Protein AF-A0A226F283-F1 (afdb_monomer)

Solvent-accessible surface area (backbone atoms only — not comparable to full-atom values): 30686 Å² total; per-residue (Å²): 140,80,84,91,87,91,85,90,87,91,84,83,90,83,87,88,78,93,73,89,74,83,73,80,78,72,71,54,88,84,49,51,60,56,55,49,36,36,42,73,74,39,44,35,64,76,59,37,83,64,65,75,73,34,73,39,46,38,25,26,60,100,75,46,67,54,56,61,57,41,82,48,52,34,81,65,41,59,57,74,61,74,41,65,49,62,88,58,60,53,92,39,31,26,34,44,39,31,35,28,65,21,32,70,24,65,89,43,78,82,41,27,27,26,58,26,25,29,34,34,49,21,41,29,64,75,50,47,64,86,71,22,52,64,46,25,43,73,43,51,66,73,45,49,83,90,38,50,64,28,49,44,37,37,41,29,28,51,39,94,57,81,80,75,69,47,89,92,59,64,60,66,38,53,67,79,42,51,85,79,23,40,61,41,52,70,53,61,52,32,60,76,68,65,28,72,70,29,45,25,56,38,26,26,24,27,38,57,70,78,82,83,80,91,67,84,88,78,80,86,80,89,78,91,76,94,71,82,86,71,80,79,71,75,37,23,35,18,31,37,20,21,66,40,78,37,17,42,60,28,50,54,54,47,43,67,33,90,77,35,38,32,38,23,26,24,18,80,57,65,17,53,60,56,25,55,61,58,56,70,54,95,49,87,30,44,58,43,41,20,46,75,86,32,60,60,70,30,42,50,83,22,54,35,35,34,37,44,43,60,74,70,60,44,72,94,58,50,72,67,59,41,32,65,59,22,48,57,57,44,50,54,51,34,52,51,39,49,71,63,42,53,83,30,31,35,40,36,59,28,59,52,42,54,21,44,44,38,22,39,49,44,43,20,47,76,70,73,53,61,53,60,43,22,46,35,15,69,41,46,48,53,26,55,42,39,10,42,50,54,15,60,79,69,75,50,61,41,91,69,38,48,26,54,47,28,44,46,71,56,46,69,20,43,35,66,38,62,94,65,20,36,66,72,74,84,66,53,76,67,53,49,53,50,51,52,48,50,54,36,42,51,68,56,52,49,26,58,73,40,72,53,79,42,48,87,20,69,66,54,18,52,36,48,45,56,52,47,52,53,44,49,44,8,48,76,63,46,76,86,40,70,47,46,32,32,27,60,44,88,44,91,93,32,64,58,36,20,29,46,26,33,38,30,67,74,29,50,74,41,79,68,52,80,75,94,70,56,75,67,48,46,51,42,45,62,60,13,47,64,59,46,51,52,32,32,52,54,10,43,53,64,56,48,94,60,78,81,81,74,75,75,77,81,75,89,125

Radius of gyration: 32.68 Å; Cα contacts (8 Å, |Δi|>4): 1082; chains: 1; bounding box: 124×85×101 Å

Sequence (557 aa):
MTFCKPTIFQGTIRTLLFVAFLSLACPTNGEQWQEDALKKEGVIPEIIDSVKAYPLNITYGDGVEVKYGNLIKPTLAGSAPTKVNWDADPNKLYVLVMTDPDAPARGAKLLGEVNHWMIVNIPGSDLDLSKGDTLADYGPPGPPRGTGPHRYVFVVYEQQGKFVPSPKYSERLTVTALAKRIKFSVKEFAKEFNLGEPVAANFFLSEYTPPRNVFPRIIPASSAKNFSSTTNLSTKIAVLGACGGIGQPLSLLLKMNPRVHELAMYDIQYPQGVASDLSHVPSPCAVQGFGAGQIMEALKDAKIVVCAAGSPRKAGVTREEQFRINSKVVKELAKSCSIMNPHAIYCIVTNPINSTVPLFCEIFKRAGVLNEGKILGISNLGMMRASSYIAKEKGWKPSSVSCPVIGGHSGITIVPIISQCKPDPQLSPEQVKLVTHEIREAGAEIVAAKKGAGTVALSIAWSAHKFIDSLLRAVDGEKGIVETAYVKGSVAEVNYFSNPVELGPEGVVKNLGLPQLNDYEKSLLNDCIPALTQHIRAGEGAATDSRPNLVPNAMVL

Structure (mmCIF, N/CA/C/O backbone):
data_AF-A0A226F283-F1
#
_entry.id   AF-A0A226F283-F1
#
loop_
_atom_site.group_PDB
_atom_site.id
_atom_site.type_symbol
_atom_site.label_atom_id
_atom_site.label_alt_id
_atom_site.label_comp_id
_atom_site.label_asym_id
_atom_site.label_entity_id
_atom_site.label_seq_id
_atom_site.pdbx_PDB_ins_code
_atom_site.Cartn_x
_atom_site.Cartn_y
_atom_site.Cartn_z
_atom_site.occupancy
_atom_site.B_iso_or_equiv
_atom_site.auth_seq_id
_atom_site.auth_comp_id
_atom_site.auth_asym_id
_atom_site.auth_atom_id
_atom_site.pdbx_PDB_model_num
ATOM 1 N N . MET A 1 1 ? 98.349 -15.485 -64.080 1.00 35.53 1 MET A N 1
ATOM 2 C CA . MET A 1 1 ? 98.189 -14.020 -64.203 1.00 35.53 1 MET A CA 1
ATOM 3 C C . MET A 1 1 ? 96.802 -13.784 -64.798 1.00 35.53 1 MET A C 1
ATOM 5 O O . MET A 1 1 ? 96.587 -14.276 -65.889 1.00 35.53 1 MET A O 1
ATOM 9 N N . THR A 1 2 ? 95.782 -13.204 -64.163 1.00 36.69 2 THR A N 1
ATOM 10 C CA . THR A 1 2 ? 95.654 -12.531 -62.861 1.00 36.69 2 THR A CA 1
ATOM 11 C C . THR A 1 2 ? 94.147 -12.506 -62.494 1.00 36.69 2 THR A C 1
ATOM 13 O O . THR A 1 2 ? 93.337 -12.102 -63.314 1.00 36.69 2 THR A O 1
ATOM 16 N N . PHE A 1 3 ? 93.818 -13.048 -61.311 1.00 33.41 3 PHE A N 1
ATOM 17 C CA . PHE A 1 3 ? 92.752 -12.762 -60.313 1.00 33.41 3 PHE A CA 1
ATOM 18 C C . PHE A 1 3 ? 91.478 -11.943 -60.684 1.00 33.41 3 PHE A C 1
ATOM 20 O O . PHE A 1 3 ? 91.599 -10.825 -61.159 1.00 33.41 3 PHE A O 1
ATOM 27 N N . CYS A 1 4 ? 90.254 -12.499 -60.498 1.00 31.62 4 CYS A N 1
ATOM 28 C CA . CYS A 1 4 ? 89.302 -12.376 -59.338 1.00 31.62 4 CYS A CA 1
ATOM 29 C C . CYS A 1 4 ? 88.443 -11.081 -59.344 1.00 31.62 4 CYS A C 1
ATOM 31 O O . CYS A 1 4 ? 88.988 -10.030 -59.626 1.00 31.62 4 CYS A O 1
ATOM 33 N N . LYS A 1 5 ? 87.151 -10.984 -58.967 1.00 34.62 5 LYS A N 1
ATOM 34 C CA . LYS A 1 5 ? 86.059 -11.842 -58.419 1.00 34.62 5 LYS A CA 1
ATOM 35 C C . LYS A 1 5 ? 84.734 -10.975 -58.438 1.00 34.62 5 LYS A C 1
ATOM 37 O O . LYS A 1 5 ? 84.806 -9.875 -58.976 1.00 34.62 5 LYS A O 1
ATOM 42 N N . PRO A 1 6 ? 83.536 -11.389 -57.943 1.00 54.53 6 PRO A N 1
ATOM 43 C CA . PRO A 1 6 ? 82.275 -11.283 -58.710 1.00 54.53 6 PRO A CA 1
ATOM 44 C C . PRO A 1 6 ? 81.076 -10.565 -58.007 1.00 54.53 6 PRO A C 1
ATOM 46 O O . PRO A 1 6 ? 81.166 -10.170 -56.848 1.00 54.53 6 PRO A O 1
ATOM 49 N N . THR A 1 7 ? 79.901 -10.612 -58.670 1.00 36.28 7 THR A N 1
ATOM 50 C CA . THR A 1 7 ? 78.541 -11.001 -58.159 1.00 36.28 7 THR A CA 1
ATOM 51 C C . THR A 1 7 ? 77.392 -9.955 -58.041 1.00 36.28 7 THR A C 1
ATOM 53 O O . THR A 1 7 ? 77.356 -9.175 -57.102 1.00 36.28 7 THR A O 1
ATOM 56 N N . ILE A 1 8 ? 76.432 -10.046 -58.991 1.00 34.56 8 ILE A N 1
ATOM 57 C CA . ILE A 1 8 ? 74.937 -10.172 -58.934 1.00 34.56 8 ILE A CA 1
ATOM 58 C C . ILE A 1 8 ? 74.087 -9.270 -57.984 1.00 34.56 8 ILE A C 1
ATOM 60 O O . ILE A 1 8 ? 74.226 -9.380 -56.775 1.00 34.56 8 ILE A O 1
ATOM 64 N N . PHE A 1 9 ? 73.074 -8.537 -58.504 1.00 27.91 9 PHE A N 1
ATOM 65 C CA . PHE A 1 9 ? 71.624 -8.888 -58.411 1.00 27.91 9 PHE A CA 1
ATOM 66 C C . PHE A 1 9 ? 70.666 -7.939 -59.159 1.00 27.91 9 PHE A C 1
ATOM 68 O O . PHE A 1 9 ? 70.898 -6.746 -59.308 1.00 27.91 9 PHE A O 1
ATOM 75 N N . GLN A 1 10 ? 69.607 -8.568 -59.676 1.00 29.44 10 GLN A N 1
ATOM 76 C CA . GLN A 1 10 ? 68.593 -8.117 -60.630 1.00 29.44 10 GLN A CA 1
ATOM 77 C C . GLN A 1 10 ? 67.654 -7.025 -60.093 1.00 29.44 10 GLN A C 1
ATOM 79 O O . GLN A 1 10 ? 67.170 -7.110 -58.968 1.00 29.44 10 GLN A O 1
ATOM 84 N N . GLY A 1 11 ? 67.279 -6.088 -60.967 1.00 26.83 11 GLY A N 1
ATOM 85 C CA . GLY A 1 11 ? 66.106 -5.228 -60.820 1.00 26.83 11 GLY A CA 1
ATOM 86 C C . GLY A 1 11 ? 65.305 -5.248 -62.118 1.00 26.83 11 GLY A C 1
ATOM 87 O O . GLY A 1 11 ? 65.881 -5.084 -63.191 1.00 26.83 11 GLY A O 1
ATOM 88 N N . THR A 1 12 ? 63.989 -5.467 -62.037 1.00 32.28 12 THR A N 1
ATOM 89 C CA . THR A 1 12 ? 63.087 -5.238 -63.175 1.00 32.28 12 THR A CA 1
ATOM 90 C C . THR A 1 12 ? 61.916 -4.358 -62.754 1.00 32.28 12 THR A C 1
ATOM 92 O O . THR A 1 12 ? 61.183 -4.645 -61.812 1.00 32.28 12 THR A O 1
ATOM 95 N N . ILE A 1 13 ? 61.825 -3.268 -63.504 1.00 36.56 13 ILE A N 1
ATOM 96 C CA . ILE A 1 13 ? 60.859 -2.175 -63.597 1.00 36.56 13 ILE A CA 1
ATOM 97 C C . ILE A 1 13 ? 59.393 -2.645 -63.618 1.00 36.56 13 ILE A C 1
ATOM 99 O O . ILE A 1 13 ? 59.048 -3.585 -64.334 1.00 36.56 13 ILE A O 1
ATOM 103 N N . ARG A 1 14 ? 58.502 -1.904 -62.939 1.00 31.42 14 ARG A N 1
ATOM 104 C CA . ARG A 1 14 ? 57.066 -1.861 -63.266 1.00 31.42 14 ARG A CA 1
ATOM 105 C C . ARG A 1 14 ? 56.544 -0.423 -63.318 1.00 31.42 14 ARG A C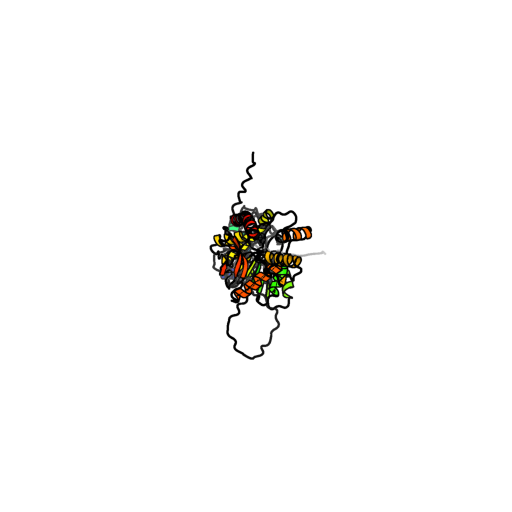 1
ATOM 107 O O . ARG A 1 14 ? 56.692 0.348 -62.377 1.00 31.42 14 ARG A O 1
ATOM 114 N N . THR A 1 15 ? 55.927 -0.118 -64.453 1.00 32.44 15 THR A N 1
ATOM 115 C CA . THR A 1 15 ? 55.227 1.109 -64.839 1.00 32.44 15 THR A CA 1
ATOM 116 C C . THR A 1 15 ? 53.948 1.312 -64.014 1.00 32.44 15 THR A C 1
ATOM 118 O O . THR A 1 15 ? 53.145 0.389 -63.894 1.00 32.44 15 THR A O 1
ATOM 121 N N . LEU A 1 16 ? 53.746 2.521 -63.476 1.00 32.81 16 LEU A N 1
ATOM 122 C CA . LEU A 1 16 ? 52.508 2.957 -62.817 1.00 32.81 16 LEU A CA 1
ATOM 123 C C . LEU A 1 16 ? 51.453 3.367 -63.859 1.00 32.81 16 LEU A C 1
ATOM 125 O O . LEU A 1 16 ? 51.674 4.290 -64.639 1.00 32.81 16 LEU A O 1
ATOM 129 N N . LEU A 1 17 ? 50.290 2.717 -63.817 1.00 31.53 17 LEU A N 1
ATOM 130 C CA . LEU A 1 17 ? 49.046 3.147 -64.457 1.00 31.53 17 LEU A CA 1
ATOM 131 C C . LEU A 1 17 ? 48.064 3.500 -63.332 1.00 31.53 17 LEU A C 1
ATOM 133 O O . LEU A 1 17 ? 47.658 2.633 -62.561 1.00 31.53 17 LEU A O 1
ATOM 137 N N . PHE A 1 18 ? 47.731 4.785 -63.214 1.00 31.39 18 PHE A N 1
ATOM 138 C CA . PHE A 1 18 ? 46.697 5.294 -62.314 1.00 31.39 18 PHE A CA 1
ATOM 139 C C . PHE A 1 18 ? 45.322 4.924 -62.889 1.00 31.39 18 PHE A C 1
ATOM 141 O O . PHE A 1 18 ? 44.886 5.505 -63.881 1.00 31.39 18 PHE A O 1
ATOM 148 N N . VAL A 1 19 ? 44.639 3.961 -62.269 1.00 32.06 19 VAL A N 1
ATOM 149 C CA . VAL A 1 19 ? 43.202 3.722 -62.462 1.00 32.06 19 VAL A CA 1
ATOM 150 C C . VAL A 1 19 ? 42.510 4.136 -61.172 1.00 32.06 19 VAL A C 1
ATOM 152 O O . VAL A 1 19 ? 42.717 3.528 -60.123 1.00 32.06 19 VAL A O 1
ATOM 155 N N . ALA A 1 20 ? 41.715 5.202 -61.248 1.00 33.81 20 ALA A N 1
ATOM 156 C CA . ALA A 1 20 ? 40.813 5.608 -60.185 1.00 33.81 20 ALA A CA 1
ATOM 157 C C . ALA A 1 20 ? 39.722 4.539 -60.028 1.00 33.81 20 ALA A C 1
ATOM 159 O O . ALA A 1 20 ? 38.792 4.463 -60.828 1.00 33.81 20 ALA A O 1
ATOM 160 N N . PHE A 1 21 ? 39.846 3.699 -59.002 1.00 29.91 21 PHE A N 1
ATOM 161 C CA . PHE A 1 21 ? 38.745 2.870 -58.533 1.00 29.91 21 PHE A CA 1
ATOM 162 C C . PHE A 1 21 ? 37.859 3.723 -57.620 1.00 29.91 21 PHE A C 1
ATOM 164 O O . PHE A 1 21 ? 38.185 3.944 -56.456 1.00 29.91 21 PHE A O 1
ATOM 171 N N . LEU A 1 22 ? 36.715 4.182 -58.140 1.00 34.31 22 LEU A N 1
ATOM 172 C CA . LEU A 1 22 ? 35.539 4.359 -57.292 1.00 34.31 22 LEU A CA 1
ATOM 173 C C . LEU A 1 22 ? 35.158 2.960 -56.792 1.00 34.31 22 LEU A C 1
ATOM 175 O O . LEU A 1 22 ? 34.534 2.179 -57.510 1.00 34.31 22 LEU A O 1
ATOM 179 N N . SER A 1 23 ? 35.579 2.617 -55.577 1.00 32.25 23 SER A N 1
ATOM 180 C CA . SER A 1 23 ? 35.087 1.432 -54.886 1.00 32.25 23 SER A CA 1
ATOM 181 C C . SER A 1 23 ? 33.660 1.702 -54.410 1.00 32.25 23 SER A C 1
ATOM 183 O O . SER A 1 23 ? 33.435 2.160 -53.291 1.00 32.25 23 SER A O 1
ATOM 185 N N . LEU A 1 24 ? 32.679 1.397 -55.259 1.00 40.28 24 LEU A N 1
ATOM 186 C CA . LEU A 1 24 ? 31.400 0.907 -54.754 1.00 40.28 24 LEU A CA 1
ATOM 187 C C . LEU A 1 24 ? 31.718 -0.432 -54.088 1.00 40.28 24 LEU A C 1
ATOM 189 O O . LEU A 1 24 ? 31.884 -1.446 -54.766 1.00 40.28 24 LEU A O 1
ATOM 193 N N . ALA A 1 25 ? 31.930 -0.398 -52.774 1.00 39.53 25 ALA A N 1
ATOM 194 C CA . ALA A 1 25 ? 32.105 -1.597 -51.978 1.00 39.53 25 ALA A CA 1
ATOM 195 C C . ALA A 1 25 ? 30.818 -2.421 -52.101 1.00 39.53 25 ALA A C 1
ATOM 197 O O . ALA A 1 25 ? 29.758 -2.025 -51.625 1.00 39.53 25 ALA A O 1
ATOM 198 N N . CYS A 1 26 ? 30.902 -3.538 -52.817 1.00 35.50 26 CYS A N 1
ATOM 199 C CA . CYS A 1 26 ? 29.884 -4.570 -52.763 1.00 35.50 26 CYS A CA 1
ATOM 200 C C . CYS A 1 26 ? 30.116 -5.320 -51.439 1.00 35.50 26 CYS A C 1
ATOM 202 O O . CYS A 1 26 ? 31.249 -5.774 -51.238 1.00 35.50 26 CYS A O 1
ATOM 204 N N . PRO A 1 27 ? 29.128 -5.414 -50.527 1.00 40.53 27 PRO A N 1
ATOM 205 C CA . PRO A 1 27 ? 29.316 -6.119 -49.267 1.00 40.53 27 PRO A CA 1
ATOM 206 C C . PRO A 1 27 ? 29.714 -7.563 -49.557 1.00 40.53 27 PRO A C 1
ATOM 208 O O . PRO A 1 27 ? 29.175 -8.207 -50.461 1.00 40.53 27 PRO A O 1
ATOM 211 N N . THR A 1 28 ? 30.679 -8.081 -48.807 1.00 44.97 28 THR A N 1
ATOM 212 C CA . THR A 1 28 ? 31.021 -9.502 -48.902 1.00 44.97 28 THR A CA 1
ATOM 213 C C . THR A 1 28 ? 29.801 -10.335 -48.476 1.00 44.97 28 THR A C 1
ATOM 215 O O . THR A 1 28 ? 29.006 -9.894 -47.646 1.00 44.97 28 THR A O 1
ATOM 218 N N . ASN A 1 29 ? 29.632 -11.557 -49.002 1.00 47.44 29 ASN A N 1
ATOM 219 C CA . ASN A 1 29 ? 28.484 -12.438 -48.692 1.00 47.44 29 ASN A CA 1
ATOM 220 C C . ASN A 1 29 ? 28.217 -12.652 -47.174 1.00 47.44 29 ASN A C 1
ATOM 222 O O . ASN A 1 29 ? 27.160 -13.160 -46.807 1.00 47.44 29 ASN A O 1
ATOM 226 N N . GLY A 1 30 ? 29.162 -12.296 -46.290 1.00 49.78 30 GLY A N 1
ATOM 227 C CA . GLY A 1 30 ? 29.032 -12.350 -44.831 1.00 49.78 30 GLY A CA 1
ATOM 228 C C . GLY A 1 30 ? 28.427 -11.108 -44.153 1.00 49.78 30 GLY A C 1
ATOM 229 O O . GLY A 1 30 ? 28.036 -11.222 -42.997 1.00 49.78 30 GLY A O 1
ATOM 230 N N . GLU A 1 31 ? 28.313 -9.963 -44.829 1.00 57.53 31 GLU A N 1
ATOM 231 C CA . GLU A 1 31 ? 27.741 -8.711 -44.279 1.00 57.53 31 GLU A CA 1
ATOM 232 C C . GLU A 1 31 ? 26.299 -8.484 -44.757 1.00 57.53 31 GLU A C 1
ATOM 234 O O . GLU A 1 31 ? 25.455 -7.969 -44.025 1.00 57.53 31 GLU A O 1
ATOM 239 N N . GLN A 1 32 ? 25.978 -8.962 -45.962 1.00 66.38 32 GLN A N 1
ATOM 240 C CA . GLN A 1 32 ? 24.681 -8.734 -46.599 1.00 66.38 32 GLN A CA 1
ATOM 241 C C . GLN A 1 32 ? 23.502 -9.321 -45.801 1.00 66.38 32 GLN A C 1
ATOM 243 O O . GLN A 1 32 ? 22.463 -8.680 -45.666 1.00 66.38 32 GLN A O 1
ATOM 248 N N . TRP A 1 33 ? 23.679 -10.488 -45.169 1.00 80.12 33 TRP A N 1
ATOM 249 C CA . TRP A 1 33 ? 22.611 -11.122 -44.384 1.00 80.12 33 TRP A CA 1
ATOM 250 C C . TRP A 1 33 ? 22.270 -10.369 -43.084 1.00 80.12 33 TRP A C 1
ATOM 252 O O . TRP A 1 33 ? 21.154 -10.500 -42.580 1.00 80.12 33 TRP A O 1
ATOM 262 N N . GLN A 1 34 ? 23.210 -9.593 -42.528 1.00 85.88 34 GLN A N 1
ATOM 263 C CA . GLN A 1 34 ? 22.992 -8.798 -41.313 1.00 85.88 34 GLN A CA 1
ATOM 264 C C . GLN A 1 34 ? 22.108 -7.592 -41.621 1.00 85.88 34 GLN A C 1
ATOM 266 O O . GLN A 1 34 ? 21.124 -7.336 -40.925 1.00 85.88 34 GLN A O 1
ATOM 271 N N . GLU A 1 35 ? 22.422 -6.890 -42.710 1.00 85.00 35 GLU A N 1
ATOM 272 C CA . GLU A 1 35 ? 21.595 -5.800 -43.218 1.00 85.00 35 GLU A CA 1
ATOM 273 C C . GLU A 1 35 ? 20.208 -6.311 -43.639 1.00 85.00 35 GLU A C 1
ATOM 275 O O . GLU A 1 35 ? 19.193 -5.697 -43.300 1.00 85.00 35 GLU A O 1
ATOM 280 N N . ASP A 1 36 ? 20.138 -7.475 -44.291 1.00 86.88 36 ASP A N 1
ATOM 281 C CA . ASP A 1 36 ? 18.870 -8.119 -44.641 1.00 86.88 36 ASP A CA 1
ATOM 282 C C . ASP A 1 36 ? 18.038 -8.467 -43.399 1.00 86.88 36 ASP A C 1
ATOM 284 O O . ASP A 1 36 ? 16.821 -8.285 -43.408 1.00 86.88 36 ASP A O 1
ATOM 288 N N . ALA A 1 37 ? 18.663 -8.913 -42.303 1.00 89.38 37 ALA A N 1
ATOM 289 C CA . ALA A 1 37 ? 17.970 -9.172 -41.041 1.00 89.38 37 ALA A CA 1
ATOM 290 C C . ALA A 1 37 ? 17.412 -7.883 -40.409 1.00 89.38 37 ALA A C 1
ATOM 292 O O . ALA A 1 37 ? 16.267 -7.869 -39.948 1.00 89.38 37 ALA A O 1
ATOM 293 N N . LEU A 1 38 ? 18.180 -6.788 -40.442 1.00 91.25 38 LEU A N 1
ATOM 294 C CA . LEU A 1 38 ? 17.736 -5.469 -39.975 1.00 91.25 38 LEU A CA 1
ATOM 295 C C . LEU A 1 38 ? 16.562 -4.933 -40.809 1.00 91.25 38 LEU A C 1
ATOM 297 O O . LEU A 1 38 ? 15.603 -4.403 -40.244 1.00 91.25 38 LEU A O 1
ATOM 301 N N . LYS A 1 39 ? 16.599 -5.106 -42.137 1.00 91.19 39 LYS A N 1
ATOM 302 C CA . LYS A 1 39 ? 15.494 -4.747 -43.044 1.00 91.19 39 LYS A CA 1
ATOM 303 C C . LYS A 1 39 ? 14.265 -5.623 -42.815 1.00 91.19 39 LYS A C 1
ATOM 305 O O . LYS A 1 39 ? 13.151 -5.115 -42.714 1.00 91.19 39 LYS A O 1
ATOM 310 N N . LYS A 1 40 ? 14.457 -6.939 -42.694 1.00 90.12 40 LYS A N 1
ATOM 311 C CA . LYS A 1 40 ? 13.377 -7.919 -42.516 1.00 90.12 40 LYS A CA 1
ATOM 312 C C . LYS A 1 40 ? 12.553 -7.649 -41.259 1.00 90.12 40 LYS A C 1
ATOM 314 O O . LYS A 1 40 ? 11.331 -7.745 -41.310 1.00 90.12 40 LYS A O 1
ATOM 319 N N . GLU A 1 41 ? 13.201 -7.306 -40.147 1.00 89.25 41 GLU A N 1
ATOM 320 C CA . GLU A 1 41 ? 12.508 -6.987 -38.892 1.00 89.25 41 GLU A CA 1
ATOM 321 C C . GLU A 1 41 ? 12.103 -5.512 -38.769 1.00 89.25 41 GLU A C 1
ATOM 323 O O . GLU A 1 41 ? 11.623 -5.094 -37.715 1.00 89.25 41 GLU A O 1
ATOM 328 N N . GLY A 1 42 ? 12.260 -4.721 -39.834 1.00 88.94 42 GLY A N 1
ATOM 329 C CA . GLY A 1 42 ? 11.846 -3.322 -39.890 1.00 88.94 42 GLY A CA 1
ATOM 330 C C . GLY A 1 42 ? 12.724 -2.369 -39.082 1.00 88.94 42 GLY A C 1
ATOM 331 O O . GLY A 1 42 ? 12.374 -1.204 -38.961 1.00 88.94 42 GLY A O 1
ATOM 332 N N . VAL A 1 43 ? 13.869 -2.809 -38.544 1.00 91.62 43 VAL A N 1
ATOM 333 C CA . VAL A 1 43 ? 14.838 -1.901 -37.897 1.00 91.62 43 VAL A CA 1
ATOM 334 C C . VAL A 1 43 ? 15.297 -0.837 -38.899 1.00 91.62 43 VAL A C 1
ATOM 336 O O . VAL A 1 43 ? 15.344 0.348 -38.569 1.00 91.62 43 VAL A O 1
ATOM 339 N N . ILE A 1 44 ? 15.526 -1.262 -40.144 1.00 91.94 44 ILE A N 1
ATOM 340 C CA . ILE A 1 44 ? 15.598 -0.394 -41.320 1.00 91.94 44 ILE A CA 1
ATOM 341 C C . ILE A 1 44 ? 14.257 -0.520 -42.073 1.00 91.94 44 ILE A C 1
ATOM 343 O O . ILE A 1 44 ? 13.899 -1.640 -42.439 1.00 91.94 44 ILE A O 1
ATOM 347 N N . PRO A 1 45 ? 13.498 0.562 -42.337 1.00 90.88 45 PRO A N 1
ATOM 348 C CA . PRO A 1 45 ? 13.818 1.962 -42.080 1.00 90.88 45 PRO A CA 1
ATOM 349 C C . PRO A 1 45 ? 13.195 2.526 -40.788 1.00 90.88 45 PRO A C 1
ATOM 351 O O . PRO A 1 45 ? 13.245 3.736 -40.596 1.00 90.88 45 PRO A O 1
ATOM 354 N N . GLU A 1 46 ? 12.519 1.746 -39.932 1.00 88.88 46 GLU A N 1
ATOM 355 C CA . GLU A 1 46 ? 11.706 2.336 -38.847 1.00 88.88 46 GLU A CA 1
ATOM 356 C C . GLU A 1 46 ? 12.560 3.066 -37.802 1.00 88.88 46 GLU A C 1
ATOM 358 O O . GLU A 1 46 ? 12.180 4.145 -37.347 1.00 88.88 46 GLU A O 1
ATOM 363 N N . ILE A 1 47 ? 13.720 2.503 -37.452 1.00 91.88 47 ILE A N 1
ATOM 364 C CA . ILE A 1 47 ? 14.576 2.964 -36.347 1.00 91.88 47 ILE A CA 1
ATOM 365 C C . ILE A 1 47 ? 15.793 3.712 -36.873 1.00 91.88 47 ILE A C 1
ATOM 367 O O . ILE A 1 47 ? 16.139 4.772 -36.366 1.00 91.88 47 ILE A O 1
ATOM 371 N N . ILE A 1 48 ? 16.396 3.208 -37.945 1.00 93.00 48 ILE A N 1
ATOM 372 C CA . ILE A 1 48 ? 17.531 3.821 -38.641 1.00 93.00 48 ILE A CA 1
ATOM 373 C C . ILE A 1 48 ? 17.294 3.760 -40.150 1.00 93.00 48 ILE A C 1
ATOM 375 O O . ILE A 1 48 ? 16.601 2.866 -40.625 1.00 93.00 48 ILE A O 1
ATOM 379 N N . ASP A 1 49 ? 17.831 4.717 -40.907 1.00 91.44 49 ASP A N 1
ATOM 380 C CA . ASP A 1 49 ? 17.612 4.786 -42.363 1.00 91.44 49 ASP A CA 1
ATOM 381 C C . ASP A 1 49 ? 18.598 3.911 -43.160 1.00 91.44 49 ASP A C 1
ATOM 383 O O . ASP A 1 49 ? 18.242 3.355 -44.197 1.00 91.44 49 ASP A O 1
ATOM 387 N N . SER A 1 50 ? 19.824 3.765 -42.656 1.00 89.38 50 SER A N 1
ATOM 388 C CA . SER A 1 50 ? 20.925 2.981 -43.231 1.00 89.38 50 SER A CA 1
ATOM 389 C C . SER A 1 50 ? 21.899 2.563 -42.120 1.00 89.38 50 SER A C 1
ATOM 391 O O . SER A 1 50 ? 21.781 3.034 -40.987 1.00 89.38 50 SER A O 1
ATOM 393 N N . VAL A 1 51 ? 22.853 1.676 -42.419 1.00 89.12 51 VAL A N 1
ATOM 394 C CA . VAL A 1 51 ? 23.989 1.347 -41.541 1.00 89.12 51 VAL A CA 1
ATOM 395 C C . VAL A 1 51 ? 25.230 1.077 -42.389 1.00 89.12 51 VAL A C 1
ATOM 397 O O . VAL A 1 51 ? 25.135 0.431 -43.428 1.00 89.12 51 VAL A O 1
ATOM 400 N N . LYS A 1 52 ? 26.398 1.561 -41.951 1.00 80.12 52 LYS A N 1
ATOM 401 C CA . LYS A 1 52 ? 27.660 1.478 -42.714 1.00 80.12 52 LYS A CA 1
ATOM 402 C C . LYS A 1 52 ? 28.336 0.095 -42.762 1.00 80.12 52 LYS A C 1
ATOM 404 O O . LYS A 1 52 ? 29.314 -0.036 -43.487 1.00 80.12 52 LYS A O 1
ATOM 409 N N . ALA A 1 53 ? 27.777 -0.911 -42.075 1.00 63.22 53 ALA A N 1
ATOM 410 C CA . ALA A 1 53 ? 28.091 -2.347 -42.198 1.00 63.22 53 ALA A CA 1
ATOM 411 C C . ALA A 1 53 ? 29.228 -2.961 -41.343 1.00 63.22 53 ALA A C 1
ATOM 413 O O . ALA A 1 53 ? 29.860 -3.914 -41.788 1.00 63.22 53 ALA A O 1
ATOM 414 N N . TYR A 1 54 ? 29.433 -2.541 -40.085 1.00 65.19 54 TYR A N 1
ATOM 415 C CA . TYR A 1 54 ? 30.261 -3.328 -39.149 1.00 65.19 54 TYR A CA 1
ATOM 416 C C . TYR A 1 54 ? 29.443 -4.260 -38.249 1.00 65.19 54 TYR A C 1
ATOM 418 O O . TYR A 1 54 ? 28.417 -3.835 -37.701 1.00 65.19 54 TYR A O 1
ATOM 426 N N . PRO A 1 55 ? 29.907 -5.507 -38.015 1.00 80.31 55 PRO A N 1
ATOM 427 C CA . PRO A 1 55 ? 29.256 -6.393 -37.071 1.00 80.31 55 PRO A CA 1
ATOM 428 C C . PRO A 1 55 ? 29.350 -5.812 -35.659 1.00 80.31 55 PRO A C 1
ATOM 430 O O . PRO A 1 55 ? 30.438 -5.668 -35.100 1.00 80.31 55 PRO A O 1
ATOM 433 N N . LEU A 1 56 ? 28.197 -5.506 -35.065 1.00 92.56 56 LEU A N 1
ATOM 434 C CA . LEU A 1 56 ? 28.123 -5.112 -33.663 1.00 92.56 56 LEU A CA 1
ATOM 435 C C . LEU A 1 56 ? 28.031 -6.369 -32.796 1.00 92.56 56 LEU A C 1
ATOM 437 O O . LEU A 1 56 ? 26.974 -6.996 -32.688 1.00 92.56 56 LEU A O 1
ATOM 441 N N . ASN A 1 57 ? 29.146 -6.739 -32.175 1.00 93.88 57 ASN A N 1
ATOM 442 C CA . ASN A 1 57 ? 29.244 -7.921 -31.329 1.00 93.88 57 ASN A CA 1
ATOM 443 C C . ASN A 1 57 ? 28.865 -7.563 -29.895 1.00 93.88 57 ASN A C 1
ATOM 445 O O . ASN A 1 57 ? 29.597 -6.847 -29.214 1.00 93.88 57 ASN A O 1
ATOM 449 N N . ILE A 1 58 ? 27.728 -8.082 -29.433 1.00 96.31 58 ILE A N 1
ATOM 450 C CA . ILE A 1 58 ? 27.235 -7.875 -28.071 1.00 96.31 58 ILE A CA 1
ATOM 451 C C . ILE A 1 58 ? 27.137 -9.231 -27.388 1.00 96.31 58 ILE A C 1
ATOM 453 O O . ILE A 1 58 ? 26.464 -10.142 -27.879 1.00 96.31 58 ILE A O 1
ATOM 457 N N . THR A 1 59 ? 27.785 -9.344 -26.234 1.00 95.44 59 THR A N 1
ATOM 458 C CA . THR A 1 59 ? 27.747 -10.540 -25.397 1.00 95.44 59 THR A CA 1
ATOM 459 C C . THR A 1 59 ? 27.309 -10.146 -23.995 1.00 95.44 59 THR A C 1
ATOM 461 O O . THR A 1 59 ? 27.928 -9.312 -23.331 1.00 95.44 59 THR A O 1
ATOM 464 N N . TYR A 1 60 ? 26.223 -10.750 -23.534 1.00 91.69 60 TYR A N 1
ATOM 465 C CA . TYR A 1 60 ? 25.775 -10.671 -22.149 1.00 91.69 60 TYR A CA 1
ATOM 466 C C . TYR A 1 60 ? 26.653 -11.552 -21.245 1.00 91.69 60 TYR A C 1
ATOM 468 O O . TYR A 1 60 ? 27.702 -12.040 -21.666 1.00 91.69 60 TYR A O 1
ATOM 476 N N . GLY A 1 61 ? 26.289 -11.718 -19.971 1.00 81.19 61 GLY A N 1
ATOM 477 C CA . GLY A 1 61 ? 26.914 -12.741 -19.121 1.00 81.19 61 GLY A CA 1
ATOM 478 C C . GLY A 1 61 ? 26.767 -14.144 -19.729 1.00 81.19 61 GLY A C 1
ATOM 479 O O . GLY A 1 61 ? 26.203 -14.302 -20.808 1.00 81.19 61 GLY A O 1
ATOM 480 N N . ASP A 1 62 ? 27.280 -15.179 -19.069 1.00 76.25 62 ASP A N 1
ATOM 481 C CA . ASP A 1 62 ? 27.134 -16.593 -19.474 1.00 76.25 62 ASP A CA 1
ATOM 482 C C . ASP A 1 62 ? 27.453 -16.928 -20.958 1.00 76.25 62 ASP A C 1
ATOM 484 O O . ASP A 1 62 ? 27.135 -18.018 -21.431 1.00 76.25 62 ASP A O 1
ATOM 488 N N . GLY A 1 63 ? 28.086 -16.017 -21.711 1.00 86.06 63 GLY A N 1
ATOM 489 C CA . GLY A 1 63 ? 28.369 -16.166 -23.143 1.00 86.06 63 GLY A CA 1
ATOM 490 C C . GLY A 1 63 ? 27.170 -15.960 -24.081 1.00 86.06 63 GLY A C 1
ATOM 491 O O . GLY A 1 63 ? 27.226 -16.398 -25.228 1.00 86.06 63 GLY A O 1
ATOM 492 N N . VAL A 1 64 ? 26.078 -15.328 -23.638 1.00 91.62 64 VAL A N 1
ATOM 493 C CA . VAL A 1 64 ? 24.884 -15.126 -24.481 1.00 91.62 64 VAL A CA 1
ATOM 494 C C . VAL A 1 64 ? 25.121 -14.012 -25.505 1.00 91.62 64 VAL A C 1
ATOM 496 O O . VAL A 1 64 ? 25.254 -12.845 -25.148 1.00 91.62 64 VAL A O 1
ATOM 499 N N . GLU A 1 65 ? 25.140 -14.365 -26.788 1.00 94.81 65 GLU A N 1
ATOM 500 C CA . GLU A 1 65 ? 25.407 -13.444 -27.902 1.00 94.81 65 GLU A CA 1
ATOM 501 C C . GLU A 1 65 ? 24.125 -12.901 -28.556 1.00 94.81 65 GLU A C 1
ATOM 503 O O . GLU A 1 65 ? 23.152 -13.635 -28.761 1.00 94.81 65 GLU A O 1
ATOM 508 N N . VAL A 1 66 ? 24.151 -11.628 -28.957 1.00 95.56 66 VAL A N 1
ATOM 509 C CA . VAL A 1 66 ? 23.118 -10.991 -29.792 1.00 95.56 66 VAL A CA 1
ATOM 510 C C . VAL A 1 66 ? 23.405 -11.275 -31.270 1.00 95.56 66 VAL A C 1
ATOM 512 O O . VAL A 1 66 ? 24.478 -10.955 -31.778 1.00 95.56 66 VAL A O 1
ATOM 515 N N . LYS A 1 67 ? 22.443 -11.880 -31.972 1.00 92.31 67 LYS A N 1
ATOM 516 C CA . LYS A 1 67 ? 22.563 -12.372 -33.355 1.00 92.31 67 LYS A CA 1
ATOM 517 C C . LYS A 1 67 ? 21.363 -11.945 -34.199 1.00 92.31 67 LYS A C 1
ATOM 519 O O . LYS A 1 67 ? 20.535 -12.788 -34.537 1.00 92.31 67 LYS A O 1
ATOM 524 N N . TYR A 1 68 ? 21.274 -10.655 -34.516 1.00 92.69 68 TYR A N 1
ATOM 525 C CA . TYR A 1 68 ? 20.388 -10.075 -35.535 1.00 92.69 68 TYR A CA 1
ATOM 526 C C . TYR A 1 68 ? 18.963 -10.661 -35.541 1.00 92.69 68 TYR A C 1
ATOM 528 O O . TYR A 1 68 ? 18.480 -11.155 -36.558 1.00 92.69 68 TYR A O 1
ATOM 536 N N . GLY A 1 69 ? 18.306 -10.632 -34.377 1.00 91.38 69 GLY A N 1
ATOM 537 C CA . GLY A 1 69 ? 16.924 -11.088 -34.194 1.00 91.38 69 GLY A CA 1
ATOM 538 C C . GLY A 1 69 ? 16.757 -12.424 -33.472 1.00 91.38 69 GLY A C 1
ATOM 539 O O . GLY A 1 69 ? 15.636 -12.922 -33.365 1.00 91.38 69 GLY A O 1
ATOM 540 N N . ASN A 1 70 ? 17.829 -13.011 -32.932 1.00 93.94 70 ASN A N 1
ATOM 541 C CA . ASN A 1 70 ? 17.697 -14.163 -32.042 1.00 93.94 70 ASN A CA 1
ATOM 542 C C . ASN A 1 70 ? 16.855 -13.831 -30.799 1.00 93.94 70 ASN A C 1
ATOM 544 O O . ASN A 1 70 ? 16.831 -12.700 -30.320 1.00 93.94 70 ASN A O 1
ATOM 548 N N . LEU A 1 71 ? 16.179 -14.844 -30.256 1.00 93.19 71 LEU A N 1
ATOM 549 C CA . LEU A 1 71 ? 15.396 -14.693 -29.036 1.00 93.19 71 LEU A CA 1
ATOM 550 C C . LEU A 1 71 ? 16.312 -14.791 -27.807 1.00 93.19 71 LEU A C 1
ATOM 552 O O . LEU A 1 71 ? 16.890 -15.847 -27.542 1.00 93.19 71 LEU A O 1
ATOM 556 N N . ILE A 1 72 ? 16.407 -13.715 -27.029 1.00 93.31 72 ILE A N 1
ATOM 557 C CA . ILE A 1 72 ? 17.105 -13.688 -25.740 1.00 93.31 72 ILE A CA 1
ATOM 558 C C . ILE A 1 72 ? 16.072 -13.461 -24.645 1.00 93.31 72 ILE A C 1
ATOM 560 O O . ILE A 1 72 ? 15.299 -12.504 -24.674 1.00 93.31 72 ILE A O 1
ATOM 564 N N . LYS A 1 73 ? 16.049 -14.356 -23.654 1.00 89.00 73 LYS A N 1
ATOM 565 C CA . LYS A 1 73 ? 15.109 -14.259 -22.532 1.00 89.00 73 LYS A CA 1
ATOM 566 C C . LYS A 1 73 ? 15.432 -13.035 -21.673 1.00 89.00 73 LYS A C 1
ATOM 568 O O . LYS A 1 73 ? 16.617 -12.810 -21.421 1.00 89.00 73 LYS A O 1
ATOM 573 N N . PRO A 1 74 ? 14.426 -12.338 -21.113 1.00 89.31 74 PRO A N 1
ATOM 574 C CA . PRO A 1 74 ? 14.654 -11.196 -20.226 1.00 89.31 74 PRO A CA 1
ATOM 575 C C . PRO A 1 74 ? 15.662 -11.482 -19.103 1.00 89.31 74 PRO A C 1
ATOM 577 O O . PRO A 1 74 ? 16.509 -10.654 -18.790 1.00 89.31 74 PRO A O 1
ATOM 580 N N . THR A 1 75 ? 15.648 -12.702 -18.553 1.00 83.19 75 THR A N 1
ATOM 581 C CA . THR A 1 75 ? 16.570 -13.129 -17.488 1.00 83.19 75 THR A CA 1
ATOM 582 C C . THR A 1 75 ? 18.038 -13.169 -17.910 1.00 83.19 75 THR A C 1
ATOM 584 O O . THR A 1 75 ? 18.906 -12.980 -17.069 1.00 83.19 75 THR A O 1
ATOM 587 N N . LEU A 1 76 ? 18.327 -13.431 -19.188 1.00 88.56 76 LEU A N 1
ATOM 588 C CA . LEU A 1 76 ? 19.695 -13.500 -19.718 1.00 88.56 76 LEU A CA 1
ATOM 589 C C . LEU A 1 76 ? 20.255 -12.110 -20.055 1.00 88.56 76 LEU A C 1
ATOM 591 O O . LEU A 1 76 ? 21.467 -11.935 -20.108 1.00 88.56 76 LEU A O 1
ATOM 595 N N . ALA A 1 77 ? 19.375 -11.122 -20.236 1.00 91.50 77 ALA A N 1
ATOM 596 C CA . ALA A 1 77 ? 19.712 -9.726 -20.509 1.00 91.50 77 ALA A CA 1
ATOM 597 C C . ALA A 1 77 ? 19.381 -8.795 -19.320 1.00 91.50 77 ALA A C 1
ATOM 599 O O . ALA A 1 77 ? 19.221 -7.584 -19.486 1.00 91.50 77 ALA A O 1
ATOM 600 N N . GLY A 1 78 ? 19.269 -9.349 -18.105 1.00 86.06 78 GLY A N 1
ATOM 601 C CA . GLY A 1 78 ? 18.877 -8.615 -16.893 1.00 86.06 78 GLY A CA 1
ATOM 602 C C . GLY A 1 78 ? 19.924 -7.618 -16.375 1.00 86.06 78 GLY A C 1
ATOM 603 O O . GLY A 1 78 ? 19.612 -6.764 -15.550 1.00 86.06 78 GLY A O 1
ATOM 604 N N . SER A 1 79 ? 21.162 -7.708 -16.853 1.00 90.88 79 SER A N 1
ATOM 605 C CA . SER A 1 79 ? 22.249 -6.753 -16.604 1.00 90.88 79 SER A CA 1
ATOM 606 C C . SER A 1 79 ? 22.834 -6.290 -17.932 1.00 90.88 79 SER A C 1
ATOM 608 O O . SER A 1 79 ? 22.631 -6.961 -18.943 1.00 90.88 79 SER A O 1
ATOM 610 N N . ALA A 1 80 ? 23.542 -5.157 -17.934 1.00 93.00 80 ALA A N 1
ATOM 611 C CA . ALA A 1 80 ? 24.183 -4.639 -19.140 1.00 93.00 80 ALA A CA 1
ATOM 612 C C . ALA A 1 80 ? 25.126 -5.690 -19.764 1.00 93.00 80 ALA A C 1
ATOM 614 O O . ALA A 1 80 ? 25.687 -6.510 -19.027 1.00 93.00 80 ALA A O 1
ATOM 615 N N . PRO A 1 81 ? 25.305 -5.691 -21.099 1.00 95.00 81 PRO A N 1
ATOM 616 C CA . PRO A 1 81 ? 26.235 -6.598 -21.756 1.00 95.00 81 PRO A CA 1
ATOM 617 C C . PRO A 1 81 ? 27.636 -6.529 -21.146 1.00 95.00 81 PRO A C 1
ATOM 619 O O . PRO A 1 81 ? 28.117 -5.455 -20.790 1.00 95.00 81 PRO A O 1
ATOM 622 N N . THR A 1 82 ? 28.305 -7.677 -21.053 1.00 91.81 82 THR A N 1
ATOM 623 C CA . THR A 1 82 ? 29.676 -7.750 -20.527 1.00 91.81 82 THR A CA 1
ATOM 624 C C . THR A 1 82 ? 30.713 -7.342 -21.570 1.00 91.81 82 THR A C 1
ATOM 626 O O . THR A 1 82 ? 31.814 -6.934 -21.206 1.00 91.81 82 THR A O 1
ATOM 629 N N . LYS A 1 83 ? 30.370 -7.448 -22.862 1.00 93.38 83 LYS A N 1
ATOM 630 C CA . LYS A 1 83 ? 31.200 -7.02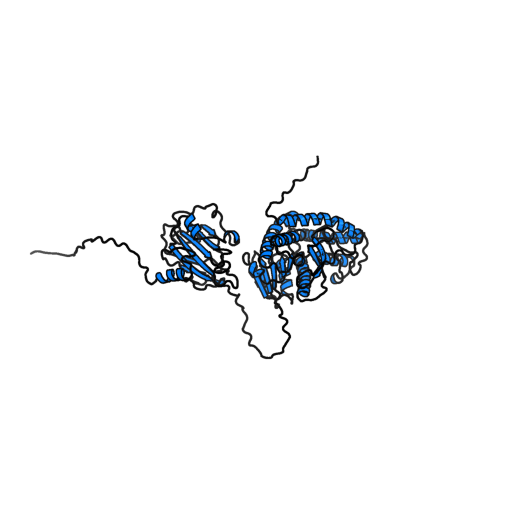8 -23.996 1.00 93.38 83 LYS A CA 1
ATOM 631 C C . LYS A 1 83 ? 30.327 -6.408 -25.086 1.00 93.38 83 LYS A C 1
ATOM 633 O O . LYS A 1 83 ? 29.304 -6.990 -25.449 1.00 93.38 83 LYS A O 1
ATOM 638 N N . VAL A 1 84 ? 30.751 -5.263 -25.618 1.00 96.19 84 VAL A N 1
ATOM 639 C CA . VAL A 1 84 ? 30.164 -4.612 -26.799 1.00 96.19 84 VAL A CA 1
ATOM 640 C C . VAL A 1 84 ? 31.313 -4.112 -27.663 1.00 96.19 84 VAL A C 1
ATOM 642 O O . VAL A 1 84 ? 32.032 -3.217 -27.242 1.00 96.19 84 VAL A O 1
ATOM 645 N N . ASN A 1 85 ? 31.485 -4.688 -28.851 1.00 93.31 85 ASN A N 1
ATOM 646 C CA . ASN A 1 85 ? 32.595 -4.362 -29.744 1.00 93.31 85 ASN A CA 1
ATOM 647 C C . ASN A 1 85 ? 32.097 -4.131 -31.174 1.00 93.31 85 ASN A C 1
ATOM 649 O O . ASN A 1 85 ? 31.221 -4.851 -31.655 1.00 93.31 85 ASN A O 1
ATOM 653 N N . TRP A 1 86 ? 32.703 -3.171 -31.860 1.00 93.62 86 TRP A N 1
ATOM 654 C CA . TRP A 1 86 ? 32.542 -2.902 -33.290 1.00 93.62 86 TRP A CA 1
ATOM 655 C C . TRP A 1 86 ? 33.898 -2.479 -33.866 1.00 93.62 86 TRP A C 1
ATOM 657 O O . TRP A 1 86 ? 34.858 -2.308 -33.114 1.00 93.62 86 TRP A O 1
ATOM 667 N N . ASP A 1 87 ? 33.994 -2.335 -35.185 1.00 90.25 87 ASP A N 1
ATOM 668 C CA . ASP A 1 87 ? 35.205 -1.802 -35.811 1.00 90.25 87 ASP A CA 1
ATOM 669 C C . ASP A 1 87 ? 35.254 -0.280 -35.610 1.00 90.25 87 ASP A C 1
ATOM 671 O O . ASP A 1 87 ? 34.417 0.457 -36.138 1.00 90.25 87 ASP A O 1
ATOM 675 N N . ALA A 1 88 ? 36.170 0.179 -34.759 1.00 92.25 88 ALA A N 1
ATOM 676 C CA . ALA A 1 88 ? 36.243 1.559 -34.300 1.00 92.25 88 ALA A CA 1
ATOM 677 C C . ALA A 1 88 ? 37.590 2.191 -34.657 1.00 92.25 88 ALA A C 1
ATOM 679 O O . ALA A 1 88 ? 38.645 1.586 -34.474 1.00 92.25 88 ALA A O 1
ATOM 680 N N . ASP A 1 89 ? 37.559 3.446 -35.10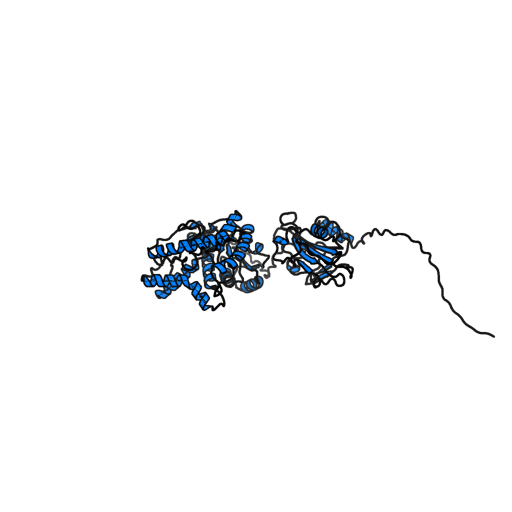4 1.00 93.00 89 ASP A N 1
ATOM 681 C CA . ASP A 1 89 ? 38.756 4.270 -35.226 1.00 93.00 89 ASP A CA 1
ATOM 682 C C . ASP A 1 89 ? 39.231 4.649 -33.812 1.00 93.00 89 ASP A C 1
ATOM 684 O O . ASP A 1 89 ? 38.483 5.294 -33.063 1.00 93.00 89 ASP A O 1
ATOM 688 N N . PRO A 1 90 ? 40.473 4.297 -33.429 1.00 94.94 90 PRO A N 1
ATOM 689 C CA . PRO A 1 90 ? 40.987 4.543 -32.088 1.00 94.94 90 PRO A CA 1
ATOM 690 C C . PRO A 1 90 ? 41.042 6.028 -31.700 1.00 94.94 90 PRO A C 1
ATOM 692 O O . PRO A 1 90 ? 41.124 6.341 -30.513 1.00 94.94 90 PRO A O 1
ATOM 695 N N . ASN A 1 91 ? 40.982 6.945 -32.670 1.00 96.00 91 ASN A N 1
ATOM 696 C CA . ASN A 1 91 ? 41.054 8.390 -32.448 1.00 96.00 91 ASN A CA 1
ATOM 697 C C . ASN A 1 91 ? 39.678 9.064 -32.355 1.00 96.00 91 ASN A C 1
ATOM 699 O O . ASN A 1 91 ? 39.598 10.292 -32.250 1.00 96.00 91 ASN A O 1
ATOM 703 N N . LYS A 1 92 ? 38.592 8.291 -32.431 1.00 96.19 92 LYS A N 1
ATOM 704 C CA . LYS A 1 92 ? 37.219 8.799 -32.441 1.00 96.19 92 LYS A CA 1
ATOM 705 C C . LYS A 1 92 ? 36.484 8.492 -31.142 1.00 96.19 92 LYS A C 1
ATOM 707 O O . LYS A 1 92 ? 36.892 7.653 -30.340 1.00 96.19 92 LYS A O 1
ATOM 712 N N . LEU A 1 93 ? 35.391 9.222 -30.936 1.00 97.62 93 LEU A N 1
ATOM 713 C CA . LEU A 1 93 ? 34.441 8.994 -29.852 1.00 97.62 93 LEU A CA 1
ATOM 714 C C . LEU A 1 93 ? 33.141 8.451 -30.429 1.00 97.62 93 LEU A C 1
ATOM 716 O O . LEU A 1 93 ? 32.776 8.795 -31.553 1.00 97.62 93 LEU A O 1
ATOM 720 N N . TYR A 1 94 ? 32.430 7.649 -29.648 1.00 97.75 94 TYR A N 1
ATOM 721 C CA . TYR A 1 94 ? 31.219 6.977 -30.098 1.00 97.75 94 TYR A CA 1
ATOM 722 C C . TYR A 1 94 ? 30.064 7.125 -29.112 1.00 97.75 94 TYR A C 1
ATOM 724 O O . TYR A 1 94 ? 30.257 7.237 -27.897 1.00 97.75 94 TYR A O 1
ATOM 732 N N . VAL A 1 95 ? 28.853 7.064 -29.665 1.00 97.94 95 VAL A N 1
ATOM 733 C CA . VAL A 1 95 ? 27.607 6.921 -28.914 1.00 97.94 95 VAL A CA 1
ATOM 734 C C . VAL A 1 95 ? 27.063 5.516 -29.110 1.00 97.94 95 VAL A C 1
ATOM 736 O O . VAL A 1 95 ? 26.917 5.079 -30.248 1.00 97.94 95 VAL A O 1
ATOM 739 N N . LEU A 1 96 ? 26.701 4.849 -28.017 1.00 98.19 96 LEU A N 1
ATOM 740 C CA . LEU A 1 96 ? 25.915 3.618 -28.019 1.00 98.19 96 LEU A CA 1
ATOM 741 C C . LEU A 1 96 ? 24.508 3.919 -27.502 1.00 98.19 96 LEU A C 1
ATOM 743 O O . LEU A 1 96 ? 24.357 4.483 -26.417 1.00 98.19 96 LEU A O 1
ATOM 747 N N . VAL A 1 97 ? 23.490 3.491 -28.247 1.00 98.19 97 VAL A N 1
ATOM 748 C CA . VAL A 1 97 ? 22.078 3.553 -27.847 1.00 98.19 97 VAL A CA 1
ATOM 749 C C . VAL A 1 97 ? 21.472 2.155 -27.907 1.00 98.19 97 VAL A C 1
ATOM 751 O O . VAL A 1 97 ? 21.627 1.470 -28.912 1.00 98.19 97 VAL A O 1
ATOM 754 N N . MET A 1 98 ? 20.757 1.745 -26.859 1.00 98.06 98 MET A N 1
ATOM 755 C CA . MET A 1 98 ? 19.856 0.590 -26.848 1.00 98.06 98 MET A CA 1
ATOM 756 C C . MET A 1 98 ? 18.419 1.088 -26.723 1.00 98.06 98 MET A C 1
ATOM 758 O O . MET A 1 98 ? 18.109 1.855 -25.806 1.00 98.06 98 MET A O 1
ATOM 762 N N . THR A 1 99 ? 17.539 0.635 -27.610 1.00 96.06 99 THR A N 1
ATOM 763 C CA . THR A 1 99 ? 16.182 1.168 -27.728 1.00 96.06 99 THR A CA 1
ATOM 764 C C . THR A 1 99 ? 15.136 0.087 -28.012 1.00 96.06 99 THR A C 1
ATOM 766 O O . THR A 1 99 ? 15.448 -0.917 -28.654 1.00 96.06 99 THR A O 1
ATOM 769 N N . ASP A 1 100 ? 13.909 0.279 -27.515 1.00 93.81 100 ASP A N 1
ATOM 770 C CA . ASP A 1 100 ? 12.748 -0.607 -27.730 1.00 93.81 100 ASP A CA 1
ATOM 771 C C . ASP A 1 100 ? 11.632 0.156 -28.467 1.00 93.81 100 ASP A C 1
ATOM 773 O O . ASP A 1 100 ? 10.961 0.992 -27.854 1.00 93.81 100 ASP A O 1
ATOM 777 N N . PRO A 1 101 ? 11.414 -0.091 -29.771 1.00 90.38 101 PRO A N 1
ATOM 778 C CA . PRO A 1 101 ? 10.355 0.555 -30.538 1.00 90.38 101 PRO A CA 1
ATOM 779 C C . PRO A 1 101 ? 8.978 -0.093 -30.388 1.00 90.38 101 PRO A C 1
ATOM 781 O O . PRO A 1 101 ? 7.995 0.443 -30.899 1.00 90.38 101 PRO A O 1
ATOM 784 N N . ASP A 1 102 ? 8.895 -1.241 -29.720 1.00 84.75 102 ASP A N 1
ATOM 785 C CA . ASP A 1 102 ? 7.698 -2.068 -29.660 1.00 84.75 102 ASP A CA 1
ATOM 786 C C . ASP A 1 102 ? 6.907 -1.850 -28.363 1.00 84.75 102 ASP A C 1
ATOM 788 O O . ASP A 1 102 ? 5.966 -2.583 -28.090 1.00 84.75 102 ASP A O 1
ATOM 792 N N . ALA A 1 103 ? 7.220 -0.830 -27.559 1.00 69.69 103 ALA A N 1
ATOM 793 C CA . ALA A 1 103 ? 6.446 -0.507 -26.363 1.00 69.69 103 ALA A CA 1
ATOM 794 C C . ALA A 1 103 ? 5.120 0.234 -26.691 1.00 69.69 103 ALA A C 1
ATOM 796 O O . ALA A 1 103 ? 5.123 1.244 -27.402 1.00 69.69 103 ALA A O 1
ATOM 797 N N . PRO A 1 104 ? 3.962 -0.164 -26.111 1.00 66.25 104 PRO A N 1
ATOM 798 C CA . PRO A 1 104 ? 3.760 -1.292 -25.198 1.00 66.25 104 PRO A CA 1
ATOM 799 C C . PRO A 1 104 ? 3.595 -2.645 -25.907 1.00 66.25 104 PRO A C 1
ATOM 801 O O . PRO A 1 104 ? 3.723 -3.665 -25.246 1.00 66.25 104 PRO A O 1
ATOM 804 N N . ALA A 1 105 ? 3.272 -2.656 -27.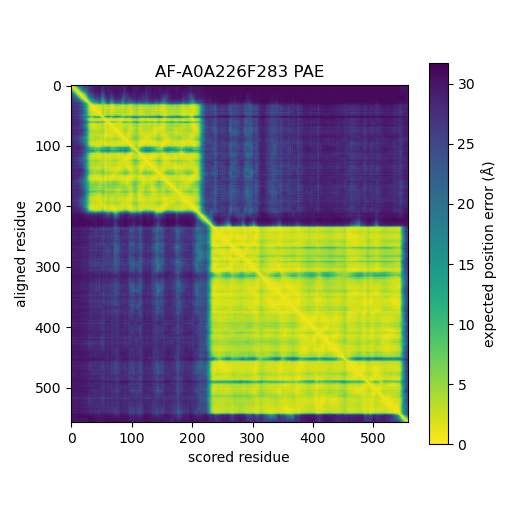201 1.00 68.44 105 ALA A N 1
ATOM 805 C CA . ALA A 1 105 ? 3.286 -3.840 -28.058 1.00 68.44 105 ALA A CA 1
ATOM 806 C C . ALA A 1 105 ? 3.654 -3.430 -29.493 1.00 68.44 105 ALA A C 1
ATOM 808 O O . ALA A 1 105 ? 3.370 -2.299 -29.906 1.00 68.44 105 ALA A O 1
ATOM 809 N N . ARG A 1 106 ? 4.231 -4.349 -30.277 1.00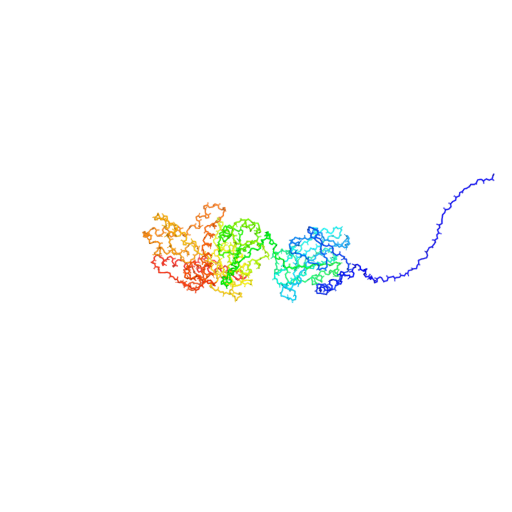 71.25 106 ARG A N 1
ATOM 810 C CA . ARG A 1 106 ? 4.612 -4.091 -31.677 1.00 71.25 106 ARG A CA 1
ATOM 811 C C . ARG A 1 106 ? 3.416 -3.541 -32.470 1.00 71.25 106 ARG A C 1
ATOM 813 O O . ARG A 1 106 ? 2.341 -4.135 -32.491 1.00 71.25 106 ARG A O 1
ATOM 820 N N . GLY A 1 107 ? 3.597 -2.379 -33.101 1.00 60.84 107 GLY A N 1
ATOM 821 C CA . GLY A 1 107 ? 2.557 -1.671 -33.864 1.00 60.84 107 GLY A CA 1
ATOM 822 C C . GLY A 1 107 ? 1.642 -0.742 -33.046 1.00 60.84 107 GLY A C 1
ATOM 823 O O . GLY A 1 107 ? 0.955 0.099 -33.629 1.00 60.84 107 GLY A O 1
ATOM 824 N N . ALA A 1 108 ? 1.662 -0.810 -31.711 1.00 60.12 108 ALA A N 1
ATOM 825 C CA . ALA A 1 108 ? 0.931 0.111 -30.846 1.00 60.12 108 ALA A CA 1
ATOM 826 C C . ALA A 1 108 ? 1.777 1.369 -30.573 1.00 60.12 108 ALA A C 1
ATOM 828 O O . ALA A 1 108 ? 2.616 1.387 -29.681 1.00 60.12 108 ALA A O 1
ATOM 829 N N . LYS A 1 109 ? 1.535 2.468 -31.300 1.00 57.66 109 LYS A N 1
ATOM 830 C CA . LYS A 1 109 ? 2.305 3.733 -31.178 1.00 57.66 109 LYS A CA 1
ATOM 831 C C . LYS A 1 109 ? 2.058 4.530 -29.877 1.00 57.66 109 LYS A C 1
ATOM 833 O O . LYS A 1 109 ? 2.235 5.746 -29.856 1.00 57.66 109 LYS A O 1
ATOM 838 N N . LEU A 1 110 ? 1.596 3.889 -28.801 1.00 58.41 110 LEU A N 1
ATOM 839 C CA . LEU A 1 110 ? 1.113 4.576 -27.598 1.00 58.41 110 LEU A CA 1
ATOM 840 C C . LEU A 1 110 ? 2.255 5.120 -26.718 1.00 58.41 110 LEU A C 1
ATOM 842 O O . LEU A 1 110 ? 2.172 6.252 -26.239 1.00 58.41 110 LEU A O 1
ATOM 846 N N . LEU A 1 111 ? 3.315 4.326 -26.513 1.00 59.50 111 LEU A N 1
ATOM 847 C CA . LEU A 1 111 ? 4.495 4.722 -25.727 1.00 59.50 111 LEU A CA 1
ATOM 848 C C . LEU A 1 111 ? 5.663 5.167 -26.616 1.00 59.50 111 LEU A C 1
ATOM 850 O O . LEU A 1 111 ? 6.472 5.981 -26.176 1.00 59.50 111 LEU A O 1
ATOM 854 N N . GLY A 1 112 ? 5.691 4.720 -27.875 1.00 75.62 112 GLY A N 1
ATOM 855 C CA . GLY A 1 112 ? 6.765 5.036 -28.813 1.00 75.62 112 GLY A CA 1
ATOM 856 C C . GLY A 1 112 ? 8.076 4.357 -28.424 1.00 75.62 112 GLY A C 1
ATOM 857 O O . GLY A 1 112 ? 8.106 3.505 -27.541 1.00 75.62 112 GLY A O 1
ATOM 858 N N . GLU A 1 113 ? 9.159 4.751 -29.084 1.00 88.50 113 GLU A N 1
ATOM 859 C CA . GLU A 1 113 ? 10.483 4.195 -28.826 1.00 88.50 113 GLU A CA 1
ATOM 860 C C . GLU A 1 113 ? 10.955 4.534 -27.394 1.00 88.50 113 GLU A C 1
ATOM 862 O O . GLU A 1 113 ? 10.826 5.671 -26.926 1.00 88.50 113 GLU A O 1
ATOM 867 N N . VAL A 1 114 ? 11.455 3.528 -26.672 1.00 90.50 114 VAL A N 1
ATOM 868 C CA . VAL A 1 114 ? 11.911 3.641 -25.281 1.00 90.50 114 VAL A CA 1
ATOM 869 C C . VAL A 1 114 ? 13.431 3.583 -25.222 1.00 90.50 114 VAL A C 1
ATOM 871 O O . VAL A 1 114 ? 14.033 2.587 -25.611 1.00 90.50 114 VAL A O 1
ATOM 874 N N . ASN A 1 115 ? 14.056 4.617 -24.657 1.00 94.94 115 ASN A N 1
ATOM 875 C CA . ASN A 1 115 ? 15.497 4.650 -24.412 1.00 94.94 115 ASN A CA 1
ATOM 876 C C . ASN A 1 115 ? 15.878 3.714 -23.249 1.00 94.94 115 ASN A C 1
ATOM 878 O O . ASN A 1 115 ? 15.711 4.056 -22.068 1.00 94.94 115 ASN A O 1
ATOM 882 N N . HIS A 1 116 ? 16.395 2.533 -23.588 1.00 95.38 116 HIS A N 1
ATOM 883 C CA . HIS A 1 116 ? 16.828 1.515 -22.634 1.00 95.38 116 HIS A CA 1
ATOM 884 C C . HIS A 1 116 ? 18.238 1.778 -22.110 1.00 95.38 116 HIS A C 1
ATOM 886 O O . HIS A 1 116 ? 18.466 1.600 -20.919 1.00 95.38 116 HIS A O 1
ATOM 892 N N . TRP A 1 117 ? 19.175 2.237 -22.934 1.00 98.06 117 TRP A N 1
ATOM 893 C CA . TRP A 1 117 ? 20.546 2.514 -22.499 1.00 98.06 117 TRP A CA 1
ATOM 894 C C . TRP A 1 117 ? 21.202 3.516 -23.440 1.00 98.06 117 TRP A C 1
ATOM 896 O O . TRP A 1 117 ? 21.038 3.411 -24.651 1.00 98.06 117 TRP A O 1
ATOM 906 N N . MET A 1 118 ? 21.956 4.473 -22.904 1.00 98.19 118 MET A N 1
ATOM 907 C CA . MET A 1 118 ? 22.665 5.448 -23.726 1.00 98.19 118 MET A CA 1
ATOM 908 C C . MET A 1 118 ? 23.973 5.864 -23.068 1.00 98.19 118 MET A C 1
ATOM 910 O O . MET A 1 118 ? 23.970 6.379 -21.945 1.00 98.19 118 MET A O 1
ATOM 914 N N . ILE A 1 119 ? 25.075 5.684 -23.790 1.00 98.19 119 ILE A N 1
ATOM 915 C CA . ILE A 1 119 ? 26.415 6.111 -23.385 1.00 98.19 119 ILE A CA 1
ATOM 916 C C . ILE A 1 119 ? 27.017 6.922 -24.525 1.00 98.19 119 ILE A C 1
ATOM 918 O O . ILE A 1 119 ? 27.016 6.475 -25.669 1.00 98.19 119 ILE A O 1
ATOM 922 N N . VAL A 1 120 ? 27.525 8.108 -24.207 1.00 97.88 120 VAL A N 1
ATOM 923 C CA . VAL A 1 120 ? 28.261 8.977 -25.131 1.00 97.88 120 VAL A CA 1
ATOM 924 C C . VAL A 1 120 ? 29.735 9.020 -24.739 1.00 97.88 120 VAL A C 1
ATOM 926 O O . VAL A 1 120 ? 30.113 8.578 -23.658 1.00 97.88 120 VAL A O 1
ATOM 929 N N . ASN A 1 121 ? 30.576 9.593 -25.591 1.00 97.62 121 ASN A N 1
ATOM 930 C CA . ASN A 1 121 ? 32.009 9.772 -25.365 1.00 97.62 121 ASN A CA 1
ATOM 931 C C . ASN A 1 121 ? 32.769 8.456 -25.147 1.00 97.62 121 ASN A C 1
ATOM 933 O O . ASN A 1 121 ? 33.769 8.447 -24.433 1.00 97.62 121 ASN A O 1
ATOM 937 N N . ILE A 1 122 ? 32.324 7.355 -25.760 1.00 97.88 122 ILE A N 1
ATOM 938 C CA . ILE A 1 122 ? 33.031 6.071 -25.680 1.00 97.88 122 ILE A CA 1
ATOM 939 C C . ILE A 1 122 ? 34.317 6.176 -26.515 1.00 97.88 122 ILE A C 1
ATOM 941 O O . ILE A 1 122 ? 34.212 6.445 -27.716 1.00 97.88 122 ILE A O 1
ATOM 945 N N . PRO A 1 123 ? 35.518 5.981 -25.938 1.00 97.25 123 PRO A N 1
ATOM 946 C CA . PRO A 1 123 ? 36.766 6.026 -26.694 1.00 97.25 123 PRO A CA 1
ATOM 947 C C . PRO A 1 123 ? 36.882 4.855 -27.672 1.00 97.25 123 PRO A C 1
ATOM 949 O O . PRO A 1 123 ? 36.791 3.694 -27.275 1.00 97.25 123 PRO A O 1
ATOM 952 N N . GLY A 1 124 ? 37.156 5.147 -28.944 1.00 95.38 124 GLY A N 1
ATOM 953 C CA . GLY A 1 124 ? 37.411 4.122 -29.958 1.00 95.38 124 GLY A CA 1
ATOM 954 C C . GLY A 1 124 ? 38.659 3.278 -29.693 1.00 95.38 124 GLY A C 1
ATOM 955 O O . GLY A 1 124 ? 38.777 2.180 -30.223 1.00 95.38 124 GLY A O 1
ATOM 956 N N . SER A 1 125 ? 39.600 3.770 -28.878 1.00 94.38 125 SER A N 1
ATOM 957 C CA . SER A 1 125 ? 40.899 3.122 -28.661 1.00 94.38 125 SER A CA 1
ATOM 958 C C . SER A 1 125 ? 40.821 1.781 -27.935 1.00 94.38 125 SER A C 1
ATOM 960 O O . SER A 1 125 ? 41.692 0.936 -28.124 1.00 94.38 125 SER A O 1
ATOM 962 N N . ASP A 1 126 ? 39.824 1.604 -27.069 1.00 90.81 126 ASP A N 1
ATOM 963 C CA . ASP A 1 126 ? 39.650 0.387 -26.270 1.00 90.81 126 ASP A CA 1
ATOM 964 C C . ASP A 1 126 ? 38.194 -0.070 -26.125 1.00 90.81 126 ASP A C 1
ATOM 966 O O . ASP A 1 126 ? 37.966 -1.161 -25.603 1.00 90.81 126 ASP A O 1
ATOM 970 N N . LEU A 1 127 ? 37.224 0.730 -26.592 1.00 92.56 127 LEU A N 1
ATOM 971 C CA . LEU A 1 127 ? 35.790 0.457 -26.475 1.00 92.56 127 LEU A CA 1
ATOM 972 C C . LEU A 1 127 ? 35.336 0.177 -25.036 1.00 92.56 127 LEU A C 1
ATOM 974 O O . LEU A 1 127 ? 34.328 -0.491 -24.797 1.00 92.56 127 LEU A O 1
ATOM 978 N N . ASP A 1 128 ? 36.056 0.727 -24.056 1.00 92.19 128 ASP A N 1
ATOM 979 C CA . ASP A 1 128 ? 35.677 0.621 -22.658 1.00 92.19 128 ASP A CA 1
ATOM 980 C C . ASP A 1 128 ? 34.510 1.572 -22.362 1.00 92.19 128 ASP A C 1
ATOM 982 O O . ASP A 1 128 ? 34.674 2.770 -22.120 1.00 92.19 128 ASP A O 1
ATOM 986 N N . LEU A 1 129 ? 33.301 1.009 -22.353 1.00 94.56 129 LEU A N 1
ATOM 987 C CA . LEU A 1 129 ? 32.050 1.712 -22.060 1.00 94.56 129 LEU A CA 1
ATOM 988 C C . LEU A 1 129 ? 32.070 2.442 -20.710 1.00 94.56 129 LEU A C 1
ATOM 990 O O . LEU A 1 129 ? 31.338 3.417 -20.545 1.00 94.56 129 LEU A O 1
ATOM 994 N N . SER A 1 130 ? 32.886 1.995 -19.745 1.00 92.00 130 SER A N 1
ATOM 995 C CA . SER A 1 130 ? 32.990 2.635 -18.427 1.00 92.00 130 SER A CA 1
ATOM 996 C C . SER A 1 130 ? 33.705 3.990 -18.468 1.00 92.00 130 SER A C 1
ATOM 998 O O . SER A 1 130 ? 33.540 4.793 -17.549 1.00 92.00 130 SER A O 1
ATOM 1000 N N . LYS A 1 131 ? 34.460 4.264 -19.541 1.00 95.06 131 LYS A N 1
ATOM 1001 C CA . LYS A 1 131 ? 35.123 5.552 -19.796 1.00 95.06 131 LYS A CA 1
ATOM 1002 C C . LYS A 1 131 ? 34.224 6.558 -20.515 1.00 95.06 131 LYS A C 1
ATOM 1004 O O . LYS A 1 131 ? 34.608 7.719 -20.639 1.00 95.06 131 LYS A O 1
ATOM 1009 N N . GLY A 1 132 ? 33.056 6.122 -20.988 1.00 96.06 132 GLY A N 1
ATOM 1010 C CA . GLY A 1 132 ? 32.035 6.990 -21.561 1.00 96.06 132 GLY A CA 1
ATOM 1011 C C . GLY A 1 132 ? 31.136 7.633 -20.501 1.00 96.06 132 GLY A C 1
ATOM 1012 O O . GLY A 1 132 ? 31.039 7.186 -19.358 1.00 96.06 132 GLY A O 1
ATOM 1013 N N . ASP A 1 133 ? 30.412 8.668 -20.909 1.00 96.44 133 ASP A N 1
ATOM 1014 C CA . ASP A 1 133 ? 29.419 9.348 -20.086 1.00 96.44 133 ASP A CA 1
ATOM 1015 C C . ASP A 1 133 ? 28.040 8.708 -20.305 1.00 96.44 133 ASP A C 1
ATOM 1017 O O . ASP A 1 133 ? 27.467 8.746 -21.395 1.00 96.44 133 ASP A O 1
ATOM 1021 N N . THR A 1 134 ? 27.472 8.103 -19.262 1.00 97.06 134 THR A N 1
ATOM 1022 C CA . THR A 1 134 ? 26.131 7.501 -19.343 1.00 97.06 134 THR A CA 1
ATOM 1023 C C . THR A 1 134 ? 25.051 8.583 -19.279 1.00 97.06 134 THR A C 1
ATOM 1025 O O . THR A 1 134 ? 24.894 9.235 -18.246 1.00 97.06 134 THR A O 1
ATOM 1028 N N . LEU A 1 135 ? 24.265 8.731 -20.350 1.00 96.00 135 LEU A N 1
ATOM 1029 C CA . LEU A 1 135 ? 23.097 9.622 -20.401 1.00 96.00 135 LEU A CA 1
ATOM 1030 C C . LEU A 1 135 ? 21.795 8.913 -20.030 1.00 96.00 135 LEU A C 1
ATOM 1032 O O . LEU A 1 135 ? 20.869 9.553 -19.540 1.00 96.00 135 LEU A O 1
ATOM 1036 N N . ALA A 1 136 ? 21.715 7.597 -20.216 1.00 96.12 136 ALA A N 1
ATOM 1037 C CA . ALA A 1 136 ? 20.610 6.790 -19.719 1.00 96.12 136 ALA A CA 1
ATOM 1038 C C . ALA A 1 136 ? 21.150 5.468 -19.183 1.00 96.12 136 ALA A C 1
ATOM 1040 O O . ALA A 1 136 ? 21.785 4.731 -19.927 1.00 96.12 136 ALA A O 1
ATOM 1041 N N . ASP A 1 137 ? 20.892 5.165 -17.908 1.00 95.50 137 ASP A N 1
ATOM 1042 C CA . ASP A 1 137 ? 21.260 3.888 -17.280 1.00 95.50 137 ASP A CA 1
ATOM 1043 C C . ASP A 1 137 ? 20.643 2.698 -18.017 1.00 95.50 137 ASP A C 1
ATOM 1045 O O . ASP A 1 137 ? 19.547 2.829 -18.562 1.00 95.50 137 ASP A O 1
ATOM 1049 N N . TYR A 1 138 ? 21.309 1.542 -17.977 1.00 96.38 138 TYR A N 1
ATOM 1050 C CA . TYR A 1 138 ? 20.815 0.314 -18.595 1.00 96.38 138 TYR A CA 1
ATOM 1051 C C . TYR A 1 138 ? 19.494 -0.137 -17.955 1.00 96.38 138 TYR A C 1
ATOM 1053 O O . TYR A 1 138 ? 19.453 -0.552 -16.796 1.00 96.38 138 TYR A O 1
ATOM 1061 N N . GLY A 1 139 ? 18.412 -0.058 -18.723 1.00 93.06 139 GLY A N 1
ATOM 1062 C CA . GLY A 1 139 ? 17.119 -0.650 -18.424 1.00 93.06 139 GLY A CA 1
ATOM 1063 C C . GLY A 1 139 ? 17.041 -2.044 -19.048 1.00 93.06 139 GLY A C 1
ATOM 1064 O O . GLY A 1 139 ? 17.108 -2.144 -20.273 1.00 93.06 139 GLY A O 1
ATOM 1065 N N . PRO A 1 140 ? 16.895 -3.124 -18.264 1.00 92.25 140 PRO A N 1
ATOM 1066 C CA . PRO A 1 140 ? 16.820 -4.473 -18.817 1.00 92.25 140 PRO A CA 1
ATOM 1067 C C . PRO A 1 140 ? 15.550 -4.679 -19.663 1.00 92.25 140 PRO A C 1
ATOM 1069 O O . PRO A 1 140 ? 14.540 -4.010 -19.418 1.00 92.25 140 PRO A O 1
ATOM 1072 N N . PRO A 1 141 ? 15.563 -5.621 -20.627 1.00 90.75 141 PRO A N 1
ATOM 1073 C CA . PRO A 1 141 ? 14.364 -6.054 -21.332 1.00 90.75 141 PRO A CA 1
ATOM 1074 C C . PRO A 1 141 ? 13.257 -6.488 -20.375 1.00 90.75 141 PRO A C 1
ATOM 1076 O O . PRO A 1 141 ? 13.491 -7.259 -19.442 1.00 90.75 141 PRO A O 1
ATOM 1079 N N . GLY A 1 142 ? 12.040 -6.023 -20.636 1.00 87.31 142 GLY A N 1
ATOM 1080 C CA . GLY A 1 142 ? 10.859 -6.316 -19.825 1.00 87.31 142 GLY A CA 1
ATOM 1081 C C . GLY A 1 142 ? 9.563 -6.276 -20.635 1.00 87.31 142 GLY A C 1
ATOM 1082 O O . GLY A 1 142 ? 8.642 -5.569 -20.233 1.00 87.31 142 GLY A O 1
ATOM 1083 N N . PRO A 1 143 ? 9.478 -6.983 -21.779 1.00 85.25 143 PRO A N 1
ATOM 1084 C CA . PRO A 1 143 ? 8.266 -7.009 -22.594 1.00 85.25 143 PRO A CA 1
ATOM 1085 C C . PRO A 1 143 ? 7.081 -7.549 -21.767 1.00 85.25 143 PRO A C 1
ATOM 1087 O O . PRO A 1 143 ? 7.205 -8.614 -21.142 1.00 85.25 143 PRO A O 1
ATOM 1090 N N . PRO A 1 144 ? 5.927 -6.856 -21.730 1.00 77.50 144 PRO A N 1
ATOM 1091 C CA . PRO A 1 144 ? 4.783 -7.315 -20.949 1.00 77.50 144 PRO A CA 1
ATOM 1092 C C . PRO A 1 144 ? 4.201 -8.646 -21.461 1.00 77.50 144 PRO A C 1
ATOM 1094 O O . PRO A 1 144 ? 4.275 -9.005 -22.636 1.00 77.50 144 PRO A O 1
ATOM 1097 N N . ARG A 1 145 ? 3.555 -9.421 -20.580 1.00 81.50 145 ARG A N 1
ATOM 1098 C CA . ARG A 1 145 ? 2.905 -10.679 -20.994 1.00 81.50 145 ARG A CA 1
ATOM 1099 C C . ARG A 1 145 ? 1.805 -10.410 -22.023 1.00 81.50 145 ARG A C 1
ATOM 1101 O O . ARG A 1 145 ? 0.822 -9.747 -21.700 1.00 81.50 145 ARG A O 1
ATOM 1108 N N . GLY A 1 146 ? 1.916 -11.050 -23.186 1.00 73.25 146 GLY A N 1
ATOM 1109 C CA . GLY A 1 146 ? 0.907 -11.004 -24.248 1.00 73.25 146 GLY A CA 1
ATOM 1110 C C . GLY A 1 146 ? 1.131 -9.914 -25.297 1.00 73.25 146 GLY A C 1
ATOM 1111 O O . GLY A 1 146 ? 0.298 -9.783 -26.185 1.00 73.25 146 GLY A O 1
ATOM 1112 N N . THR A 1 147 ? 2.238 -9.166 -25.229 1.00 78.94 147 THR A N 1
ATOM 1113 C CA . THR A 1 147 ? 2.588 -8.130 -26.222 1.00 78.94 147 THR A CA 1
ATOM 1114 C C . THR A 1 147 ? 3.425 -8.672 -27.384 1.00 78.94 147 THR A C 1
ATOM 1116 O O . THR A 1 147 ? 3.668 -7.963 -28.358 1.00 78.94 147 THR A O 1
ATOM 1119 N N . GLY A 1 148 ? 3.807 -9.952 -27.306 1.00 83.88 148 GLY A N 1
ATOM 1120 C CA . GLY A 1 148 ? 4.695 -10.607 -28.261 1.00 83.88 148 GLY A CA 1
ATOM 1121 C C . GLY A 1 148 ? 6.171 -10.274 -28.010 1.00 83.88 148 GLY A C 1
ATOM 1122 O O . GLY A 1 148 ? 6.513 -9.693 -26.978 1.00 83.88 148 GLY A O 1
ATOM 1123 N N . PRO A 1 149 ? 7.064 -10.682 -28.922 1.00 88.81 149 PRO A N 1
ATOM 1124 C CA . PRO A 1 149 ? 8.468 -10.310 -28.858 1.00 88.81 149 PRO A CA 1
ATOM 1125 C C . PRO A 1 149 ? 8.661 -8.821 -29.179 1.00 88.81 149 PRO A C 1
ATOM 1127 O O . PRO A 1 149 ? 8.170 -8.331 -30.195 1.00 88.81 149 PRO A O 1
ATOM 1130 N N . HIS A 1 150 ? 9.410 -8.126 -28.327 1.00 92.88 150 HIS A N 1
ATOM 1131 C CA . HIS A 1 150 ? 9.892 -6.763 -28.544 1.00 92.88 150 HIS A CA 1
ATOM 1132 C C . HIS A 1 150 ? 11.308 -6.794 -29.122 1.00 92.88 150 HIS A C 1
ATOM 1134 O O . HIS A 1 150 ? 12.124 -7.641 -28.737 1.00 92.88 150 HIS A O 1
ATOM 1140 N N . ARG A 1 151 ? 11.611 -5.858 -30.023 1.00 95.50 151 ARG A N 1
ATOM 1141 C CA . ARG A 1 151 ? 12.948 -5.631 -30.578 1.00 95.50 151 ARG A CA 1
ATOM 1142 C C . ARG A 1 151 ? 13.762 -4.766 -29.622 1.00 95.50 151 ARG A C 1
ATOM 1144 O O . ARG A 1 151 ? 13.404 -3.631 -29.354 1.00 95.50 151 ARG A O 1
ATOM 1151 N N . TYR A 1 152 ? 14.902 -5.268 -29.169 1.00 96.38 152 TYR A N 1
ATOM 1152 C CA . TYR A 1 152 ? 15.890 -4.470 -28.445 1.00 96.38 152 TYR A CA 1
ATOM 1153 C C . TYR A 1 152 ? 17.044 -4.155 -29.384 1.00 96.38 152 TYR A C 1
ATOM 1155 O O . TYR A 1 152 ? 17.883 -5.016 -29.656 1.00 96.38 152 TYR A O 1
ATOM 1163 N N . VAL A 1 153 ? 17.036 -2.938 -29.925 1.00 97.12 153 VAL A N 1
ATOM 1164 C CA . VAL A 1 153 ? 17.935 -2.500 -30.995 1.00 97.12 153 VAL A CA 1
ATOM 1165 C C . VAL A 1 153 ? 19.097 -1.717 -30.406 1.00 97.12 153 VAL A C 1
ATOM 1167 O O . VAL A 1 153 ? 18.888 -0.733 -29.701 1.00 97.12 153 VAL A O 1
ATOM 1170 N N . PHE A 1 154 ? 20.316 -2.135 -30.724 1.00 97.94 154 PHE A N 1
ATOM 1171 C CA . PHE A 1 154 ? 21.542 -1.408 -30.429 1.00 97.94 154 PHE A CA 1
ATOM 1172 C C . PHE A 1 154 ? 22.010 -0.679 -31.676 1.00 97.94 154 PHE A C 1
ATOM 1174 O O . PHE A 1 154 ? 22.081 -1.274 -32.752 1.00 97.94 154 PHE A O 1
ATOM 1181 N N . VAL A 1 155 ? 22.362 0.589 -31.514 1.00 97.38 155 VAL A N 1
ATOM 1182 C CA . VAL A 1 155 ? 22.864 1.445 -32.585 1.00 97.38 155 VAL A CA 1
ATOM 1183 C C . VAL A 1 155 ? 24.092 2.191 -32.084 1.00 97.38 155 VAL A C 1
ATOM 1185 O O . VAL A 1 155 ? 24.080 2.748 -30.984 1.00 97.38 155 VAL A O 1
ATOM 1188 N N . VAL A 1 156 ? 25.145 2.200 -32.896 1.00 97.56 156 VAL A N 1
ATOM 1189 C CA . VAL A 1 156 ? 26.390 2.919 -32.628 1.00 97.56 156 VAL A CA 1
ATOM 1190 C C . VAL A 1 156 ? 26.570 4.032 -33.649 1.00 97.56 156 VAL A C 1
ATOM 1192 O O . VAL A 1 156 ? 26.460 3.796 -34.853 1.00 97.56 156 VAL A O 1
ATOM 1195 N N . TYR A 1 157 ? 26.909 5.226 -33.174 1.00 97.00 157 TYR A N 1
ATOM 1196 C CA . TYR A 1 157 ? 27.262 6.369 -34.011 1.00 97.00 157 TYR A CA 1
ATOM 1197 C C . TYR A 1 157 ? 28.664 6.880 -33.697 1.00 97.00 157 TYR A C 1
ATOM 1199 O O . TYR A 1 157 ? 29.076 6.891 -32.537 1.00 97.00 157 TYR A O 1
ATOM 1207 N N . GLU A 1 158 ? 29.369 7.361 -34.719 1.00 95.56 158 GLU A N 1
ATOM 1208 C CA . GLU A 1 158 ? 30.600 8.133 -34.544 1.00 95.56 158 GLU A CA 1
ATOM 1209 C C . GLU A 1 158 ? 30.263 9.583 -34.163 1.00 95.56 158 GLU A C 1
ATOM 1211 O O . GLU A 1 158 ? 29.377 10.212 -34.742 1.00 95.56 158 GLU A O 1
ATOM 1216 N N . GLN A 1 159 ? 30.984 10.138 -33.193 1.00 95.50 159 GLN A N 1
ATOM 1217 C CA . GLN A 1 159 ? 30.879 11.541 -32.815 1.00 95.50 159 GLN A CA 1
ATOM 1218 C C . GLN A 1 159 ? 31.900 12.398 -33.561 1.00 95.50 159 GLN A C 1
ATOM 1220 O O . GLN A 1 159 ? 33.076 12.054 -33.671 1.00 95.50 159 GLN A O 1
ATOM 1225 N N . GLN A 1 160 ? 31.480 13.602 -33.951 1.00 91.56 160 GLN A N 1
ATOM 1226 C CA . GLN A 1 160 ? 32.374 14.618 -34.522 1.00 91.56 160 GLN A CA 1
ATOM 1227 C C . GLN A 1 160 ? 33.338 15.227 -33.484 1.00 91.56 160 GLN A C 1
ATOM 1229 O O . GLN A 1 160 ? 34.325 15.867 -33.837 1.00 91.56 160 GLN A O 1
ATOM 1234 N N . GLY A 1 161 ? 33.055 15.037 -32.196 1.00 91.81 161 GLY A N 1
ATOM 1235 C CA . GLY A 1 161 ? 33.842 15.538 -31.076 1.00 91.81 161 GLY A CA 1
ATOM 1236 C C . GLY A 1 161 ? 33.208 15.152 -29.743 1.00 91.81 161 GLY A C 1
ATOM 1237 O O . GLY A 1 161 ? 32.245 14.383 -29.697 1.00 91.81 161 GLY A O 1
ATOM 1238 N N . LYS A 1 162 ? 33.735 15.689 -28.638 1.00 93.38 162 LYS A N 1
ATOM 1239 C CA . LYS A 1 162 ? 33.174 15.429 -27.307 1.00 93.38 162 LYS A CA 1
ATOM 1240 C C . LYS A 1 162 ? 31.725 15.922 -27.232 1.00 93.38 162 LYS A C 1
ATOM 1242 O O . LYS A 1 162 ? 31.414 17.017 -27.693 1.00 93.38 162 LYS A O 1
ATOM 1247 N N . PHE A 1 163 ? 30.855 15.109 -26.647 1.00 93.81 163 PHE A N 1
ATOM 1248 C CA . PHE A 1 163 ? 29.436 15.396 -26.492 1.00 93.81 163 PHE A CA 1
ATOM 1249 C C . PHE A 1 163 ? 29.230 16.671 -25.670 1.00 93.81 163 PHE A C 1
ATOM 1251 O O . PHE A 1 163 ? 29.794 16.817 -24.583 1.00 93.81 163 PHE A O 1
ATOM 1258 N N . VAL A 1 164 ? 28.397 17.572 -26.188 1.00 92.50 164 VAL A N 1
ATOM 1259 C CA . VAL A 1 164 ? 27.989 18.809 -25.518 1.00 92.50 164 VAL A CA 1
ATOM 1260 C C . VAL A 1 164 ? 26.494 18.699 -25.214 1.00 92.50 164 VAL A C 1
ATOM 1262 O O . VAL A 1 164 ? 25.707 18.656 -26.156 1.00 92.50 164 VAL A O 1
ATOM 1265 N N . PRO A 1 165 ? 26.076 18.637 -23.938 1.00 90.00 165 PRO A N 1
ATOM 1266 C CA . PRO A 1 165 ? 24.674 18.421 -23.596 1.00 90.00 165 PRO A CA 1
ATOM 1267 C C . PRO A 1 165 ? 23.749 19.544 -24.081 1.00 90.00 165 PRO A C 1
ATOM 1269 O O . PRO A 1 165 ? 24.026 20.725 -23.871 1.00 90.00 165 PRO A O 1
ATOM 1272 N N . SER A 1 166 ? 22.605 19.172 -24.661 1.00 90.06 166 SER A N 1
ATOM 1273 C CA . SER A 1 166 ? 21.480 20.087 -24.894 1.00 90.06 166 SER A CA 1
ATOM 1274 C C . SER A 1 166 ? 20.542 20.107 -23.676 1.00 90.06 166 SER A C 1
ATOM 1276 O O . SER A 1 166 ? 20.612 19.201 -22.843 1.00 90.06 166 SER A O 1
ATOM 1278 N N . PRO A 1 167 ? 19.617 21.080 -23.540 1.00 88.94 167 PRO A N 1
ATOM 1279 C CA . PRO A 1 167 ? 18.660 21.096 -22.431 1.00 88.94 167 PRO A CA 1
ATOM 1280 C C . PRO A 1 167 ? 17.886 19.780 -22.273 1.00 88.94 167 PRO A C 1
ATOM 1282 O O . PRO A 1 167 ? 17.655 19.340 -21.147 1.00 88.94 167 PRO A O 1
ATOM 1285 N N . LYS A 1 168 ? 17.549 19.121 -23.391 1.00 86.62 168 LYS A N 1
ATOM 1286 C CA . LYS A 1 168 ? 16.831 17.840 -23.416 1.00 86.62 168 LYS A CA 1
ATOM 1287 C C . LYS A 1 168 ? 17.675 16.667 -22.899 1.00 86.62 168 LYS A C 1
ATOM 1289 O O . LYS A 1 168 ? 17.118 15.765 -22.282 1.00 86.62 168 LYS A O 1
ATOM 1294 N N . TYR A 1 169 ? 18.992 16.696 -23.109 1.00 90.62 169 TYR A N 1
ATOM 1295 C CA . TYR A 1 169 ? 19.927 15.620 -22.742 1.00 90.62 169 TYR A CA 1
ATOM 1296 C C . TYR A 1 169 ? 20.987 16.080 -21.729 1.00 90.62 169 TYR A C 1
ATOM 1298 O O . TYR A 1 169 ? 22.124 15.616 -21.741 1.00 90.62 169 TYR A O 1
ATOM 1306 N N . SER A 1 170 ? 20.608 17.020 -20.859 1.00 87.00 170 SER A N 1
ATOM 1307 C CA . SER A 1 170 ? 21.471 17.610 -19.826 1.00 87.00 170 SER A CA 1
ATOM 1308 C C . SER A 1 170 ? 21.529 16.793 -18.532 1.00 87.00 170 SER A C 1
ATOM 1310 O O . SER A 1 170 ? 22.454 16.953 -17.739 1.00 87.00 170 SER A O 1
ATOM 1312 N N . GLU A 1 171 ? 20.557 15.907 -18.320 1.00 90.00 171 GLU A N 1
ATOM 1313 C CA . GLU A 1 171 ? 20.410 15.086 -17.119 1.00 90.00 171 GLU A CA 1
ATOM 1314 C C . GLU A 1 171 ? 20.575 13.605 -17.468 1.00 90.00 171 GLU A C 1
ATOM 1316 O O . GLU A 1 171 ? 19.984 13.114 -18.432 1.00 90.00 171 GLU A O 1
ATOM 1321 N N . ARG A 1 172 ? 21.326 12.872 -16.639 1.00 93.81 172 ARG A N 1
ATOM 1322 C CA . ARG A 1 172 ? 21.406 11.411 -16.719 1.00 93.81 172 ARG A CA 1
ATOM 1323 C C . ARG A 1 172 ? 20.081 10.785 -16.286 1.00 93.81 172 ARG A C 1
ATOM 1325 O O . ARG A 1 172 ? 19.637 10.965 -15.154 1.00 93.81 172 ARG A O 1
ATOM 1332 N N . LEU A 1 173 ? 19.473 9.999 -17.166 1.00 91.19 173 LEU A N 1
ATOM 1333 C CA . LEU A 1 173 ? 18.227 9.291 -16.900 1.00 91.19 173 LEU A CA 1
ATOM 1334 C C . LEU A 1 173 ? 18.498 8.018 -16.098 1.00 91.19 173 LEU A C 1
ATOM 1336 O O . LEU A 1 173 ? 19.148 7.092 -16.583 1.00 91.19 173 LEU A O 1
ATOM 1340 N N . THR A 1 174 ? 17.923 7.914 -14.903 1.00 88.75 174 THR A N 1
ATOM 1341 C CA . THR A 1 174 ? 17.922 6.662 -14.132 1.00 88.75 174 THR A CA 1
ATOM 1342 C C . THR A 1 174 ? 16.916 5.663 -14.702 1.00 88.75 174 THR A C 1
ATOM 1344 O O . THR A 1 174 ? 16.005 6.039 -15.446 1.00 88.75 174 THR A O 1
ATOM 1347 N N . VAL A 1 175 ? 17.044 4.379 -14.353 1.00 75.44 175 VAL A N 1
ATOM 1348 C CA . VAL A 1 175 ? 16.099 3.325 -14.789 1.00 75.44 175 VAL A CA 1
ATOM 1349 C C . VAL A 1 175 ? 14.653 3.635 -14.356 1.00 75.44 175 VAL A C 1
ATOM 1351 O O . VAL A 1 175 ? 13.704 3.293 -15.052 1.00 75.44 175 VAL A O 1
ATOM 1354 N N . THR A 1 176 ? 14.471 4.356 -13.245 1.00 72.62 176 THR A N 1
ATOM 1355 C CA . THR A 1 176 ? 13.157 4.762 -12.715 1.00 72.62 176 THR A CA 1
ATOM 1356 C C . THR A 1 176 ? 12.520 5.947 -13.451 1.00 72.62 176 THR A C 1
ATOM 1358 O O . THR A 1 176 ? 11.331 6.206 -13.278 1.00 72.62 176 THR A O 1
ATOM 1361 N N . ALA A 1 177 ? 13.263 6.660 -14.304 1.00 82.94 177 ALA A N 1
ATOM 1362 C CA . ALA A 1 177 ? 12.787 7.839 -15.031 1.00 82.94 177 ALA A CA 1
ATOM 1363 C C . ALA A 1 177 ? 11.982 7.486 -16.303 1.00 82.94 177 ALA A C 1
ATOM 1365 O O . ALA A 1 177 ? 12.179 8.096 -17.355 1.00 82.94 177 ALA A O 1
ATOM 1366 N N . LEU A 1 178 ? 11.061 6.514 -16.224 1.00 78.50 178 LEU A N 1
ATOM 1367 C CA . LEU A 1 178 ? 10.350 5.949 -17.383 1.00 78.50 178 LEU A CA 1
ATOM 1368 C C . LEU A 1 178 ? 9.660 7.017 -18.250 1.00 78.50 178 LEU A C 1
ATOM 1370 O O . LEU A 1 178 ? 9.779 6.990 -19.470 1.00 78.50 178 LEU A O 1
ATOM 1374 N N . ALA A 1 179 ? 9.013 8.012 -17.634 1.00 81.69 179 ALA A N 1
ATOM 1375 C CA . ALA A 1 179 ? 8.326 9.089 -18.356 1.00 81.69 179 ALA A CA 1
ATOM 1376 C C . ALA A 1 179 ? 9.256 9.936 -19.248 1.00 81.69 179 ALA A C 1
ATOM 1378 O O . ALA A 1 179 ? 8.791 10.511 -20.227 1.00 81.69 179 ALA A O 1
ATOM 1379 N N . LYS A 1 180 ? 10.555 10.007 -18.919 1.00 85.44 180 LYS A N 1
ATOM 1380 C CA . LYS A 1 180 ? 11.578 10.699 -19.721 1.00 85.44 180 LYS A CA 1
ATOM 1381 C C . LYS A 1 180 ? 12.237 9.783 -20.765 1.00 85.44 180 LYS A C 1
ATOM 1383 O O . LYS A 1 180 ? 12.963 10.279 -21.619 1.00 85.44 180 LYS A O 1
ATOM 1388 N N . ARG A 1 181 ? 12.023 8.464 -20.679 1.00 90.38 181 ARG A N 1
ATOM 1389 C CA . ARG A 1 181 ? 12.616 7.449 -21.569 1.00 90.38 181 ARG A CA 1
ATOM 1390 C C . ARG A 1 181 ? 11.693 7.034 -22.711 1.00 90.38 181 ARG A C 1
ATOM 1392 O O . ARG A 1 181 ? 12.198 6.620 -23.745 1.00 90.38 181 ARG A O 1
ATOM 1399 N N . ILE A 1 182 ? 10.376 7.126 -22.521 1.00 89.75 182 ILE A N 1
ATOM 1400 C CA . ILE A 1 182 ? 9.364 6.856 -23.556 1.00 89.75 182 ILE A CA 1
ATOM 1401 C C . ILE A 1 182 ? 9.283 8.000 -24.577 1.00 89.75 182 ILE A C 1
ATOM 1403 O O . ILE A 1 182 ? 9.666 9.131 -24.275 1.00 89.75 182 ILE A O 1
ATOM 1407 N N . LYS A 1 183 ? 8.731 7.730 -25.767 1.00 87.50 183 LYS A N 1
ATOM 1408 C CA . LYS A 1 183 ? 8.674 8.675 -26.902 1.00 87.50 183 LYS A CA 1
ATOM 1409 C C . LYS A 1 183 ? 10.046 9.248 -27.279 1.00 87.50 183 LYS A C 1
ATOM 1411 O O . LYS A 1 183 ? 10.144 10.368 -27.787 1.00 87.50 183 LYS A O 1
ATOM 1416 N N . PHE A 1 184 ? 11.101 8.491 -27.003 1.00 93.31 184 PHE A N 1
ATOM 1417 C CA . PHE A 1 184 ? 12.429 8.759 -27.520 1.00 93.31 184 PHE A CA 1
ATOM 1418 C C . PHE A 1 184 ? 12.437 8.539 -29.043 1.00 93.31 184 PHE A C 1
ATOM 1420 O O . PHE A 1 184 ? 11.502 7.972 -29.600 1.00 93.31 184 PHE A O 1
ATOM 1427 N N . SER A 1 185 ? 13.448 9.060 -29.733 1.00 94.25 185 SER A N 1
ATOM 1428 C CA . SER A 1 185 ? 13.695 8.734 -31.134 1.00 94.25 185 SER A CA 1
ATOM 1429 C C . SER A 1 185 ? 15.189 8.788 -31.396 1.00 94.25 185 SER A C 1
ATOM 1431 O O . SER A 1 185 ? 15.789 9.865 -31.301 1.00 94.25 185 SER A O 1
ATOM 1433 N N . VAL A 1 186 ? 15.787 7.646 -31.743 1.00 95.12 186 VAL A N 1
ATOM 1434 C CA . VAL A 1 186 ? 17.218 7.590 -32.064 1.00 95.12 186 VAL A CA 1
ATOM 1435 C C . VAL A 1 186 ? 17.559 8.447 -33.288 1.00 95.12 186 VAL A C 1
ATOM 1437 O O . VAL A 1 186 ? 18.603 9.096 -33.298 1.00 95.12 186 VAL A O 1
ATOM 1440 N N . LYS A 1 187 ? 16.650 8.555 -34.269 1.00 94.44 187 LYS A N 1
ATOM 1441 C CA . LYS A 1 187 ? 16.826 9.416 -35.453 1.00 94.44 187 LYS A CA 1
ATOM 1442 C C . LYS A 1 187 ? 16.888 10.893 -35.096 1.00 94.44 187 LYS A C 1
ATOM 1444 O O . LYS A 1 187 ? 17.802 11.591 -35.527 1.00 94.44 187 LYS A O 1
ATOM 1449 N N . GLU A 1 188 ? 15.935 11.370 -34.296 1.00 94.38 188 GLU A N 1
ATOM 1450 C CA . GLU A 1 188 ? 15.919 12.774 -33.873 1.00 94.38 188 GLU A CA 1
ATOM 1451 C C . GLU A 1 188 ? 17.135 13.098 -33.002 1.00 94.38 188 GLU A C 1
ATOM 1453 O O . GLU A 1 188 ? 17.728 14.163 -33.152 1.00 94.38 188 GLU A O 1
ATOM 1458 N N . PHE A 1 189 ? 17.564 12.162 -32.148 1.00 95.88 189 PHE A N 1
ATOM 1459 C CA . PHE A 1 189 ? 18.806 12.300 -31.389 1.00 95.88 189 PHE A CA 1
ATOM 1460 C C . PHE A 1 189 ? 20.035 12.394 -32.310 1.00 95.88 189 PHE A C 1
ATOM 1462 O O . PHE A 1 189 ? 20.824 13.329 -32.185 1.00 95.88 189 PHE A O 1
ATOM 1469 N N . ALA A 1 190 ? 20.185 11.482 -33.274 1.00 95.69 190 ALA A N 1
ATOM 1470 C CA . ALA A 1 190 ? 21.305 11.496 -34.215 1.00 95.69 190 ALA A CA 1
ATOM 1471 C C . ALA A 1 190 ? 21.349 12.779 -35.059 1.00 95.69 190 ALA A C 1
ATOM 1473 O O . ALA A 1 190 ? 22.428 13.323 -35.307 1.00 95.69 190 ALA A O 1
ATOM 1474 N N . LYS A 1 191 ? 20.180 13.294 -35.451 1.00 94.88 191 LYS A N 1
ATOM 1475 C CA . LYS A 1 191 ? 20.040 14.557 -36.179 1.00 94.88 191 LYS A CA 1
ATOM 1476 C C . LYS A 1 191 ? 20.399 15.769 -35.318 1.00 94.88 191 LYS A C 1
ATOM 1478 O O . LYS A 1 191 ? 21.115 16.641 -35.796 1.00 94.88 191 LYS A O 1
ATOM 1483 N N . GLU A 1 192 ? 19.943 15.823 -34.063 1.00 94.69 192 GLU A N 1
ATOM 1484 C CA . GLU A 1 192 ? 20.237 16.927 -33.131 1.00 94.69 192 GLU A CA 1
ATOM 1485 C C . GLU A 1 192 ? 21.745 17.093 -32.890 1.00 94.69 192 GLU A C 1
ATOM 1487 O O . GLU A 1 192 ? 22.238 18.218 -32.820 1.00 94.69 192 GLU A O 1
ATOM 1492 N N . PHE A 1 193 ? 22.488 15.984 -32.827 1.00 95.31 193 PHE A N 1
ATOM 1493 C CA . PHE A 1 193 ? 23.931 15.982 -32.558 1.00 95.31 193 PHE A CA 1
ATOM 1494 C C . PHE A 1 193 ? 24.815 15.786 -33.800 1.00 95.31 193 PHE A C 1
ATOM 1496 O O . PHE A 1 193 ? 26.021 15.593 -33.656 1.00 95.31 193 PHE A O 1
ATOM 1503 N N . ASN A 1 194 ? 24.251 15.865 -35.013 1.00 94.25 194 ASN A N 1
ATOM 1504 C CA . ASN A 1 194 ? 24.974 15.700 -36.284 1.00 94.25 194 ASN A CA 1
ATOM 1505 C C . ASN A 1 194 ? 25.841 14.424 -36.341 1.00 94.25 194 ASN A C 1
ATOM 1507 O O . ASN A 1 194 ? 26.989 14.450 -36.789 1.00 94.25 194 ASN A O 1
ATOM 1511 N N . LEU A 1 195 ? 25.288 13.301 -35.877 1.00 93.88 195 LEU A N 1
ATOM 1512 C CA . LEU A 1 195 ? 26.001 12.023 -35.780 1.00 93.88 195 LEU A CA 1
ATOM 1513 C C . LEU A 1 195 ? 26.145 11.291 -37.126 1.00 93.88 195 LEU A C 1
ATOM 1515 O O . LEU A 1 195 ? 26.941 10.364 -37.241 1.00 93.88 195 LEU A O 1
ATOM 1519 N N . GLY A 1 196 ? 25.407 11.715 -38.156 1.00 91.94 196 GLY A N 1
ATOM 1520 C CA . GLY A 1 196 ? 25.437 11.088 -39.477 1.00 91.94 196 GLY A CA 1
ATOM 1521 C C . GLY A 1 196 ? 24.822 9.686 -39.482 1.00 91.94 196 GLY A C 1
ATOM 1522 O O . GLY A 1 196 ? 23.858 9.415 -38.767 1.00 91.94 196 GLY A O 1
ATOM 1523 N N . GLU A 1 197 ? 25.356 8.808 -40.328 1.00 92.50 197 GLU A N 1
ATOM 1524 C CA . GLU A 1 197 ? 24.904 7.417 -40.432 1.00 92.50 197 GLU A CA 1
ATOM 1525 C C . GLU A 1 197 ? 25.479 6.547 -39.302 1.00 92.50 197 GLU A C 1
ATOM 1527 O O . GLU A 1 197 ? 26.645 6.724 -38.933 1.00 92.50 197 GLU A O 1
ATOM 1532 N N . PRO A 1 198 ? 24.710 5.578 -38.767 1.00 95.31 198 PRO A N 1
ATOM 1533 C CA . PRO A 1 198 ? 25.224 4.673 -37.751 1.00 95.31 198 PRO A CA 1
ATOM 1534 C C . PRO A 1 198 ? 26.304 3.755 -38.335 1.00 95.31 198 PRO A C 1
ATOM 1536 O O . PRO A 1 198 ? 26.182 3.228 -39.446 1.00 95.31 198 PRO A O 1
ATOM 1539 N N . VAL A 1 199 ? 27.365 3.541 -37.558 1.00 94.25 199 VAL A N 1
ATOM 1540 C CA . VAL A 1 199 ? 28.519 2.722 -37.958 1.00 94.25 199 VAL A CA 1
ATOM 1541 C C . VAL A 1 199 ? 28.272 1.232 -37.732 1.00 94.25 199 VAL A C 1
ATOM 1543 O O . VAL A 1 199 ? 28.789 0.403 -38.476 1.00 94.25 199 VAL A O 1
ATOM 1546 N N . ALA A 1 200 ? 27.447 0.883 -36.742 1.00 94.31 200 ALA A N 1
ATOM 1547 C CA . ALA A 1 200 ? 27.115 -0.498 -36.420 1.00 94.31 200 ALA A CA 1
ATOM 1548 C C . ALA A 1 200 ? 25.721 -0.586 -35.781 1.00 94.31 200 ALA A C 1
ATOM 1550 O O . ALA A 1 200 ? 25.306 0.315 -35.046 1.00 94.31 200 ALA A O 1
ATOM 1551 N N . ALA A 1 201 ? 24.999 -1.676 -36.042 1.00 95.12 201 ALA A N 1
ATOM 1552 C CA . ALA A 1 201 ? 23.709 -1.953 -35.420 1.00 95.12 201 ALA A CA 1
ATOM 1553 C C . ALA A 1 201 ? 23.484 -3.462 -35.289 1.00 95.12 201 ALA A C 1
ATOM 1555 O O . ALA A 1 201 ? 23.917 -4.232 -36.139 1.00 95.12 201 ALA A O 1
ATOM 1556 N N . ASN A 1 202 ? 22.801 -3.887 -34.230 1.00 95.56 202 ASN A N 1
ATOM 1557 C CA . ASN A 1 202 ? 22.394 -5.277 -34.012 1.00 95.56 202 ASN A CA 1
ATOM 1558 C C . ASN A 1 202 ? 21.186 -5.283 -33.067 1.00 95.56 202 ASN A C 1
ATOM 1560 O O . ASN A 1 202 ? 20.916 -4.296 -32.386 1.00 95.56 202 ASN A O 1
ATOM 1564 N N . PHE A 1 203 ? 20.420 -6.364 -33.028 1.00 96.38 203 PHE A N 1
ATOM 1565 C CA . PHE A 1 203 ? 19.237 -6.451 -32.183 1.00 96.38 203 PHE A CA 1
ATOM 1566 C C . PHE A 1 203 ? 18.955 -7.891 -31.773 1.00 96.38 203 PHE A C 1
ATOM 1568 O O . PHE A 1 203 ? 19.365 -8.842 -32.440 1.00 96.38 203 PHE A O 1
ATOM 1575 N N . PHE A 1 204 ? 18.212 -8.048 -30.685 1.00 96.75 204 PHE A N 1
ATOM 1576 C CA . PHE A 1 204 ? 17.580 -9.313 -30.330 1.00 96.75 204 PHE A CA 1
ATOM 1577 C C . PHE A 1 204 ? 16.090 -9.105 -30.107 1.00 96.75 204 PHE A C 1
ATOM 1579 O O . PHE A 1 204 ? 15.619 -7.993 -29.859 1.00 96.75 204 PHE A O 1
ATOM 1586 N N . LEU A 1 205 ? 15.353 -10.205 -30.178 1.00 95.06 205 LEU A N 1
ATOM 1587 C CA . LEU A 1 205 ? 13.972 -10.259 -29.743 1.00 95.06 205 LEU A CA 1
ATOM 1588 C C . LEU A 1 205 ? 13.938 -10.719 -28.290 1.00 95.06 205 LEU A C 1
ATOM 1590 O O . LEU A 1 205 ? 14.634 -11.663 -27.913 1.00 95.06 205 LEU A O 1
ATOM 1594 N N . SER A 1 206 ? 13.120 -10.082 -27.464 1.00 92.25 206 SER A N 1
ATOM 1595 C CA . SER A 1 206 ? 12.794 -10.600 -26.138 1.00 92.25 206 SER A CA 1
ATOM 1596 C C . SER A 1 206 ? 11.293 -10.668 -25.997 1.00 92.25 206 SER A C 1
ATOM 1598 O O . SER A 1 206 ? 10.591 -9.729 -26.356 1.00 92.25 206 SER A O 1
ATOM 1600 N N . GLU A 1 207 ? 10.796 -11.768 -25.456 1.00 90.31 207 GLU A N 1
ATOM 1601 C CA . GLU A 1 207 ? 9.385 -11.935 -25.140 1.00 90.31 207 GLU A CA 1
ATOM 1602 C C . GLU A 1 207 ? 9.227 -12.270 -23.664 1.00 90.31 207 GLU A C 1
ATOM 1604 O O . GLU A 1 207 ? 10.163 -12.732 -22.999 1.00 90.31 207 GLU A O 1
ATOM 1609 N N . TYR A 1 208 ? 8.021 -12.058 -23.147 1.00 82.69 208 TYR A N 1
ATOM 1610 C CA . TYR A 1 208 ? 7.698 -12.452 -21.790 1.00 82.69 208 TYR A CA 1
ATOM 1611 C C . TYR A 1 208 ? 7.951 -13.952 -21.597 1.00 82.69 208 TYR A C 1
ATOM 1613 O O . TYR A 1 208 ? 7.259 -14.796 -22.169 1.00 82.69 208 TYR A O 1
ATOM 1621 N N . THR A 1 209 ? 8.897 -14.289 -20.723 1.00 69.38 209 THR A N 1
ATOM 1622 C CA . THR A 1 209 ? 9.085 -15.665 -20.267 1.00 69.38 209 THR A CA 1
ATOM 1623 C C . THR A 1 209 ? 8.510 -15.837 -18.867 1.00 69.38 209 THR A C 1
ATOM 1625 O O . THR A 1 209 ? 8.959 -15.135 -17.954 1.00 69.38 209 THR A O 1
ATOM 1628 N N . PRO A 1 210 ? 7.573 -16.778 -18.651 1.00 54.81 210 PRO A N 1
ATOM 1629 C CA . PRO A 1 210 ? 7.124 -17.106 -17.307 1.00 54.81 210 PRO A CA 1
ATOM 1630 C C . PRO A 1 210 ? 8.310 -17.646 -16.485 1.00 54.81 210 PRO A C 1
ATOM 1632 O O . PRO A 1 210 ? 9.176 -18.334 -17.041 1.00 54.81 210 PRO A O 1
ATOM 1635 N N . PRO A 1 211 ? 8.384 -17.353 -15.176 1.00 54.28 211 PRO A N 1
ATOM 1636 C CA . PRO A 1 211 ? 9.436 -17.896 -14.325 1.00 54.28 211 PRO A CA 1
ATOM 1637 C C . PRO A 1 211 ? 9.433 -19.433 -14.384 1.00 54.28 211 PRO A C 1
ATOM 1639 O O . PRO A 1 211 ? 8.375 -20.065 -14.364 1.00 54.28 211 PRO A O 1
ATOM 1642 N N . ARG A 1 212 ? 10.618 -20.052 -14.506 1.00 42.75 212 ARG A N 1
ATOM 1643 C CA . ARG A 1 212 ? 10.745 -21.520 -14.511 1.00 42.75 212 ARG A CA 1
ATOM 1644 C C . ARG A 1 212 ? 10.262 -22.066 -13.165 1.00 42.75 212 ARG A C 1
ATOM 1646 O O . ARG A 1 212 ? 10.922 -21.868 -12.151 1.00 42.75 212 ARG A O 1
ATOM 1653 N N . ASN A 1 213 ? 9.154 -22.800 -13.190 1.00 39.84 213 ASN A N 1
ATOM 1654 C CA . ASN A 1 213 ? 8.721 -23.659 -12.093 1.00 39.84 213 ASN A CA 1
ATOM 1655 C C . ASN A 1 213 ? 9.811 -24.701 -11.802 1.00 39.84 213 ASN A C 1
ATOM 1657 O O . ASN A 1 213 ? 10.053 -25.591 -12.617 1.00 39.84 213 ASN A O 1
ATOM 1661 N N . VAL A 1 214 ? 10.453 -24.607 -10.640 1.00 33.31 214 VAL A N 1
ATOM 1662 C CA . VAL A 1 214 ? 11.295 -25.676 -10.094 1.00 33.31 214 VAL A CA 1
ATOM 1663 C C . VAL A 1 214 ? 10.381 -26.588 -9.274 1.00 33.31 214 VAL A C 1
ATOM 1665 O O . VAL A 1 214 ? 10.304 -26.475 -8.059 1.00 33.31 214 VAL A O 1
ATOM 1668 N N . PHE A 1 215 ? 9.636 -27.465 -9.946 1.00 37.91 215 PHE A N 1
ATOM 1669 C CA . PHE A 1 215 ? 8.931 -28.570 -9.292 1.00 37.91 215 PHE A CA 1
ATOM 1670 C C . PHE A 1 215 ? 9.323 -29.893 -9.965 1.00 37.91 215 PHE A C 1
ATOM 1672 O O . PHE A 1 215 ? 9.366 -29.953 -11.198 1.00 37.91 215 PHE A O 1
ATOM 1679 N N . PRO A 1 216 ? 9.605 -30.964 -9.200 1.00 33.00 216 PRO A N 1
ATOM 1680 C CA . PRO A 1 216 ? 9.789 -32.290 -9.766 1.00 33.00 216 PRO A CA 1
ATOM 1681 C C . PRO A 1 216 ? 8.455 -32.809 -10.323 1.00 33.00 216 PRO A C 1
ATOM 1683 O O . PRO A 1 216 ? 7.384 -32.593 -9.756 1.00 33.00 216 PRO A O 1
ATOM 1686 N N . ARG A 1 217 ? 8.533 -33.487 -11.470 1.00 31.23 217 ARG A N 1
ATOM 1687 C CA . ARG A 1 217 ? 7.411 -34.088 -12.204 1.00 31.23 217 ARG A CA 1
ATOM 1688 C C . ARG A 1 217 ? 6.653 -35.071 -11.294 1.00 31.23 217 ARG A C 1
ATOM 1690 O O . ARG A 1 217 ? 7.189 -36.123 -10.959 1.00 31.23 217 ARG A O 1
ATOM 1697 N N . ILE A 1 218 ? 5.412 -34.754 -10.922 1.00 35.38 218 ILE A N 1
ATOM 1698 C CA . ILE A 1 218 ? 4.500 -35.701 -10.263 1.00 35.38 218 ILE A CA 1
ATOM 1699 C C . ILE A 1 218 ? 3.842 -36.564 -11.349 1.00 35.38 218 ILE A C 1
ATOM 1701 O O . ILE A 1 218 ? 3.263 -36.044 -12.303 1.00 35.38 218 ILE A O 1
ATOM 1705 N N . ILE A 1 219 ? 3.964 -37.884 -11.213 1.00 31.33 219 ILE A N 1
ATOM 1706 C CA . ILE A 1 219 ? 3.291 -38.889 -12.049 1.00 31.33 219 ILE A CA 1
ATOM 1707 C C . ILE A 1 219 ? 1.794 -38.894 -11.685 1.00 31.33 219 ILE A C 1
ATOM 1709 O O . ILE A 1 219 ? 1.480 -38.940 -10.494 1.00 31.33 219 ILE A O 1
ATOM 1713 N N . PRO A 1 220 ? 0.852 -38.858 -12.647 1.00 33.06 220 PRO A N 1
ATOM 1714 C CA . PRO A 1 220 ? -0.565 -38.822 -12.318 1.00 33.06 220 PRO A CA 1
ATOM 1715 C C . PRO A 1 220 ? -1.057 -40.223 -11.938 1.00 33.06 220 PRO A C 1
ATOM 1717 O O . PRO A 1 220 ? -1.034 -41.143 -12.754 1.00 33.06 220 PRO A O 1
ATOM 1720 N N . ALA A 1 221 ? -1.547 -40.374 -10.708 1.00 30.98 221 ALA A N 1
ATOM 1721 C CA . ALA A 1 221 ? -2.413 -41.488 -10.349 1.00 30.98 221 ALA A CA 1
ATOM 1722 C C . ALA A 1 221 ? -3.855 -41.132 -10.734 1.00 30.98 221 ALA A C 1
ATOM 1724 O O . ALA A 1 221 ? -4.423 -40.138 -10.283 1.00 30.98 221 ALA A O 1
ATOM 1725 N N . SER A 1 222 ? -4.433 -41.953 -11.603 1.00 37.03 222 SER A N 1
ATOM 1726 C CA . SER A 1 222 ? -5.833 -41.921 -12.005 1.00 37.03 222 SER A CA 1
ATOM 1727 C C . SER A 1 222 ? -6.764 -42.220 -10.830 1.00 37.03 222 SER A C 1
ATOM 1729 O O . SER A 1 222 ? -6.631 -43.274 -10.208 1.00 37.03 222 SER A O 1
ATOM 1731 N N . SER A 1 223 ? -7.767 -41.371 -10.601 1.00 32.75 223 SER A N 1
ATOM 1732 C CA . SER A 1 223 ? -9.178 -41.778 -10.475 1.00 32.75 223 SER A CA 1
ATOM 1733 C C . SER A 1 223 ? -10.063 -40.561 -10.225 1.00 32.75 223 SER A C 1
ATOM 1735 O O . SER A 1 223 ? -9.862 -39.791 -9.290 1.00 32.75 223 SER A O 1
ATOM 1737 N N . ALA A 1 224 ? -11.049 -40.404 -11.100 1.00 41.34 224 ALA A N 1
ATOM 1738 C CA . ALA A 1 224 ? -12.037 -39.344 -11.083 1.00 41.34 224 ALA A CA 1
ATOM 1739 C C . ALA A 1 224 ? -12.979 -39.441 -9.875 1.00 41.34 224 ALA A C 1
ATOM 1741 O O . ALA A 1 224 ? -13.479 -40.521 -9.565 1.00 41.34 224 ALA A O 1
ATOM 1742 N N . LYS A 1 225 ? -13.325 -38.285 -9.297 1.00 34.66 225 LYS A N 1
ATOM 1743 C CA . LYS A 1 225 ? -14.673 -38.005 -8.784 1.00 34.66 225 LYS A CA 1
ATOM 1744 C C . LYS A 1 225 ? -15.031 -36.556 -9.107 1.00 34.66 225 LYS A C 1
ATOM 1746 O O . LYS A 1 225 ? -14.308 -35.633 -8.749 1.00 34.66 225 LYS A O 1
ATOM 1751 N N . ASN A 1 226 ? -16.144 -36.402 -9.816 1.00 39.62 226 ASN A N 1
ATOM 1752 C CA . ASN A 1 226 ? -16.743 -35.133 -10.204 1.00 39.62 226 ASN A CA 1
ATOM 1753 C C . ASN A 1 226 ? -17.074 -34.289 -8.966 1.00 39.62 226 ASN A C 1
ATOM 1755 O O . ASN A 1 226 ? -17.856 -34.725 -8.124 1.00 39.62 226 ASN A O 1
ATOM 1759 N N . PHE A 1 227 ? -16.537 -33.072 -8.904 1.00 35.16 227 PHE A N 1
ATOM 1760 C CA . PHE A 1 227 ? -17.057 -31.999 -8.063 1.00 35.16 227 PHE A CA 1
ATOM 1761 C C . PHE A 1 227 ? -17.280 -30.753 -8.919 1.00 35.16 227 PHE A C 1
ATOM 1763 O O . PHE A 1 227 ? -16.478 -30.424 -9.790 1.00 35.16 227 PHE A O 1
ATOM 1770 N N . SER A 1 228 ? -18.427 -30.126 -8.668 1.00 32.72 228 SER A N 1
ATOM 1771 C CA . SER A 1 228 ? -18.934 -28.882 -9.243 1.00 32.72 228 SER A CA 1
ATOM 1772 C C . SER A 1 228 ? -17.832 -27.867 -9.556 1.00 32.72 228 SER A C 1
ATOM 1774 O O . SER A 1 228 ? -17.090 -27.456 -8.666 1.00 32.72 228 SER A O 1
ATOM 1776 N N . SER A 1 229 ? -17.756 -27.423 -10.811 1.00 32.34 229 SER A N 1
ATOM 1777 C CA . SER A 1 229 ? -16.865 -26.351 -11.247 1.00 32.34 229 SER A CA 1
ATOM 1778 C C . SER A 1 229 ? -17.381 -24.992 -10.765 1.00 32.34 229 SER A C 1
ATOM 1780 O O . SER A 1 229 ? -17.900 -24.196 -11.545 1.00 32.34 229 SER A O 1
ATOM 1782 N N . THR A 1 230 ? -17.219 -24.694 -9.479 1.00 36.91 230 THR A N 1
ATOM 1783 C CA . THR A 1 230 ? -16.892 -23.320 -9.102 1.00 36.91 230 THR A CA 1
ATOM 1784 C C . THR A 1 230 ? -15.426 -23.147 -9.459 1.00 36.91 230 THR A C 1
ATOM 1786 O O . THR A 1 230 ? -14.559 -23.789 -8.869 1.00 36.91 230 THR A O 1
ATOM 1789 N N . THR A 1 231 ? -15.134 -22.347 -10.479 1.00 35.53 231 THR A N 1
ATOM 1790 C CA . THR A 1 231 ? -13.779 -21.857 -10.726 1.00 35.53 231 THR A CA 1
ATOM 1791 C C . THR A 1 231 ? -13.300 -21.185 -9.440 1.00 35.53 231 THR A C 1
ATOM 1793 O O . THR A 1 231 ? -13.691 -20.050 -9.174 1.00 35.53 231 THR A O 1
ATOM 1796 N N . ASN A 1 232 ? -12.512 -21.878 -8.613 1.00 45.09 232 ASN A N 1
ATOM 1797 C CA . ASN A 1 232 ? -11.767 -21.228 -7.541 1.00 45.09 232 ASN A CA 1
ATOM 1798 C C . ASN A 1 232 ? -10.776 -20.298 -8.239 1.00 45.09 232 ASN A C 1
ATOM 1800 O O . ASN A 1 232 ? -9.721 -20.728 -8.704 1.00 45.09 232 ASN A O 1
ATOM 1804 N N . LEU A 1 233 ? -11.179 -19.043 -8.425 1.00 57.44 233 LEU A N 1
ATOM 1805 C CA . LEU A 1 233 ? -10.293 -17.988 -8.878 1.00 57.44 233 LEU A CA 1
ATOM 1806 C C . LEU A 1 233 ? -9.159 -17.902 -7.852 1.00 57.44 233 LEU A C 1
ATOM 1808 O O . LEU A 1 233 ? -9.407 -17.708 -6.666 1.00 57.44 233 LEU A O 1
ATOM 1812 N N . SER A 1 234 ? -7.923 -18.098 -8.313 1.00 78.50 234 SER A N 1
ATOM 1813 C CA . SER A 1 234 ? -6.716 -17.863 -7.517 1.00 78.50 234 SER A CA 1
ATOM 1814 C C . SER A 1 234 ? -6.766 -16.433 -6.973 1.00 78.50 234 SER A C 1
ATOM 1816 O O . SER A 1 234 ? -6.727 -15.470 -7.742 1.00 78.50 234 SER A O 1
ATOM 1818 N N . THR A 1 235 ? -6.904 -16.269 -5.656 1.00 92.81 235 THR A N 1
ATOM 1819 C CA . THR A 1 235 ? -6.917 -14.937 -5.042 1.00 92.81 235 THR A CA 1
ATOM 1820 C C . THR A 1 235 ? -5.495 -14.406 -4.932 1.00 92.81 235 THR A C 1
ATOM 1822 O O . THR A 1 235 ? -4.721 -14.831 -4.066 1.00 92.81 235 THR A O 1
ATOM 1825 N N . LYS A 1 236 ? -5.172 -13.445 -5.801 1.00 97.44 236 LYS A N 1
ATOM 1826 C CA . LYS A 1 236 ? -3.923 -12.685 -5.766 1.00 97.44 236 LYS A CA 1
ATOM 1827 C C . LYS A 1 236 ? -4.055 -11.427 -4.905 1.00 97.44 236 LYS A C 1
ATOM 1829 O O . LYS A 1 236 ? -4.964 -10.618 -5.113 1.00 97.44 236 LYS A O 1
ATOM 1834 N N . ILE A 1 237 ? -3.107 -11.230 -3.990 1.00 98.62 237 ILE A N 1
ATOM 1835 C CA . ILE A 1 237 ? -2.925 -9.995 -3.218 1.00 98.62 237 ILE A CA 1
ATOM 1836 C C . ILE A 1 237 ? -1.599 -9.343 -3.605 1.00 98.62 237 ILE A C 1
ATOM 1838 O O . ILE A 1 237 ? -0.568 -10.011 -3.637 1.00 98.62 237 ILE A O 1
ATOM 1842 N N . ALA A 1 238 ? -1.606 -8.032 -3.841 1.00 98.75 238 ALA A N 1
ATOM 1843 C CA . ALA A 1 238 ? -0.382 -7.244 -3.972 1.00 98.75 238 ALA A CA 1
ATOM 1844 C C . ALA A 1 238 ? -0.121 -6.430 -2.699 1.00 98.75 238 ALA A C 1
ATOM 1846 O O . ALA A 1 238 ? -1.022 -5.763 -2.199 1.00 98.75 238 ALA A O 1
ATOM 1847 N N . VAL A 1 239 ? 1.107 -6.439 -2.186 1.00 98.75 239 VAL A N 1
ATOM 1848 C CA . VAL A 1 239 ? 1.550 -5.589 -1.072 1.00 98.75 239 VAL A CA 1
ATOM 1849 C C . VAL A 1 239 ? 2.566 -4.589 -1.613 1.00 98.75 239 VAL A C 1
ATOM 1851 O O . VAL A 1 239 ? 3.660 -4.969 -2.020 1.00 98.75 239 VAL A O 1
ATOM 1854 N N . LEU A 1 240 ? 2.207 -3.305 -1.627 1.00 98.50 240 LEU A N 1
ATOM 1855 C CA . LEU A 1 240 ? 3.077 -2.208 -2.048 1.00 98.50 240 LEU A CA 1
ATOM 1856 C C . LEU A 1 240 ? 3.807 -1.652 -0.822 1.00 98.50 240 LEU A C 1
ATOM 1858 O O . LEU A 1 240 ? 3.162 -1.156 0.105 1.00 98.50 240 LEU A O 1
ATOM 1862 N N . GLY A 1 241 ? 5.139 -1.716 -0.816 1.00 97.19 241 GLY A N 1
ATOM 1863 C CA . GLY A 1 241 ? 5.968 -1.453 0.368 1.00 97.19 241 GLY A CA 1
ATOM 1864 C C . GLY A 1 241 ? 6.201 -2.705 1.215 1.00 97.19 241 GLY A C 1
ATOM 1865 O O . GLY A 1 241 ? 6.200 -2.634 2.447 1.00 97.19 241 GLY A O 1
ATOM 1866 N N . ALA A 1 242 ? 6.316 -3.861 0.557 1.00 97.44 242 ALA A N 1
ATOM 1867 C CA . ALA A 1 242 ? 6.385 -5.172 1.192 1.00 97.44 242 ALA A CA 1
ATOM 1868 C C . ALA A 1 242 ? 7.665 -5.407 2.012 1.00 97.44 242 ALA A C 1
ATOM 1870 O O . ALA A 1 242 ? 7.656 -6.237 2.917 1.00 97.44 242 ALA A O 1
ATOM 1871 N N . CYS A 1 243 ? 8.744 -4.665 1.756 1.00 95.38 243 CYS A N 1
ATOM 1872 C CA . CYS A 1 243 ? 10.011 -4.813 2.477 1.00 95.38 243 CYS A CA 1
ATOM 1873 C C . CYS A 1 243 ? 10.117 -3.888 3.696 1.00 95.38 243 CYS A C 1
ATOM 1875 O O . CYS A 1 243 ? 11.068 -3.996 4.472 1.00 95.38 243 CYS A O 1
ATOM 1877 N N . GLY A 1 244 ? 9.146 -2.992 3.898 1.00 93.25 244 GLY A N 1
ATOM 1878 C CA . GLY A 1 244 ? 9.094 -2.105 5.057 1.00 93.25 244 GLY A CA 1
ATOM 1879 C C . GLY A 1 244 ? 8.741 -2.823 6.365 1.00 93.25 244 GLY A C 1
ATOM 1880 O O . GLY A 1 244 ? 8.279 -3.963 6.380 1.00 93.25 244 GLY A O 1
ATOM 1881 N N . GLY A 1 245 ? 8.876 -2.113 7.491 1.00 92.50 245 GLY A N 1
ATOM 1882 C CA . GLY A 1 245 ? 8.632 -2.683 8.824 1.00 92.50 245 GLY A CA 1
ATOM 1883 C C . GLY A 1 245 ? 7.206 -3.205 9.054 1.00 92.50 245 GLY A C 1
ATOM 1884 O O . GLY A 1 245 ? 7.020 -4.098 9.871 1.00 92.50 245 GLY A O 1
ATOM 1885 N N . ILE A 1 246 ? 6.204 -2.673 8.341 1.00 95.25 246 ILE A N 1
ATOM 1886 C CA . ILE A 1 246 ? 4.832 -3.217 8.323 1.00 95.25 246 ILE A CA 1
ATOM 1887 C C . ILE A 1 246 ? 4.696 -4.298 7.242 1.00 95.25 246 ILE A C 1
ATOM 1889 O O . ILE A 1 246 ? 4.071 -5.327 7.485 1.00 95.25 246 ILE A O 1
ATOM 1893 N N . GLY A 1 247 ? 5.276 -4.060 6.062 1.00 96.94 247 GLY A N 1
ATOM 1894 C CA . GLY A 1 247 ? 5.139 -4.915 4.886 1.00 96.94 247 GLY A CA 1
ATOM 1895 C C . GLY A 1 247 ? 5.625 -6.342 5.113 1.00 96.94 247 GLY A C 1
ATOM 1896 O O . GLY A 1 247 ? 4.895 -7.270 4.775 1.00 96.94 247 GLY A O 1
ATOM 1897 N N . GLN A 1 248 ? 6.788 -6.532 5.743 1.00 97.44 248 GLN A N 1
ATOM 1898 C CA . GLN A 1 248 ? 7.345 -7.871 5.968 1.00 97.44 248 GLN A CA 1
ATOM 1899 C C . GLN A 1 248 ? 6.463 -8.736 6.886 1.00 97.44 248 GLN A C 1
ATOM 1901 O O . GLN A 1 248 ? 6.017 -9.796 6.441 1.00 97.44 248 GLN A O 1
ATOM 1906 N N . PRO A 1 249 ? 6.127 -8.312 8.128 1.00 98.12 249 PRO A N 1
ATOM 1907 C CA . PRO A 1 249 ? 5.260 -9.113 8.991 1.00 98.12 249 PRO A CA 1
ATOM 1908 C C . PRO A 1 249 ? 3.851 -9.277 8.413 1.00 98.12 249 PRO A C 1
ATOM 1910 O O . PRO A 1 249 ? 3.244 -10.328 8.593 1.00 98.12 249 PRO A O 1
ATOM 1913 N N . LEU A 1 250 ? 3.325 -8.284 7.687 1.00 98.56 250 LEU A N 1
ATOM 1914 C CA . LEU A 1 250 ? 2.034 -8.429 7.016 1.00 98.56 250 LEU A CA 1
ATOM 1915 C C . LEU A 1 250 ? 2.096 -9.487 5.908 1.00 98.56 250 LEU A C 1
ATOM 1917 O O . LEU A 1 250 ? 1.205 -10.325 5.817 1.00 98.56 250 LEU A O 1
ATOM 1921 N N . SER A 1 251 ? 3.154 -9.478 5.099 1.00 98.62 251 SER A N 1
ATOM 1922 C CA . SER A 1 251 ? 3.356 -10.457 4.030 1.00 98.62 251 SER A CA 1
ATOM 1923 C C . SER A 1 251 ? 3.474 -11.871 4.595 1.00 98.62 251 SER A C 1
ATOM 1925 O O . SER A 1 251 ? 2.859 -12.784 4.053 1.00 98.62 251 SER A O 1
ATOM 1927 N N . LEU A 1 252 ? 4.151 -12.042 5.738 1.00 98.69 252 LEU A N 1
ATOM 1928 C CA . LEU A 1 252 ? 4.181 -13.313 6.466 1.00 98.69 252 LEU A CA 1
ATOM 1929 C C . LEU A 1 252 ? 2.781 -13.797 6.862 1.00 98.69 252 LEU A C 1
ATOM 1931 O O . LEU A 1 252 ? 2.414 -14.937 6.580 1.00 98.69 252 LEU A O 1
ATOM 1935 N N . LEU A 1 253 ? 1.977 -12.925 7.469 1.00 98.56 253 LEU A N 1
ATOM 1936 C CA . LEU A 1 253 ? 0.615 -13.267 7.880 1.00 98.56 253 LEU A CA 1
ATOM 1937 C C . LEU A 1 253 ? -0.290 -13.598 6.680 1.00 98.56 253 LEU A C 1
ATOM 1939 O O . LEU A 1 253 ? -1.105 -14.514 6.753 1.00 98.56 253 LEU A O 1
ATOM 1943 N N . LEU A 1 254 ? -0.140 -12.881 5.563 1.00 98.50 254 LEU A N 1
ATOM 1944 C CA . LEU A 1 254 ? -0.889 -13.144 4.331 1.00 98.50 254 LEU A CA 1
ATOM 1945 C C . LEU A 1 254 ? -0.457 -14.451 3.659 1.00 98.50 254 LEU A C 1
ATOM 1947 O O . LEU A 1 254 ? -1.317 -15.219 3.246 1.00 98.50 254 LEU A O 1
ATOM 1951 N N . LYS A 1 255 ? 0.847 -14.753 3.624 1.00 98.06 255 LYS A N 1
ATOM 1952 C CA . LYS A 1 255 ? 1.393 -16.033 3.142 1.00 98.06 255 LYS A CA 1
ATOM 1953 C C . LYS A 1 255 ? 0.799 -17.223 3.898 1.00 98.06 255 LYS A C 1
ATOM 1955 O O . LYS A 1 255 ? 0.612 -18.285 3.310 1.00 98.06 255 LYS A O 1
ATOM 1960 N N . MET A 1 256 ? 0.507 -17.065 5.187 1.00 97.31 256 MET A N 1
ATOM 1961 C CA . MET A 1 256 ? -0.099 -18.110 6.019 1.00 97.31 256 MET A CA 1
ATOM 1962 C C . MET A 1 256 ? -1.628 -18.206 5.886 1.00 97.31 256 MET A C 1
ATOM 1964 O O . MET A 1 256 ? -2.215 -19.155 6.404 1.00 97.31 256 MET A O 1
ATOM 1968 N N . ASN A 1 257 ? -2.289 -17.256 5.218 1.00 96.44 257 ASN A N 1
ATOM 1969 C CA . ASN A 1 257 ? -3.742 -17.266 5.085 1.00 96.44 257 ASN A CA 1
ATOM 1970 C C . ASN A 1 257 ? -4.180 -18.251 3.977 1.00 96.44 257 ASN A C 1
ATOM 1972 O O . ASN A 1 257 ? -3.761 -18.092 2.830 1.00 96.44 257 ASN A O 1
ATOM 1976 N N . PRO A 1 258 ? -5.054 -19.235 4.269 1.00 94.50 258 PRO A N 1
ATOM 1977 C CA . PRO A 1 258 ? -5.451 -20.265 3.305 1.00 94.50 258 PRO A CA 1
ATOM 1978 C C . PRO A 1 258 ? -6.280 -19.745 2.120 1.00 94.50 258 PRO A C 1
ATOM 1980 O O . PRO A 1 258 ? -6.451 -20.473 1.149 1.00 94.50 258 PRO A O 1
ATOM 1983 N N . ARG A 1 259 ? -6.801 -18.511 2.183 1.00 95.56 259 ARG A N 1
ATOM 1984 C CA . ARG A 1 259 ? -7.541 -17.870 1.080 1.00 95.56 259 ARG A CA 1
ATOM 1985 C C . ARG A 1 259 ? -6.639 -17.119 0.108 1.00 95.56 259 ARG A C 1
ATOM 1987 O O . ARG A 1 259 ? -7.110 -16.677 -0.936 1.00 95.56 259 ARG A O 1
ATOM 1994 N N . VAL A 1 260 ? -5.357 -16.956 0.431 1.00 96.88 260 VAL A N 1
ATOM 1995 C CA . VAL A 1 260 ? -4.390 -16.274 -0.433 1.00 96.88 260 VAL A CA 1
ATOM 1996 C C . VAL A 1 260 ? -3.656 -17.321 -1.259 1.00 96.88 260 VAL A C 1
ATOM 1998 O O . VAL A 1 260 ? -3.046 -18.239 -0.719 1.00 96.88 260 VAL A O 1
ATOM 2001 N N . HIS A 1 261 ? -3.726 -17.182 -2.578 1.00 96.31 261 HIS A N 1
ATOM 2002 C CA . HIS A 1 261 ? -3.127 -18.129 -3.519 1.00 96.31 261 HIS A CA 1
ATOM 2003 C C . HIS A 1 261 ? -1.859 -17.560 -4.153 1.00 96.31 261 HIS A C 1
ATOM 2005 O O . HIS A 1 261 ? -0.913 -18.299 -4.412 1.00 96.31 261 HIS A O 1
ATOM 2011 N N . GLU A 1 262 ? -1.808 -16.241 -4.346 1.00 98.00 262 GLU A N 1
ATOM 2012 C CA . GLU A 1 262 ? -0.648 -15.527 -4.874 1.00 98.00 262 GLU A CA 1
ATOM 2013 C C . GLU A 1 262 ? -0.409 -14.242 -4.076 1.00 98.00 262 GLU A C 1
ATOM 2015 O O . GLU A 1 262 ? -1.323 -13.446 -3.856 1.00 98.00 262 GLU A O 1
ATOM 2020 N N . LEU A 1 263 ? 0.837 -14.014 -3.670 1.00 98.50 263 LEU A N 1
ATOM 2021 C CA . LEU A 1 263 ? 1.281 -12.817 -2.971 1.00 98.50 263 LEU A CA 1
ATOM 2022 C C . LEU A 1 263 ? 2.355 -12.107 -3.797 1.00 98.50 263 LEU A C 1
ATOM 2024 O O . LEU A 1 263 ? 3.495 -12.564 -3.908 1.00 98.50 263 LEU A O 1
ATOM 2028 N N . ALA A 1 264 ? 1.986 -10.963 -4.364 1.00 98.56 264 ALA A N 1
ATOM 2029 C CA . ALA A 1 264 ? 2.892 -10.081 -5.080 1.00 98.56 264 ALA A CA 1
ATOM 2030 C C . ALA A 1 264 ? 3.476 -9.029 -4.132 1.00 98.56 264 ALA A C 1
ATOM 2032 O O . ALA A 1 264 ? 2.780 -8.136 -3.657 1.00 98.56 264 ALA A O 1
ATOM 2033 N N . MET A 1 265 ? 4.771 -9.125 -3.858 1.00 98.25 265 MET A N 1
ATOM 2034 C CA . MET A 1 265 ? 5.490 -8.239 -2.948 1.00 98.25 265 MET A CA 1
ATOM 2035 C C . MET A 1 265 ? 6.229 -7.170 -3.749 1.00 98.25 265 MET A C 1
ATOM 2037 O O . MET A 1 265 ? 7.283 -7.442 -4.315 1.00 98.25 265 MET A O 1
ATOM 2041 N N . TYR A 1 266 ? 5.687 -5.956 -3.808 1.00 98.31 266 TYR A N 1
ATOM 2042 C CA . TYR A 1 266 ? 6.334 -4.836 -4.487 1.00 98.31 266 TYR A CA 1
ATOM 2043 C C . TYR A 1 266 ? 7.114 -3.969 -3.502 1.00 98.31 266 TYR A C 1
ATOM 2045 O O . TYR A 1 266 ? 6.566 -3.508 -2.494 1.00 98.31 266 TYR A O 1
ATOM 2053 N N . ASP A 1 267 ? 8.375 -3.695 -3.820 1.00 96.56 267 ASP A N 1
ATOM 2054 C CA . ASP A 1 267 ? 9.184 -2.710 -3.109 1.00 96.56 267 ASP A CA 1
ATOM 2055 C C . ASP A 1 267 ? 10.310 -2.168 -4.000 1.00 96.56 267 ASP A C 1
ATOM 2057 O O . ASP A 1 267 ? 10.758 -2.812 -4.946 1.00 96.56 267 ASP A O 1
ATOM 2061 N N . ILE A 1 268 ? 10.807 -0.978 -3.676 1.00 88.50 268 ILE A N 1
ATOM 2062 C CA . ILE A 1 268 ? 11.987 -0.405 -4.334 1.00 88.50 268 ILE A CA 1
ATOM 2063 C C . ILE A 1 268 ? 13.290 -1.019 -3.809 1.00 88.50 268 ILE A C 1
ATOM 2065 O O . ILE A 1 268 ? 14.334 -0.881 -4.440 1.00 88.50 268 ILE A O 1
ATOM 2069 N N . GLN A 1 269 ? 13.237 -1.683 -2.653 1.00 85.25 269 GLN A N 1
ATOM 2070 C CA . GLN A 1 269 ? 14.395 -2.217 -1.952 1.00 85.25 269 GLN A CA 1
ATOM 2071 C C . GLN A 1 269 ? 14.281 -3.736 -1.778 1.00 85.25 269 GLN A C 1
ATOM 2073 O O . GLN A 1 269 ? 13.454 -4.216 -1.011 1.00 85.25 269 GLN A O 1
ATOM 2078 N N . TYR A 1 270 ? 15.132 -4.480 -2.501 1.00 88.31 270 TYR A N 1
ATOM 2079 C CA . TYR A 1 270 ? 15.379 -5.928 -2.347 1.00 88.31 270 TYR A CA 1
ATOM 2080 C C . TYR A 1 270 ? 14.138 -6.857 -2.217 1.00 88.31 270 TYR A C 1
ATOM 2082 O O . TYR A 1 270 ? 14.185 -7.832 -1.459 1.00 88.31 270 TYR A O 1
ATOM 2090 N N . PRO A 1 271 ? 13.038 -6.651 -2.970 1.00 90.88 271 PRO A N 1
ATOM 2091 C CA . PRO A 1 271 ? 11.825 -7.466 -2.830 1.00 90.88 271 PRO A CA 1
ATOM 2092 C C . PRO A 1 271 ? 12.028 -8.945 -3.167 1.00 90.88 271 PRO A C 1
ATOM 2094 O O . PRO A 1 271 ? 11.340 -9.795 -2.610 1.00 90.88 271 PRO A O 1
ATOM 2097 N N . GLN A 1 272 ? 12.993 -9.283 -4.026 1.00 94.38 272 GLN A N 1
ATOM 2098 C CA . GLN A 1 272 ? 13.319 -10.670 -4.364 1.00 94.38 272 GLN A CA 1
ATOM 2099 C C . GLN A 1 272 ? 13.887 -11.432 -3.163 1.00 94.38 272 GLN A C 1
ATOM 2101 O O . GLN A 1 272 ? 13.545 -12.594 -2.970 1.00 94.38 272 GLN A O 1
ATOM 2106 N N . GLY A 1 273 ? 14.711 -10.778 -2.336 1.00 93.25 273 GLY A N 1
ATOM 2107 C CA . GLY A 1 273 ? 15.292 -11.397 -1.144 1.00 93.25 273 GLY A CA 1
ATOM 2108 C C . GLY A 1 273 ? 14.224 -11.733 -0.106 1.00 93.25 273 GLY A C 1
ATOM 2109 O O . GLY A 1 273 ? 14.147 -12.869 0.352 1.00 93.25 273 GLY A O 1
ATOM 2110 N N . VAL A 1 274 ? 13.342 -10.773 0.193 1.00 96.50 274 VAL A N 1
ATOM 2111 C CA . VAL A 1 274 ? 12.238 -10.981 1.148 1.00 96.50 274 VAL A CA 1
ATOM 2112 C C . VAL A 1 274 ? 11.232 -12.007 0.617 1.00 96.50 274 VAL A C 1
ATOM 2114 O O . VAL A 1 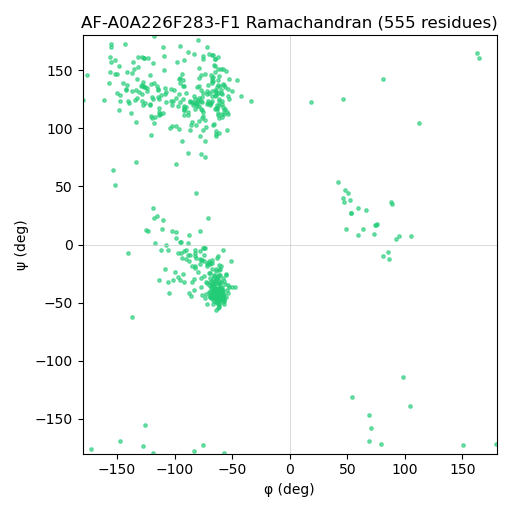274 ? 10.770 -12.859 1.370 1.00 96.50 274 VAL A O 1
ATOM 2117 N N . ALA A 1 275 ? 10.915 -11.977 -0.681 1.00 96.81 275 ALA A N 1
ATOM 2118 C CA . ALA A 1 275 ? 10.050 -12.984 -1.292 1.00 96.81 275 ALA A CA 1
ATOM 2119 C C . ALA A 1 275 ? 10.669 -14.390 -1.242 1.00 96.81 275 ALA A C 1
ATOM 2121 O O . ALA A 1 275 ? 9.953 -15.354 -0.980 1.00 96.81 275 ALA A O 1
ATOM 2122 N N . SER A 1 276 ? 11.984 -14.512 -1.460 1.00 95.38 276 SER A N 1
ATOM 2123 C CA . SER A 1 276 ? 12.700 -15.788 -1.354 1.00 95.38 276 SER A CA 1
ATOM 2124 C C . SER A 1 276 ? 12.669 -16.330 0.071 1.00 95.38 276 SER A C 1
ATOM 2126 O O . SER A 1 276 ? 12.373 -17.506 0.251 1.00 95.38 276 SER A O 1
ATOM 2128 N N . ASP A 1 277 ? 12.919 -15.485 1.072 1.00 97.69 277 ASP A N 1
ATOM 2129 C CA . ASP A 1 277 ? 12.801 -15.858 2.486 1.00 97.69 277 ASP A CA 1
ATOM 2130 C C . ASP A 1 277 ? 11.384 -16.369 2.793 1.00 97.69 277 ASP A C 1
ATOM 2132 O O . ASP A 1 277 ? 11.178 -17.502 3.232 1.00 97.69 277 ASP A O 1
ATOM 2136 N N . LEU A 1 278 ? 10.372 -15.586 2.408 1.00 97.31 278 LEU A N 1
ATOM 2137 C CA . LEU A 1 278 ? 8.977 -15.928 2.655 1.00 97.31 278 LEU A CA 1
ATOM 2138 C C . LEU A 1 278 ? 8.503 -17.179 1.892 1.00 97.31 278 LEU A C 1
ATOM 2140 O O . LEU A 1 278 ? 7.582 -17.869 2.339 1.00 97.31 278 LEU A O 1
ATOM 2144 N N . SER A 1 279 ? 9.127 -17.504 0.757 1.00 96.38 279 SER A N 1
ATOM 2145 C CA . SER A 1 279 ? 8.797 -18.692 -0.039 1.00 96.38 279 SER A CA 1
ATOM 2146 C C . SER A 1 279 ? 9.067 -20.009 0.698 1.00 96.38 279 SER A C 1
ATOM 2148 O O . SER A 1 279 ? 8.417 -21.009 0.400 1.00 96.38 279 SER A O 1
ATOM 2150 N N . HIS A 1 280 ? 9.957 -20.002 1.699 1.00 96.50 280 HIS A N 1
ATOM 2151 C CA . HIS A 1 280 ? 10.259 -21.173 2.524 1.00 96.50 280 HIS A CA 1
ATOM 2152 C C . HIS A 1 280 ? 9.149 -21.504 3.533 1.00 96.50 280 HIS A C 1
ATOM 2154 O O . HIS A 1 280 ? 9.134 -22.603 4.089 1.00 96.50 280 HIS A O 1
ATOM 2160 N N . VAL A 1 281 ? 8.206 -20.585 3.778 1.00 96.94 281 VAL A N 1
ATOM 2161 C CA . VAL A 1 281 ? 7.056 -20.850 4.650 1.00 96.94 281 VAL A CA 1
ATOM 2162 C C . VAL A 1 281 ? 6.138 -21.879 3.970 1.00 96.94 281 VAL A C 1
ATOM 2164 O O . VAL A 1 281 ? 5.643 -21.612 2.867 1.00 96.94 281 VAL A O 1
ATOM 2167 N N . PRO A 1 282 ? 5.868 -23.040 4.602 1.00 93.62 282 PRO A N 1
ATOM 2168 C CA . PRO A 1 282 ? 5.163 -24.157 3.975 1.00 93.62 282 PRO A CA 1
ATOM 2169 C C . PRO A 1 282 ? 3.649 -23.903 3.909 1.00 93.62 282 PRO A C 1
ATOM 2171 O O . PRO A 1 282 ? 2.867 -24.426 4.698 1.00 93.62 282 PRO A O 1
ATOM 2174 N N . SER A 1 283 ? 3.231 -23.080 2.951 1.00 93.62 283 SER A N 1
ATOM 2175 C CA . SER A 1 283 ? 1.828 -22.794 2.640 1.00 93.62 283 SER A CA 1
ATOM 2176 C C . SER A 1 283 ? 1.599 -22.800 1.121 1.00 93.62 283 SER A C 1
ATOM 2178 O O . SER A 1 283 ? 2.550 -22.555 0.370 1.00 93.62 283 SER A O 1
ATOM 2180 N N . PRO A 1 284 ? 0.359 -23.028 0.645 1.00 89.31 284 PRO A N 1
ATOM 2181 C CA . PRO A 1 284 ? 0.058 -23.107 -0.787 1.00 89.31 284 PRO A CA 1
ATOM 2182 C C . PRO A 1 284 ? 0.174 -21.765 -1.529 1.00 89.31 284 PRO A C 1
ATOM 2184 O O . PRO A 1 284 ? 0.267 -21.762 -2.751 1.00 89.31 284 PRO A O 1
ATOM 2187 N N . CYS A 1 285 ? 0.188 -20.633 -0.816 1.00 95.94 285 CYS A N 1
ATOM 2188 C CA . CYS A 1 285 ? 0.302 -19.302 -1.410 1.00 95.94 285 CYS A CA 1
ATOM 2189 C C . CYS A 1 285 ? 1.646 -19.131 -2.141 1.00 95.94 285 CYS A C 1
ATOM 2191 O O . CYS A 1 285 ? 2.702 -19.123 -1.508 1.00 95.94 285 CYS A O 1
ATOM 2193 N N . ALA A 1 286 ? 1.642 -18.925 -3.454 1.00 96.31 286 ALA A N 1
ATOM 2194 C CA . ALA A 1 286 ? 2.840 -18.538 -4.194 1.00 96.31 286 ALA A CA 1
ATOM 2195 C C . ALA A 1 286 ? 3.273 -17.115 -3.805 1.00 96.31 286 ALA A C 1
ATOM 2197 O O . ALA A 1 286 ? 2.432 -16.267 -3.520 1.00 96.31 286 ALA A O 1
ATOM 2198 N N . VAL A 1 287 ? 4.578 -16.838 -3.787 1.00 97.31 287 VAL A N 1
ATOM 2199 C CA . VAL A 1 287 ? 5.123 -15.510 -3.455 1.00 97.31 287 VAL A CA 1
ATOM 2200 C C . VAL A 1 287 ? 6.084 -15.075 -4.547 1.00 97.31 287 VAL A C 1
ATOM 2202 O O . VAL A 1 287 ? 6.910 -15.869 -4.993 1.00 97.31 287 VAL A O 1
ATOM 2205 N N . GLN A 1 288 ? 6.009 -13.809 -4.950 1.00 97.50 288 GLN A N 1
ATOM 2206 C CA . GLN A 1 288 ? 6.958 -13.218 -5.887 1.00 97.50 288 GLN A CA 1
ATOM 2207 C C . GLN A 1 288 ? 7.299 -11.777 -5.500 1.00 97.50 288 GLN A C 1
ATOM 2209 O O . GLN A 1 288 ? 6.417 -10.996 -5.152 1.00 97.50 288 GLN A O 1
ATOM 2214 N N . GLY A 1 289 ? 8.585 -11.429 -5.588 1.00 96.88 289 GLY A N 1
ATOM 2215 C CA . GLY A 1 289 ? 9.093 -10.073 -5.373 1.00 96.88 289 GLY A CA 1
ATOM 2216 C C . GLY A 1 289 ? 9.173 -9.263 -6.671 1.00 96.88 289 GLY A C 1
ATOM 2217 O O . GLY A 1 289 ? 9.651 -9.774 -7.684 1.00 96.88 289 GLY A O 1
ATOM 2218 N N . PHE A 1 290 ? 8.752 -7.998 -6.623 1.00 96.00 290 PHE A N 1
ATOM 2219 C CA . PHE A 1 290 ? 8.689 -7.064 -7.751 1.00 96.00 290 PHE A CA 1
ATOM 2220 C C . PHE A 1 290 ? 9.408 -5.751 -7.411 1.00 96.00 290 PHE A C 1
ATOM 2222 O O . PHE A 1 290 ? 9.040 -5.075 -6.451 1.00 96.00 290 PHE A O 1
ATOM 2229 N N . GLY A 1 291 ? 10.437 -5.403 -8.189 1.00 92.12 291 GLY A N 1
ATOM 2230 C CA . GLY A 1 291 ? 11.275 -4.209 -8.007 1.00 92.12 291 GLY A CA 1
ATOM 2231 C C . GLY A 1 291 ? 10.693 -2.920 -8.596 1.00 92.12 291 GLY A C 1
ATOM 2232 O O . GLY A 1 291 ? 9.626 -2.932 -9.201 1.00 92.12 291 GLY A O 1
ATOM 2233 N N . ALA A 1 292 ? 11.449 -1.817 -8.501 1.00 79.25 292 ALA A N 1
ATOM 2234 C CA . ALA A 1 292 ? 11.046 -0.440 -8.843 1.00 79.25 292 ALA A CA 1
ATOM 2235 C C . ALA A 1 292 ? 10.562 -0.176 -10.294 1.00 79.25 292 ALA A C 1
ATOM 2237 O O . ALA A 1 292 ? 10.124 0.930 -10.590 1.00 79.25 292 ALA A O 1
ATOM 2238 N N . GLY A 1 293 ? 10.610 -1.162 -11.193 1.00 82.19 293 GLY A N 1
ATOM 2239 C CA . GLY A 1 293 ? 10.050 -1.090 -12.551 1.00 82.19 293 GLY A CA 1
ATOM 2240 C C . GLY A 1 293 ? 8.918 -2.084 -12.823 1.00 82.19 293 GLY A C 1
ATOM 2241 O O . GLY A 1 293 ? 8.405 -2.117 -13.931 1.00 82.19 293 GLY A O 1
ATOM 2242 N N . GLN A 1 294 ? 8.534 -2.893 -11.832 1.00 87.50 294 GLN A N 1
ATOM 2243 C CA . GLN A 1 294 ? 7.674 -4.069 -12.011 1.00 87.50 294 GLN A CA 1
ATOM 2244 C C . GLN A 1 294 ? 6.319 -3.934 -11.291 1.00 87.50 294 GLN A C 1
ATOM 2246 O O . GLN A 1 294 ? 5.698 -4.917 -10.874 1.00 87.50 294 GLN A O 1
ATOM 2251 N N . ILE A 1 295 ? 5.876 -2.694 -11.054 1.00 91.19 295 ILE A N 1
ATOM 2252 C CA . ILE A 1 295 ? 4.624 -2.420 -10.336 1.00 91.19 295 ILE A CA 1
ATOM 2253 C C . ILE A 1 295 ? 3.403 -2.913 -11.120 1.00 91.19 295 ILE A C 1
ATOM 2255 O O . ILE A 1 295 ? 2.435 -3.372 -10.518 1.00 91.19 295 ILE A O 1
ATOM 2259 N N . MET A 1 296 ? 3.455 -2.873 -12.453 1.00 90.00 296 MET A N 1
ATOM 2260 C CA . MET A 1 296 ? 2.366 -3.346 -13.305 1.00 90.00 296 MET A CA 1
ATOM 2261 C C . MET A 1 296 ? 2.132 -4.846 -13.111 1.00 90.00 296 MET A C 1
ATOM 2263 O O . MET A 1 296 ? 0.998 -5.281 -12.942 1.00 90.00 296 MET A O 1
ATOM 2267 N N . GLU A 1 297 ? 3.198 -5.638 -13.072 1.00 90.44 297 GLU A N 1
ATOM 2268 C CA . GLU A 1 297 ? 3.163 -7.083 -12.867 1.00 90.44 297 GLU A CA 1
ATOM 2269 C C . GLU A 1 297 ? 2.717 -7.442 -11.449 1.00 90.44 297 GLU A C 1
ATOM 2271 O O . GLU A 1 297 ? 1.953 -8.398 -11.257 1.00 90.44 297 GLU A O 1
ATOM 2276 N N . ALA A 1 298 ? 3.138 -6.648 -10.460 1.00 94.44 298 ALA A N 1
ATOM 2277 C CA . ALA A 1 298 ? 2.666 -6.794 -9.091 1.00 94.44 298 ALA A CA 1
ATOM 2278 C C . ALA A 1 298 ? 1.147 -6.575 -9.000 1.00 94.44 298 ALA A C 1
ATOM 2280 O O . ALA A 1 298 ? 0.443 -7.381 -8.393 1.00 94.44 298 ALA A O 1
ATOM 2281 N N . LEU A 1 299 ? 0.638 -5.519 -9.646 1.00 95.00 299 LEU A N 1
ATOM 2282 C CA . LEU A 1 299 ? -0.773 -5.129 -9.615 1.00 95.00 299 LEU A CA 1
ATOM 2283 C C . LEU A 1 299 ? -1.674 -5.985 -10.505 1.00 95.00 299 LEU A C 1
ATOM 2285 O O . LEU A 1 299 ? -2.861 -6.110 -10.205 1.00 95.00 299 LEU A O 1
ATOM 2289 N N . LYS A 1 300 ? -1.147 -6.551 -11.594 1.00 89.88 300 LYS A N 1
ATOM 2290 C CA . LYS A 1 300 ? -1.924 -7.309 -12.577 1.00 89.88 300 LYS A CA 1
ATOM 2291 C C . LYS A 1 300 ? -2.725 -8.424 -11.906 1.00 89.88 300 LYS A C 1
ATOM 2293 O O . LYS A 1 300 ? -2.151 -9.222 -11.171 1.00 89.88 300 LYS A O 1
ATOM 2298 N N . ASP A 1 301 ? -4.026 -8.478 -12.177 1.00 92.00 301 ASP A N 1
ATOM 2299 C CA . ASP A 1 301 ? -4.970 -9.481 -11.661 1.00 92.00 301 ASP A CA 1
ATOM 2300 C C . ASP A 1 301 ? -5.078 -9.542 -10.120 1.00 92.00 301 ASP A C 1
ATOM 2302 O O . ASP A 1 301 ? -5.744 -10.420 -9.574 1.00 92.00 301 ASP A O 1
ATOM 2306 N N . ALA A 1 302 ? -4.459 -8.607 -9.385 1.00 97.69 302 ALA A N 1
ATOM 2307 C CA . ALA A 1 302 ? -4.593 -8.540 -7.935 1.00 97.69 302 ALA A CA 1
ATOM 2308 C C . ALA A 1 302 ? -6.030 -8.149 -7.563 1.00 97.69 302 ALA A C 1
ATOM 2310 O O . ALA A 1 302 ? -6.520 -7.092 -7.968 1.00 97.69 302 ALA A O 1
ATOM 2311 N N . LYS A 1 303 ? -6.702 -8.985 -6.764 1.00 97.81 303 LYS A N 1
ATOM 2312 C CA . LYS A 1 303 ? -8.057 -8.700 -6.267 1.00 97.81 303 LYS A CA 1
ATOM 2313 C C . LYS A 1 303 ? -8.020 -7.685 -5.126 1.00 97.81 303 LYS A C 1
ATOM 2315 O O . LYS A 1 303 ? -8.889 -6.819 -5.044 1.00 97.81 303 LYS A O 1
ATOM 2320 N N . ILE A 1 304 ? -6.994 -7.778 -4.277 1.00 98.69 304 ILE A N 1
ATOM 2321 C CA . ILE A 1 304 ? -6.743 -6.866 -3.157 1.00 98.69 304 ILE A CA 1
ATOM 2322 C C . ILE A 1 304 ? -5.335 -6.281 -3.303 1.00 98.69 304 ILE A C 1
ATOM 2324 O O . ILE A 1 304 ? -4.373 -7.007 -3.558 1.00 98.69 304 ILE A O 1
ATOM 2328 N N . VAL A 1 305 ? -5.206 -4.971 -3.113 1.00 98.88 305 VAL A N 1
ATOM 2329 C CA . VAL A 1 305 ? -3.924 -4.258 -3.110 1.00 98.88 305 VAL A CA 1
ATOM 2330 C C . VAL A 1 305 ? -3.757 -3.563 -1.766 1.00 98.88 305 VAL A C 1
ATOM 2332 O O . VAL A 1 305 ? -4.564 -2.720 -1.384 1.00 98.88 305 VAL A O 1
ATOM 2335 N N . VAL A 1 306 ? -2.698 -3.898 -1.038 1.00 98.81 306 VAL A N 1
ATOM 2336 C CA . VAL A 1 306 ? -2.378 -3.302 0.257 1.00 98.81 306 VAL A CA 1
ATOM 2337 C C . VAL A 1 306 ? -1.272 -2.272 0.096 1.00 98.81 306 VAL A C 1
ATOM 2339 O O . VAL A 1 306 ? -0.155 -2.602 -0.296 1.00 98.81 306 VAL A O 1
ATOM 2342 N N . CYS A 1 307 ? -1.555 -1.023 0.449 1.00 98.31 307 CYS A N 1
ATOM 2343 C CA . CYS A 1 307 ? -0.585 0.067 0.410 1.00 98.31 307 CYS A CA 1
ATOM 2344 C C . CYS A 1 307 ? 0.027 0.259 1.802 1.00 98.31 307 CYS A C 1
ATOM 2346 O O . CYS A 1 307 ? -0.586 0.886 2.667 1.00 98.31 307 CYS A O 1
ATOM 2348 N N . ALA A 1 308 ? 1.227 -0.287 2.013 1.00 96.75 308 ALA A N 1
ATOM 2349 C CA . ALA A 1 308 ? 2.015 -0.145 3.241 1.00 96.75 308 ALA A CA 1
ATOM 2350 C C . ALA A 1 308 ? 3.296 0.696 3.046 1.00 96.75 308 ALA A C 1
ATOM 2352 O O . ALA A 1 308 ? 4.005 0.980 4.013 1.00 96.75 308 ALA A O 1
ATOM 2353 N N . ALA A 1 309 ? 3.590 1.107 1.808 1.00 94.12 309 ALA A N 1
ATOM 2354 C CA . ALA A 1 309 ? 4.748 1.915 1.456 1.00 94.12 309 ALA A CA 1
ATOM 2355 C C . ALA A 1 309 ? 4.676 3.303 2.094 1.00 94.12 309 ALA A C 1
ATOM 2357 O O . ALA A 1 309 ? 3.693 4.028 1.940 1.00 94.12 309 ALA A O 1
ATOM 2358 N N . GLY A 1 310 ? 5.742 3.691 2.781 1.00 88.81 310 GLY A N 1
ATOM 2359 C CA . GLY A 1 310 ? 5.860 4.999 3.401 1.00 88.81 310 GLY A CA 1
ATOM 2360 C C . GLY A 1 310 ? 6.993 5.030 4.412 1.00 88.81 310 GLY A C 1
ATOM 2361 O O . GLY A 1 310 ? 7.452 4.004 4.913 1.00 88.81 310 GLY A O 1
ATOM 2362 N N . SER A 1 311 ? 7.437 6.237 4.730 1.00 84.38 311 SER A N 1
ATOM 2363 C CA . SER A 1 311 ? 8.407 6.461 5.786 1.00 84.38 311 SER A CA 1
ATOM 2364 C C . SER A 1 311 ? 7.745 6.324 7.166 1.00 84.38 311 SER A C 1
ATOM 2366 O O . SER A 1 311 ? 6.701 6.946 7.432 1.00 84.38 311 SER A O 1
ATOM 2368 N N . PRO A 1 312 ? 8.344 5.533 8.076 1.00 79.94 312 PRO A N 1
ATOM 2369 C CA . PRO A 1 312 ? 7.883 5.422 9.451 1.00 79.94 312 PRO A CA 1
ATOM 2370 C C . PRO A 1 312 ? 8.046 6.757 10.183 1.00 79.94 312 PRO A C 1
ATOM 2372 O O . PRO A 1 312 ? 8.989 7.509 9.926 1.00 79.94 312 PRO A O 1
ATOM 2375 N N . ARG A 1 313 ? 7.156 7.045 11.141 1.00 78.12 313 ARG A N 1
ATOM 2376 C CA . ARG A 1 313 ? 7.298 8.243 11.979 1.00 78.12 313 ARG A CA 1
ATOM 2377 C C . ARG A 1 313 ? 8.504 8.064 12.895 1.00 78.12 313 ARG A C 1
ATOM 2379 O O . ARG A 1 313 ? 8.519 7.124 13.690 1.00 78.12 313 ARG A O 1
ATOM 2386 N N . LYS A 1 314 ? 9.484 8.960 12.784 1.00 73.94 314 LYS A N 1
ATOM 2387 C CA . LYS A 1 314 ? 10.642 9.045 13.685 1.00 73.94 314 LYS A CA 1
ATOM 2388 C C . LYS A 1 314 ? 10.345 10.007 14.839 1.00 73.94 314 LYS A C 1
ATOM 2390 O O . LYS A 1 314 ? 9.451 10.848 14.734 1.00 73.94 314 LYS A O 1
ATOM 2395 N N . ALA A 1 315 ? 11.084 9.879 15.941 1.00 71.88 315 ALA A N 1
ATOM 2396 C CA . ALA A 1 315 ? 11.000 10.829 17.050 1.00 71.88 315 ALA A CA 1
ATOM 2397 C C . ALA A 1 315 ? 11.305 12.256 16.551 1.00 71.88 315 ALA A C 1
ATOM 2399 O O . ALA A 1 315 ? 12.200 12.441 15.731 1.00 71.88 315 ALA A O 1
ATOM 2400 N N . GLY A 1 316 ? 10.527 13.244 17.001 1.00 73.75 316 GLY A N 1
ATOM 2401 C CA . GLY A 1 316 ? 10.656 14.646 16.579 1.00 73.75 316 GLY A CA 1
ATOM 2402 C C . GLY A 1 316 ? 10.000 15.007 15.238 1.00 73.75 316 GLY A C 1
ATOM 2403 O O . GLY A 1 316 ? 9.864 16.188 14.941 1.00 73.75 316 GLY A O 1
ATOM 2404 N N . VAL A 1 317 ? 9.537 14.032 14.444 1.00 78.94 317 VAL A N 1
ATOM 2405 C CA . VAL A 1 317 ? 8.813 14.300 13.188 1.00 78.94 317 VAL A CA 1
ATOM 2406 C C . VAL A 1 317 ? 7.319 14.479 13.472 1.00 78.94 317 VAL A C 1
ATOM 2408 O O . VAL A 1 317 ? 6.668 13.584 14.028 1.00 78.94 317 VAL A O 1
ATOM 2411 N N . THR A 1 318 ? 6.769 15.632 13.080 1.00 82.75 318 THR A N 1
ATOM 2412 C CA . THR A 1 318 ? 5.333 15.926 13.198 1.00 82.75 318 THR A CA 1
ATOM 2413 C C . THR A 1 318 ? 4.511 15.085 12.217 1.00 82.75 318 THR A C 1
ATOM 2415 O O . THR A 1 318 ? 5.041 14.483 11.278 1.00 82.75 318 THR A O 1
ATOM 2418 N N . ARG A 1 319 ? 3.193 15.005 12.427 1.00 77.81 319 ARG A N 1
ATOM 2419 C CA . ARG A 1 319 ? 2.311 14.238 11.529 1.00 77.81 319 ARG A CA 1
ATOM 2420 C C . ARG A 1 319 ? 2.223 14.890 10.150 1.00 77.81 319 ARG A C 1
ATOM 2422 O O . ARG A 1 319 ? 2.160 14.185 9.148 1.00 77.81 319 ARG A O 1
ATOM 2429 N N . GLU A 1 320 ? 2.275 16.213 10.103 1.00 84.75 320 GLU A N 1
ATOM 2430 C CA . GLU A 1 320 ? 2.242 17.032 8.894 1.00 84.75 320 GLU A CA 1
ATOM 2431 C C . GLU A 1 320 ? 3.503 16.805 8.057 1.00 84.75 320 GLU A C 1
ATOM 2433 O O . GLU A 1 320 ? 3.418 16.580 6.850 1.00 84.75 320 GLU A O 1
ATOM 2438 N N . GLU A 1 321 ? 4.673 16.775 8.701 1.00 86.38 321 GLU A N 1
ATOM 2439 C CA . GLU A 1 321 ? 5.932 16.489 8.015 1.00 86.38 321 GLU A CA 1
ATOM 2440 C C . GLU A 1 321 ? 5.981 15.039 7.523 1.00 86.38 321 GLU A C 1
ATOM 2442 O O . GLU A 1 321 ? 6.379 14.768 6.387 1.00 86.38 321 GLU A O 1
ATOM 2447 N N . GLN A 1 322 ? 5.487 14.095 8.331 1.00 87.81 322 GLN A N 1
ATOM 2448 C CA . GLN A 1 322 ? 5.333 12.713 7.886 1.00 87.81 322 GLN A CA 1
ATOM 2449 C C . GLN A 1 322 ? 4.403 12.615 6.667 1.00 87.81 322 GLN A C 1
ATOM 2451 O O . GLN A 1 322 ? 4.720 11.901 5.713 1.00 87.81 322 GLN A O 1
ATOM 2456 N N . PHE A 1 323 ? 3.277 13.334 6.672 1.00 92.06 323 PHE A N 1
ATOM 2457 C CA . PHE A 1 323 ? 2.374 13.382 5.528 1.00 92.06 323 PHE A CA 1
ATOM 2458 C C . PHE A 1 323 ? 3.065 13.957 4.294 1.00 92.06 323 PHE A C 1
ATOM 2460 O O . PHE A 1 323 ? 2.939 13.379 3.222 1.00 92.06 323 PHE A O 1
ATOM 2467 N N . ARG A 1 324 ? 3.845 15.035 4.422 1.00 91.44 324 ARG A N 1
ATOM 2468 C CA . ARG A 1 324 ? 4.588 15.634 3.301 1.00 91.44 324 ARG A CA 1
ATOM 2469 C C . ARG A 1 324 ? 5.561 14.650 2.643 1.00 91.44 324 ARG A C 1
ATOM 2471 O O . ARG A 1 324 ? 5.743 14.683 1.427 1.00 91.44 324 ARG A O 1
ATOM 2478 N N . ILE A 1 325 ? 6.193 13.785 3.435 1.00 90.31 325 ILE A N 1
ATOM 2479 C CA . ILE A 1 325 ? 7.083 12.732 2.931 1.00 90.31 325 ILE A CA 1
ATOM 2480 C C . ILE A 1 325 ? 6.264 11.630 2.249 1.00 90.31 325 ILE A C 1
ATOM 2482 O O . ILE A 1 325 ? 6.537 11.267 1.105 1.00 90.31 325 ILE A O 1
ATOM 2486 N N . ASN A 1 326 ? 5.243 11.117 2.936 1.00 93.19 326 ASN A N 1
ATOM 2487 C CA . ASN A 1 326 ? 4.482 9.960 2.469 1.00 93.19 326 ASN A CA 1
ATOM 2488 C C . ASN A 1 326 ? 3.535 10.289 1.313 1.00 93.19 326 ASN A C 1
ATOM 2490 O O . ASN A 1 326 ? 3.275 9.417 0.490 1.00 93.19 326 ASN A O 1
ATOM 2494 N N . SER A 1 327 ? 3.065 11.531 1.191 1.00 95.06 327 SER A N 1
ATOM 2495 C CA . SER A 1 327 ? 2.171 11.958 0.113 1.00 95.06 327 SER A CA 1
ATOM 2496 C C . SER A 1 327 ? 2.810 11.804 -1.262 1.00 95.06 327 SER A C 1
ATOM 2498 O O . SER A 1 327 ? 2.114 11.438 -2.200 1.00 95.06 327 SER A O 1
ATOM 2500 N N . LYS A 1 328 ? 4.131 11.993 -1.387 1.00 93.12 328 LYS A N 1
ATOM 2501 C CA . LYS A 1 328 ? 4.862 11.768 -2.644 1.00 93.12 328 LYS A CA 1
ATOM 2502 C C . LYS A 1 328 ? 4.752 10.313 -3.096 1.00 93.12 328 LYS A C 1
ATOM 2504 O O . LYS A 1 328 ? 4.297 10.047 -4.203 1.00 93.12 328 LYS A O 1
ATOM 2509 N N . VAL A 1 329 ? 5.081 9.387 -2.194 1.00 92.62 329 VAL A N 1
ATOM 2510 C CA . VAL A 1 329 ? 5.034 7.940 -2.455 1.00 92.62 329 VAL A CA 1
ATOM 2511 C C . VAL A 1 329 ? 3.598 7.488 -2.721 1.00 92.62 329 VAL A C 1
ATOM 2513 O O . VAL A 1 329 ? 3.332 6.808 -3.706 1.00 92.62 329 VAL A O 1
ATOM 2516 N N . VAL A 1 330 ? 2.645 7.910 -1.884 1.00 96.06 330 VAL A N 1
ATOM 2517 C CA . VAL A 1 330 ? 1.224 7.566 -2.053 1.00 96.06 330 VAL A CA 1
ATOM 2518 C C . VAL A 1 330 ? 0.686 8.098 -3.377 1.00 96.06 330 VAL A C 1
ATOM 2520 O O . VAL A 1 330 ? -0.059 7.389 -4.045 1.00 96.06 330 VAL A O 1
ATOM 2523 N N . LYS A 1 331 ? 1.083 9.305 -3.796 1.00 95.19 331 LYS A N 1
ATOM 2524 C CA . LYS A 1 331 ? 0.652 9.900 -5.064 1.00 95.19 331 LYS A CA 1
ATOM 2525 C C . LYS A 1 331 ? 1.130 9.093 -6.270 1.00 95.19 331 LYS A C 1
ATOM 2527 O O . LYS A 1 331 ? 0.340 8.844 -7.176 1.00 95.19 331 LYS A O 1
ATOM 2532 N N . GLU A 1 332 ? 2.387 8.661 -6.285 1.00 93.69 332 GLU A N 1
ATOM 2533 C CA . GLU A 1 332 ? 2.939 7.832 -7.366 1.00 93.69 332 GLU A CA 1
ATOM 2534 C C . GLU A 1 332 ? 2.295 6.441 -7.420 1.00 93.69 332 GLU A C 1
ATOM 2536 O O . GLU A 1 332 ? 1.891 5.978 -8.492 1.00 93.69 332 GLU A O 1
ATOM 2541 N N . LEU A 1 333 ? 2.130 5.798 -6.260 1.00 96.06 333 LEU A N 1
ATOM 2542 C CA . LEU A 1 333 ? 1.479 4.492 -6.176 1.00 96.06 333 LEU A CA 1
ATOM 2543 C C . LEU A 1 333 ? 0.009 4.574 -6.586 1.00 96.06 333 LEU A C 1
ATOM 2545 O O . LEU A 1 333 ? -0.430 3.755 -7.385 1.00 96.06 333 LEU A O 1
ATOM 2549 N N . ALA A 1 334 ? -0.735 5.575 -6.109 1.00 97.56 334 ALA A N 1
ATOM 2550 C CA . ALA A 1 334 ? -2.136 5.775 -6.470 1.00 97.56 334 ALA A CA 1
ATOM 2551 C C . ALA A 1 334 ? -2.313 6.021 -7.975 1.00 97.56 334 ALA A C 1
ATOM 2553 O O . ALA A 1 334 ? -3.208 5.431 -8.572 1.00 97.56 334 ALA A O 1
ATOM 2554 N N . LYS A 1 335 ? -1.435 6.822 -8.603 1.00 94.44 335 LYS A N 1
ATOM 2555 C CA . LYS A 1 335 ? -1.433 7.029 -10.064 1.00 94.44 335 LYS A CA 1
ATOM 2556 C C . LYS A 1 335 ? -1.190 5.718 -10.819 1.00 94.44 335 LYS A C 1
ATOM 2558 O O . LYS A 1 335 ? -1.872 5.433 -11.794 1.00 94.44 335 LYS A O 1
ATOM 2563 N N . SER A 1 336 ? -0.237 4.909 -10.361 1.00 93.06 336 SER A N 1
ATOM 2564 C CA . SER A 1 336 ? 0.046 3.605 -10.978 1.00 93.06 336 SER A CA 1
ATOM 2565 C C . SER A 1 336 ? -1.140 2.651 -10.817 1.00 93.06 336 SER A C 1
ATOM 2567 O O . SER A 1 336 ? -1.569 2.015 -11.775 1.00 93.06 336 SER A O 1
ATOM 2569 N N . CYS A 1 337 ? -1.725 2.612 -9.620 1.00 96.62 337 CYS A N 1
ATOM 2570 C CA . CYS A 1 337 ? -2.889 1.799 -9.293 1.00 96.62 337 CYS A CA 1
ATOM 2571 C C . CYS A 1 337 ? -4.109 2.151 -10.155 1.00 96.62 337 CYS A C 1
ATOM 2573 O O . CYS A 1 337 ? -4.718 1.246 -10.724 1.00 96.62 337 CYS A O 1
ATOM 2575 N N . SER A 1 338 ? -4.427 3.443 -10.301 1.00 93.75 338 SER A N 1
ATOM 2576 C CA . SER A 1 338 ? -5.593 3.895 -11.070 1.00 93.75 338 SER A CA 1
ATOM 2577 C C . SER A 1 338 ? -5.481 3.601 -12.567 1.00 93.75 338 SER A C 1
ATOM 2579 O O . SER A 1 338 ? -6.500 3.435 -13.229 1.00 93.75 338 SER A O 1
ATOM 2581 N N . ILE A 1 339 ? -4.261 3.521 -13.103 1.00 89.38 339 ILE A N 1
ATOM 2582 C CA . ILE A 1 339 ? -4.011 3.208 -14.516 1.00 89.38 339 ILE A CA 1
ATOM 2583 C C . ILE A 1 339 ? -3.969 1.694 -14.747 1.00 89.38 339 ILE A C 1
ATOM 2585 O O . ILE A 1 339 ? -4.523 1.203 -15.726 1.00 89.38 339 ILE A O 1
ATOM 2589 N N . MET A 1 340 ? -3.286 0.950 -13.874 1.00 91.94 340 MET A N 1
ATOM 2590 C CA . MET A 1 340 ? -2.907 -0.440 -14.148 1.00 91.94 340 MET A CA 1
ATOM 2591 C C . MET A 1 340 ? -3.928 -1.470 -13.656 1.00 91.94 340 MET A C 1
ATOM 2593 O O . MET A 1 340 ? -4.051 -2.526 -14.269 1.00 91.94 340 MET A O 1
ATOM 2597 N N . ASN A 1 341 ? -4.639 -1.205 -12.554 1.00 94.88 341 ASN A N 1
ATOM 2598 C CA . ASN A 1 341 ? -5.662 -2.119 -12.030 1.00 94.88 341 ASN A CA 1
ATOM 2599 C C . ASN A 1 341 ? -6.740 -1.375 -11.212 1.00 94.88 341 ASN A C 1
ATOM 2601 O O . ASN A 1 341 ? -6.885 -1.640 -10.021 1.00 94.88 341 ASN A O 1
ATOM 2605 N N . PRO A 1 342 ? -7.531 -0.472 -11.818 1.00 94.19 342 PRO A N 1
ATOM 2606 C CA . PRO A 1 342 ? -8.495 0.365 -11.092 1.00 94.19 342 PRO A CA 1
ATOM 2607 C C . PRO A 1 342 ? -9.621 -0.407 -10.383 1.00 94.19 342 PRO A C 1
ATOM 2609 O O . PRO A 1 342 ? -10.368 0.173 -9.597 1.00 94.19 342 PRO A O 1
ATOM 2612 N N . HIS A 1 343 ? -9.783 -1.701 -10.671 1.00 93.94 343 HIS A N 1
ATOM 2613 C CA . HIS A 1 343 ? -10.880 -2.521 -10.162 1.00 93.94 343 HIS A CA 1
ATOM 2614 C C . HIS A 1 343 ? -10.540 -3.297 -8.884 1.00 93.94 343 HIS A C 1
ATOM 2616 O O . HIS A 1 343 ? -11.449 -3.905 -8.308 1.00 93.94 343 HIS A O 1
ATOM 2622 N N . ALA A 1 344 ? -9.283 -3.284 -8.433 1.00 98.19 344 ALA A N 1
ATOM 2623 C CA . ALA A 1 344 ? -8.885 -3.916 -7.180 1.00 98.19 344 ALA A CA 1
ATOM 2624 C C . ALA A 1 344 ? -9.539 -3.251 -5.957 1.00 98.19 344 ALA A C 1
ATOM 2626 O O . ALA A 1 344 ? -9.967 -2.097 -6.000 1.00 98.19 344 ALA A O 1
ATOM 2627 N N . ILE A 1 345 ? -9.581 -3.982 -4.844 1.00 98.75 345 ILE A N 1
ATOM 2628 C CA . ILE A 1 345 ? -9.940 -3.434 -3.537 1.00 98.75 345 ILE A CA 1
ATOM 2629 C C . ILE A 1 345 ? -8.654 -2.957 -2.848 1.00 98.75 345 ILE A C 1
ATOM 2631 O O . ILE A 1 345 ? -7.742 -3.745 -2.599 1.00 98.75 345 ILE A O 1
ATOM 2635 N N . TYR A 1 346 ? -8.565 -1.665 -2.551 1.00 98.81 346 TYR A N 1
ATOM 2636 C CA . TYR A 1 346 ? -7.388 -1.014 -1.988 1.00 98.81 346 TYR A CA 1
ATOM 2637 C C . TYR A 1 346 ? -7.479 -0.881 -0.472 1.00 98.81 346 TYR A C 1
ATOM 2639 O O . TYR A 1 346 ? -8.333 -0.171 0.052 1.00 98.81 346 TYR A O 1
ATOM 2647 N N . CYS A 1 347 ? -6.532 -1.500 0.225 1.00 98.81 347 CYS A N 1
ATOM 2648 C CA . CYS A 1 347 ? -6.364 -1.428 1.670 1.00 98.81 347 CYS A CA 1
ATOM 2649 C C . CYS A 1 347 ? -5.207 -0.476 2.004 1.00 98.81 347 CYS A C 1
ATOM 2651 O O . CYS A 1 347 ? -4.032 -0.833 1.886 1.00 98.81 347 CYS A O 1
ATOM 2653 N N . ILE A 1 348 ? -5.519 0.751 2.418 1.00 98.56 348 ILE A N 1
ATOM 2654 C CA . ILE A 1 348 ? -4.531 1.789 2.718 1.00 98.56 348 ILE A CA 1
ATOM 2655 C C . ILE A 1 348 ? -4.097 1.688 4.181 1.00 98.56 348 ILE A C 1
ATOM 2657 O O . ILE A 1 348 ? -4.873 1.941 5.103 1.00 98.56 348 ILE A O 1
ATOM 2661 N N . VAL A 1 349 ? -2.827 1.338 4.380 1.00 97.06 349 VAL A N 1
ATOM 2662 C CA . VAL A 1 349 ? -2.157 1.255 5.688 1.00 97.06 349 VAL A CA 1
ATOM 2663 C C . VAL A 1 349 ? -1.141 2.392 5.859 1.00 97.06 349 VAL A C 1
ATOM 2665 O O . VAL A 1 349 ? -0.778 2.751 6.981 1.00 97.06 349 VAL A O 1
ATOM 2668 N N . THR A 1 350 ? -0.682 2.992 4.754 1.00 95.50 350 THR A N 1
ATOM 2669 C CA . THR A 1 350 ? 0.265 4.108 4.768 1.00 95.50 350 THR A CA 1
ATOM 2670 C C . THR A 1 350 ? -0.262 5.275 5.595 1.00 95.50 350 THR A C 1
ATOM 2672 O O . THR A 1 350 ? -1.254 5.919 5.252 1.00 95.50 350 THR A O 1
ATOM 2675 N N . ASN A 1 351 ? 0.451 5.590 6.672 1.00 92.00 351 ASN A N 1
ATOM 2676 C CA . ASN A 1 351 ? 0.115 6.703 7.547 1.00 92.00 351 ASN A CA 1
ATOM 2677 C C . ASN A 1 351 ? 0.548 8.063 6.968 1.00 92.00 351 ASN A C 1
ATOM 2679 O O . ASN A 1 351 ? 1.573 8.130 6.285 1.00 92.00 351 ASN A O 1
ATOM 2683 N N . PRO A 1 352 ? -0.154 9.159 7.310 1.00 93.81 352 PRO A N 1
ATOM 2684 C CA . PRO A 1 352 ? -1.380 9.202 8.118 1.00 93.81 352 PRO A CA 1
ATOM 2685 C C . PRO A 1 352 ? -2.646 8.874 7.305 1.00 93.81 352 PRO A C 1
ATOM 2687 O O . PRO A 1 352 ? -2.973 9.594 6.363 1.00 93.81 352 PRO A O 1
ATOM 2690 N N . ILE A 1 353 ? -3.394 7.841 7.720 1.00 95.75 353 ILE A N 1
ATOM 2691 C CA . ILE A 1 353 ? -4.596 7.334 7.018 1.00 95.75 353 ILE A CA 1
ATOM 2692 C C . ILE A 1 353 ? -5.636 8.435 6.760 1.00 95.75 353 ILE A C 1
ATOM 2694 O O . ILE A 1 353 ? -6.190 8.511 5.663 1.00 95.75 353 ILE A O 1
ATOM 2698 N N . ASN A 1 354 ? -5.827 9.339 7.729 1.00 97.31 354 ASN A N 1
ATOM 2699 C CA . ASN A 1 354 ? -6.771 10.457 7.634 1.00 97.31 354 ASN A CA 1
ATOM 2700 C C . ASN A 1 354 ? -6.538 11.357 6.403 1.00 97.31 354 ASN A C 1
ATOM 2702 O O . ASN A 1 354 ? -7.484 11.990 5.943 1.00 97.31 354 ASN A O 1
ATOM 2706 N N . SER A 1 355 ? -5.307 11.413 5.874 1.00 97.56 355 SER A N 1
ATOM 2707 C CA . SER A 1 355 ? -4.934 12.219 4.700 1.00 97.56 355 SER A CA 1
ATOM 2708 C C . SER A 1 355 ? -4.530 11.379 3.485 1.00 97.56 355 SER A C 1
ATOM 2710 O O . SER A 1 355 ? -4.758 11.798 2.352 1.00 97.56 355 SER A O 1
ATOM 2712 N N . THR A 1 356 ? -3.951 10.190 3.675 1.00 97.81 356 THR A N 1
ATOM 2713 C CA . THR A 1 356 ? -3.527 9.331 2.556 1.00 97.81 356 THR A CA 1
ATOM 2714 C C . THR A 1 356 ? -4.706 8.682 1.835 1.00 97.81 356 THR A C 1
ATOM 2716 O O . THR A 1 356 ? -4.639 8.539 0.618 1.00 97.81 356 THR A O 1
ATOM 2719 N N . VAL A 1 357 ? -5.805 8.363 2.531 1.00 98.38 357 VAL A N 1
ATOM 2720 C CA . VAL A 1 357 ? -7.035 7.859 1.891 1.00 98.38 357 VAL A CA 1
ATOM 2721 C C . VAL A 1 357 ? -7.699 8.928 1.010 1.00 98.38 357 VAL A C 1
ATOM 2723 O O . VAL A 1 357 ? -7.912 8.641 -0.168 1.00 98.38 357 VAL A O 1
ATOM 2726 N N . PRO A 1 358 ? -7.953 10.169 1.483 1.00 98.31 358 PRO A N 1
ATOM 2727 C CA . PRO A 1 358 ? -8.469 11.234 0.622 1.00 98.31 358 PRO A CA 1
ATOM 2728 C C . PRO A 1 358 ? -7.573 11.531 -0.584 1.00 98.31 358 PRO A C 1
ATOM 2730 O O . PRO A 1 358 ? -8.085 11.707 -1.686 1.00 98.31 358 PRO A O 1
ATOM 2733 N N . LEU A 1 359 ? -6.245 11.513 -0.406 1.00 98.38 359 LEU A N 1
ATOM 2734 C CA . LEU A 1 359 ? -5.288 11.643 -1.511 1.00 98.38 359 LEU A CA 1
ATOM 2735 C C . LEU A 1 359 ? -5.471 10.532 -2.559 1.00 98.38 359 LEU A C 1
ATOM 2737 O O . LEU A 1 359 ? -5.522 10.813 -3.756 1.00 98.38 359 LEU A O 1
ATOM 2741 N N . PHE A 1 360 ? -5.586 9.277 -2.118 1.00 98.25 360 PHE A N 1
ATOM 2742 C CA . PHE A 1 360 ? -5.787 8.129 -3.003 1.00 98.25 360 PHE A CA 1
ATOM 2743 C C . PHE A 1 360 ? -7.113 8.249 -3.773 1.00 98.25 360 PHE A C 1
ATOM 2745 O O . PHE A 1 360 ? -7.127 8.131 -4.999 1.00 98.25 360 PHE A O 1
ATOM 2752 N N . CYS A 1 361 ? -8.208 8.576 -3.078 1.00 98.38 361 CYS A N 1
ATOM 2753 C CA . CYS A 1 361 ? -9.522 8.787 -3.688 1.00 98.38 361 CYS A CA 1
ATOM 2754 C C . CYS A 1 361 ? -9.522 9.930 -4.709 1.00 98.38 361 CYS A C 1
ATOM 2756 O O . CYS A 1 361 ? -10.087 9.781 -5.789 1.00 98.38 361 CYS A O 1
ATOM 2758 N N . GLU A 1 362 ? -8.874 11.056 -4.410 1.00 98.25 362 GLU A N 1
ATOM 2759 C CA . GLU A 1 362 ? -8.822 12.208 -5.315 1.00 98.25 362 GLU A CA 1
ATOM 2760 C C . GLU A 1 362 ? -8.012 11.905 -6.591 1.00 98.25 362 GLU A C 1
ATOM 2762 O O . GLU A 1 362 ? -8.385 12.337 -7.682 1.00 98.25 362 GLU A O 1
ATOM 2767 N N . ILE A 1 363 ? -6.952 11.094 -6.504 1.00 97.81 363 ILE A N 1
ATOM 2768 C CA . ILE A 1 363 ? -6.206 10.629 -7.686 1.00 97.81 363 ILE A CA 1
ATOM 2769 C C . ILE A 1 363 ? -7.064 9.700 -8.551 1.00 97.81 363 ILE A C 1
ATOM 2771 O O . ILE A 1 363 ? -7.114 9.870 -9.769 1.00 97.81 363 ILE A O 1
ATOM 2775 N N . PHE A 1 364 ? -7.791 8.766 -7.934 1.00 97.81 364 PHE A N 1
ATOM 2776 C CA . PHE A 1 364 ? -8.727 7.886 -8.641 1.00 97.81 364 PHE A CA 1
ATOM 2777 C C . PHE A 1 364 ? -9.873 8.668 -9.289 1.00 97.81 364 PHE A C 1
ATOM 2779 O O . PHE A 1 364 ? -10.266 8.374 -10.419 1.00 97.81 364 PHE A O 1
ATOM 2786 N N . LYS A 1 365 ? -10.369 9.708 -8.610 1.00 96.94 365 LYS A N 1
ATOM 2787 C CA . LYS A 1 365 ? -11.402 10.611 -9.128 1.00 96.94 365 LYS A CA 1
ATOM 2788 C C . LYS A 1 365 ? -10.917 11.342 -10.373 1.00 96.94 365 LYS A C 1
ATOM 2790 O O . LYS A 1 365 ? -11.619 11.364 -11.377 1.00 96.94 365 LYS A O 1
ATOM 2795 N N . ARG A 1 366 ? -9.700 11.894 -10.335 1.00 93.56 366 ARG A N 1
ATOM 2796 C CA . ARG A 1 366 ? -9.073 12.582 -11.479 1.00 93.56 366 ARG A CA 1
ATOM 2797 C C . ARG A 1 366 ? -8.798 11.656 -12.657 1.00 93.56 366 ARG A C 1
ATOM 2799 O O . ARG A 1 366 ? -8.859 12.102 -13.795 1.00 93.56 366 ARG A O 1
ATOM 2806 N N . ALA A 1 367 ? -8.516 10.387 -12.384 1.00 91.88 367 ALA A N 1
ATOM 2807 C CA . ALA A 1 367 ? -8.376 9.359 -13.408 1.00 91.88 367 ALA A CA 1
ATOM 2808 C C . ALA A 1 367 ? -9.729 8.856 -13.958 1.00 91.88 367 ALA A C 1
ATOM 2810 O O . ALA A 1 367 ? -9.733 8.066 -14.895 1.00 91.88 367 ALA A O 1
ATOM 2811 N N . GLY A 1 368 ? -10.868 9.296 -13.405 1.00 93.94 368 GLY A N 1
ATOM 2812 C CA . GLY A 1 368 ? -12.205 8.897 -13.861 1.00 93.94 368 GLY A CA 1
ATOM 2813 C C . GLY A 1 368 ? -12.615 7.474 -13.466 1.00 93.94 368 GLY A C 1
ATOM 2814 O O . GLY A 1 368 ? -13.550 6.933 -14.043 1.00 93.94 368 GLY A O 1
ATOM 2815 N N . VAL A 1 369 ? -11.926 6.864 -12.494 1.00 95.81 369 VAL A N 1
ATOM 2816 C CA . VAL A 1 369 ? -12.080 5.441 -12.125 1.00 95.81 369 VAL A CA 1
ATOM 2817 C C . VAL A 1 369 ? -12.407 5.228 -10.644 1.00 95.81 369 VAL A C 1
ATOM 2819 O O . VAL A 1 369 ? -12.310 4.114 -10.133 1.00 95.81 369 VAL A O 1
ATOM 2822 N N . LEU A 1 370 ? -12.770 6.292 -9.920 1.00 97.19 370 LEU A N 1
ATOM 2823 C CA . LEU A 1 370 ? -13.097 6.191 -8.500 1.00 97.19 370 LEU A CA 1
ATOM 2824 C C . LEU A 1 370 ? -14.330 5.310 -8.273 1.00 97.19 370 LEU A C 1
ATOM 2826 O O . LEU A 1 370 ? -15.436 5.652 -8.680 1.00 97.19 370 LEU A O 1
ATOM 2830 N N . ASN A 1 371 ? -14.130 4.231 -7.520 1.00 96.38 371 ASN A N 1
ATOM 2831 C CA . ASN A 1 371 ? -15.188 3.506 -6.833 1.00 96.38 371 ASN A CA 1
ATOM 2832 C C . ASN A 1 371 ? -14.981 3.671 -5.321 1.00 96.38 371 ASN A C 1
ATOM 2834 O O . ASN A 1 371 ? -14.016 3.153 -4.757 1.00 96.38 371 ASN A O 1
ATOM 2838 N N . GLU A 1 372 ? -15.883 4.406 -4.671 1.00 94.06 372 GLU A N 1
ATOM 2839 C CA . GLU A 1 372 ? -15.773 4.755 -3.248 1.00 94.06 372 GLU A CA 1
ATOM 2840 C C . GLU A 1 372 ? -15.808 3.526 -2.329 1.00 94.06 372 GLU A C 1
ATOM 2842 O O . GLU A 1 372 ? -15.155 3.523 -1.288 1.00 94.06 372 GLU A O 1
ATOM 2847 N N . GLY A 1 373 ? -16.490 2.451 -2.743 1.00 95.62 373 GLY A N 1
ATOM 2848 C CA . GLY A 1 373 ? -16.554 1.196 -1.995 1.00 95.62 373 GLY A CA 1
ATOM 2849 C C . GLY A 1 373 ? -15.267 0.367 -2.051 1.00 95.62 373 GLY A C 1
ATOM 2850 O O . GLY A 1 373 ? -15.139 -0.608 -1.313 1.00 95.62 373 GLY A O 1
ATOM 2851 N N . LYS A 1 374 ? -14.298 0.742 -2.896 1.00 98.06 374 LYS A N 1
ATOM 2852 C CA . LYS A 1 374 ? -13.066 -0.025 -3.129 1.00 98.06 374 LYS A CA 1
ATOM 2853 C C . LYS A 1 374 ? -11.804 0.587 -2.534 1.00 98.06 374 LYS A C 1
ATOM 2855 O O . LYS A 1 374 ? -10.751 -0.022 -2.665 1.00 98.06 374 LYS A O 1
ATOM 2860 N N . ILE A 1 375 ? -11.866 1.744 -1.875 1.00 98.50 375 ILE A N 1
ATOM 2861 C CA . ILE A 1 375 ? -10.700 2.350 -1.210 1.00 98.50 375 ILE A CA 1
ATOM 2862 C C . ILE A 1 375 ? -10.973 2.428 0.290 1.00 98.50 375 ILE A C 1
ATOM 2864 O O . ILE A 1 375 ? -11.803 3.213 0.743 1.00 98.50 375 ILE A O 1
ATOM 2868 N N . LEU A 1 376 ? -10.260 1.607 1.062 1.00 98.62 376 LEU A N 1
ATOM 2869 C CA . LEU A 1 376 ? -10.483 1.410 2.489 1.00 98.62 376 LEU A CA 1
ATOM 2870 C C . LEU A 1 376 ? -9.225 1.756 3.286 1.00 98.62 376 LEU A C 1
ATOM 2872 O O . LEU A 1 376 ? -8.180 1.127 3.134 1.00 98.62 376 LEU A O 1
ATOM 2876 N N . GLY A 1 377 ? -9.325 2.732 4.183 1.00 98.50 377 GLY A N 1
ATOM 2877 C CA . GLY A 1 377 ? -8.318 2.976 5.208 1.00 98.50 377 GLY A CA 1
ATOM 2878 C C . GLY A 1 377 ? -8.440 1.971 6.346 1.00 98.50 377 GLY A C 1
ATOM 2879 O O . GLY A 1 377 ? -9.488 1.867 6.983 1.00 98.50 377 GLY A O 1
ATOM 2880 N N . ILE A 1 378 ? -7.357 1.256 6.636 1.00 98.00 378 ILE A N 1
ATOM 2881 C CA . ILE A 1 378 ? -7.332 0.218 7.670 1.00 98.00 378 ILE A CA 1
ATOM 2882 C C . ILE A 1 378 ? -7.230 0.861 9.059 1.00 98.00 378 ILE A C 1
ATOM 2884 O O . ILE A 1 378 ? -6.141 1.162 9.548 1.00 98.00 378 ILE A O 1
ATOM 2888 N N . SER A 1 379 ? -8.375 1.086 9.708 1.00 95.88 379 SER A N 1
ATOM 2889 C CA . SER A 1 379 ? -8.472 1.803 10.990 1.00 95.88 379 SER A CA 1
ATOM 2890 C C . SER A 1 379 ? -8.748 0.912 12.211 1.00 95.88 379 SER A C 1
ATOM 2892 O O . SER A 1 379 ? -8.677 1.394 13.346 1.00 95.88 379 SER A O 1
ATOM 2894 N N . ASN A 1 380 ? -8.978 -0.390 12.015 1.00 94.25 380 ASN A N 1
ATOM 2895 C CA . ASN A 1 380 ? -9.386 -1.351 13.050 1.00 94.25 380 ASN A CA 1
ATOM 2896 C C . ASN A 1 380 ? -8.373 -1.555 14.205 1.00 94.25 380 ASN A C 1
ATOM 2898 O O . ASN A 1 380 ? -8.728 -2.117 15.245 1.00 94.25 380 ASN A O 1
ATOM 2902 N N . LEU A 1 381 ? -7.149 -1.021 14.104 1.00 94.88 381 LEU A N 1
ATOM 2903 C CA . LEU A 1 381 ? -6.173 -1.021 15.203 1.00 94.88 381 LEU A CA 1
ATOM 2904 C C . LEU A 1 381 ? -6.704 -0.289 16.443 1.00 94.88 381 LEU A C 1
ATOM 2906 O O . LEU A 1 381 ? -6.367 -0.665 17.567 1.00 94.88 381 LEU A O 1
ATOM 2910 N N . GLY A 1 382 ? -7.535 0.744 16.249 1.00 94.81 382 GLY A N 1
ATOM 2911 C CA . GLY A 1 382 ? -8.196 1.452 17.346 1.00 94.81 382 GLY A CA 1
ATOM 2912 C C . GLY A 1 382 ? -9.045 0.505 18.196 1.00 94.81 382 GLY A C 1
ATOM 2913 O O . GLY A 1 382 ? -8.911 0.498 19.417 1.00 94.81 382 GLY A O 1
ATOM 2914 N N . MET A 1 383 ? -9.827 -0.368 17.554 1.00 95.69 383 MET A N 1
ATOM 2915 C CA . MET A 1 383 ? -10.653 -1.369 18.241 1.00 95.69 383 MET A CA 1
ATOM 2916 C C . MET A 1 383 ? -9.807 -2.406 18.982 1.00 95.69 383 MET A C 1
ATOM 2918 O O . MET A 1 383 ? -10.129 -2.782 20.108 1.00 95.69 383 MET A O 1
ATOM 2922 N N . MET A 1 384 ? -8.698 -2.856 18.386 1.00 95.31 384 MET A N 1
ATOM 2923 C CA . MET A 1 384 ? -7.783 -3.796 19.043 1.00 95.31 384 MET A CA 1
ATOM 2924 C C . MET A 1 384 ? -7.139 -3.191 20.292 1.00 95.31 384 MET A C 1
ATOM 2926 O O . MET A 1 384 ? -7.043 -3.858 21.319 1.00 95.31 384 MET A O 1
ATOM 2930 N N . ARG A 1 385 ? -6.728 -1.918 20.225 1.00 96.06 385 ARG A N 1
ATOM 2931 C CA . ARG A 1 385 ? -6.218 -1.180 21.388 1.00 96.06 385 ARG A CA 1
ATOM 2932 C C . ARG A 1 385 ? -7.293 -1.024 22.451 1.00 96.06 385 ARG A C 1
ATOM 2934 O O . ARG A 1 385 ? -7.034 -1.366 23.597 1.00 96.06 385 ARG A O 1
ATOM 2941 N N . ALA A 1 386 ? -8.490 -0.580 22.069 1.00 97.25 386 ALA A N 1
ATOM 2942 C CA . ALA A 1 386 ? -9.610 -0.434 22.991 1.00 97.25 386 ALA A CA 1
ATOM 2943 C C . ALA A 1 386 ? -9.912 -1.746 23.724 1.00 97.25 386 ALA A C 1
ATOM 2945 O O . ALA A 1 386 ? -10.016 -1.758 24.945 1.00 97.25 386 ALA A O 1
ATOM 2946 N N . SER A 1 387 ? -9.939 -2.862 22.993 1.00 97.12 387 SER A N 1
ATOM 2947 C CA . SER A 1 387 ? -10.155 -4.192 23.569 1.00 97.12 387 SER A CA 1
ATOM 2948 C C . SER A 1 387 ? -9.068 -4.560 24.584 1.00 97.12 387 SER A C 1
ATOM 2950 O O . SER A 1 387 ? -9.384 -5.041 25.666 1.00 97.12 387 SER A O 1
ATOM 2952 N N . SER A 1 388 ? -7.796 -4.275 24.287 1.00 96.69 388 SER A N 1
ATOM 2953 C CA . SER A 1 388 ? -6.679 -4.531 25.206 1.00 96.69 388 SER A CA 1
ATOM 2954 C C . SER A 1 388 ? -6.697 -3.649 26.458 1.00 96.69 388 SER A C 1
ATOM 2956 O O . SER A 1 388 ? -6.513 -4.173 27.553 1.00 96.69 388 SER A O 1
ATOM 2958 N N . TYR A 1 389 ? -6.912 -2.336 26.323 1.00 97.38 389 TYR A N 1
ATOM 2959 C CA . TYR A 1 389 ? -6.912 -1.413 27.466 1.00 97.38 389 TYR A CA 1
ATOM 2960 C C . TYR A 1 389 ? -8.123 -1.642 28.379 1.00 97.38 389 TYR A C 1
ATOM 2962 O O . TYR A 1 389 ? -7.957 -1.757 29.589 1.00 97.38 389 TYR A O 1
ATOM 2970 N N . ILE A 1 390 ? -9.320 -1.831 27.811 1.00 97.75 390 ILE A N 1
ATOM 2971 C CA . ILE A 1 390 ? -10.524 -2.162 28.590 1.00 97.75 390 ILE A CA 1
ATOM 2972 C C . ILE A 1 390 ? -10.350 -3.510 29.297 1.00 97.75 390 ILE A C 1
ATOM 2974 O O . ILE A 1 390 ? -10.648 -3.631 30.484 1.00 97.75 390 ILE A O 1
ATOM 2978 N N . ALA A 1 391 ? -9.834 -4.527 28.600 1.00 97.31 391 ALA A N 1
ATOM 2979 C CA . ALA A 1 391 ? -9.596 -5.828 29.215 1.00 97.31 391 ALA A CA 1
ATOM 2980 C C . ALA A 1 391 ? -8.572 -5.751 30.353 1.00 97.31 391 ALA A C 1
ATOM 2982 O O . ALA A 1 391 ? -8.770 -6.389 31.382 1.00 97.31 391 ALA A O 1
ATOM 2983 N N . LYS A 1 392 ? -7.512 -4.948 30.201 1.00 96.00 392 LYS A N 1
ATOM 2984 C CA . LYS A 1 392 ? -6.526 -4.700 31.258 1.00 96.00 392 LYS A CA 1
ATOM 2985 C C . LYS A 1 392 ? -7.176 -4.066 32.489 1.00 96.00 392 LYS A C 1
ATOM 2987 O O . LYS A 1 392 ? -6.970 -4.573 33.585 1.00 96.00 392 LYS A O 1
ATOM 2992 N N . GLU A 1 393 ? -7.989 -3.026 32.303 1.00 94.44 393 GLU A N 1
ATOM 2993 C CA . GLU A 1 393 ? -8.693 -2.332 33.393 1.00 94.44 393 GLU A CA 1
ATOM 2994 C C . GLU A 1 393 ? -9.651 -3.264 34.156 1.00 94.44 393 GLU A C 1
ATOM 2996 O O . GLU A 1 393 ? -9.823 -3.145 35.367 1.00 94.44 393 GLU A O 1
ATOM 3001 N N . LYS A 1 394 ? -10.262 -4.233 33.461 1.00 95.75 394 LYS A N 1
ATOM 3002 C CA . LYS A 1 394 ? -11.235 -5.172 34.046 1.00 95.75 394 LYS A CA 1
ATOM 3003 C C . LYS A 1 394 ? -10.660 -6.529 34.467 1.00 95.75 394 LYS A C 1
ATOM 3005 O O . LYS A 1 394 ? -11.393 -7.332 35.041 1.00 95.75 394 LYS A O 1
ATOM 3010 N N . GLY A 1 395 ? -9.397 -6.825 34.160 1.00 95.81 395 GLY A N 1
ATOM 3011 C CA . GLY A 1 395 ? -8.824 -8.166 34.341 1.00 95.81 395 GLY A CA 1
ATOM 3012 C C . GLY A 1 395 ? -9.442 -9.231 33.420 1.00 95.81 395 GLY A C 1
ATOM 3013 O O . GLY A 1 395 ? -9.544 -10.400 33.791 1.00 95.81 395 GLY A O 1
ATOM 3014 N N . TRP A 1 396 ? -9.899 -8.840 32.230 1.00 97.44 396 TRP A N 1
ATOM 3015 C CA . TRP A 1 396 ? -10.521 -9.725 31.240 1.00 97.44 396 TRP A CA 1
ATOM 3016 C C . TRP A 1 396 ? -9.528 -10.230 30.190 1.00 97.44 396 TRP A C 1
ATOM 3018 O O . TRP A 1 396 ? -8.400 -9.754 30.071 1.00 97.44 396 TRP A O 1
ATOM 3028 N N . LYS A 1 397 ? -9.967 -11.194 29.372 1.00 96.88 397 LYS A N 1
ATOM 3029 C CA . LYS A 1 397 ? -9.226 -11.613 28.176 1.00 96.88 397 LYS A CA 1
ATOM 3030 C C . LYS A 1 397 ? -9.471 -10.595 27.050 1.00 96.88 397 LYS A C 1
ATOM 3032 O O . LYS A 1 397 ? -10.627 -10.387 26.693 1.00 96.88 397 LYS A O 1
ATOM 3037 N N . PRO A 1 398 ? -8.438 -10.011 26.413 1.00 95.81 398 PRO A N 1
ATOM 3038 C CA . PRO A 1 398 ? -8.643 -9.055 25.318 1.00 95.81 398 PRO A CA 1
ATOM 3039 C C . PRO A 1 398 ? -9.467 -9.606 24.147 1.00 95.81 398 PRO A C 1
ATOM 3041 O O . PRO A 1 398 ? -10.215 -8.868 23.518 1.00 95.81 398 PRO A O 1
ATOM 3044 N N . SER A 1 399 ? -9.372 -10.911 23.870 1.00 94.94 399 SER A N 1
ATOM 3045 C CA . SER A 1 399 ? -10.132 -11.573 22.802 1.00 94.94 399 SER A CA 1
ATOM 3046 C C . SER A 1 399 ? -11.636 -11.686 23.071 1.00 94.94 399 SER A C 1
ATOM 3048 O O . SER A 1 399 ? -12.381 -11.947 22.131 1.00 94.94 399 SER A O 1
ATOM 3050 N N . SER A 1 400 ? -12.091 -11.500 24.315 1.00 96.00 400 SER A N 1
ATOM 3051 C CA . SER A 1 400 ? -13.518 -11.486 24.659 1.00 96.00 400 SER A CA 1
ATOM 3052 C C . SER A 1 400 ? -14.119 -10.081 24.678 1.00 96.00 400 SER A C 1
ATOM 3054 O O . SER A 1 400 ? -15.286 -9.941 25.029 1.00 96.00 400 SER A O 1
ATOM 3056 N N . VAL A 1 401 ? -13.337 -9.048 24.348 1.00 97.31 401 VAL A N 1
ATOM 3057 C CA . VAL A 1 401 ? -13.776 -7.651 24.344 1.00 97.31 401 VAL A CA 1
ATOM 3058 C C . VAL A 1 401 ? -13.896 -7.154 22.908 1.00 97.31 401 VAL A C 1
ATOM 3060 O O . VAL A 1 401 ? -13.013 -7.371 22.082 1.00 97.31 401 VAL A O 1
ATOM 3063 N N . SER A 1 402 ? -14.994 -6.467 22.618 1.00 95.81 402 SER A N 1
ATOM 3064 C CA . SER A 1 402 ? -15.239 -5.783 21.355 1.00 95.81 402 SER A CA 1
ATOM 3065 C C . SER A 1 402 ? -15.757 -4.382 21.642 1.00 95.81 402 SER A C 1
ATOM 3067 O O . SER A 1 402 ? -16.916 -4.210 22.015 1.00 95.81 402 SER A O 1
ATOM 3069 N N . CYS A 1 403 ? -14.905 -3.380 21.444 1.00 96.94 403 CYS A N 1
ATOM 3070 C CA . CYS A 1 403 ? -15.252 -1.971 21.601 1.00 96.94 403 CYS A CA 1
ATOM 3071 C C . CYS A 1 403 ? -15.194 -1.265 20.235 1.00 96.94 403 CYS A C 1
ATOM 3073 O O . CYS A 1 403 ? -14.116 -1.238 19.626 1.00 96.94 403 CYS A O 1
ATOM 3075 N N . PRO A 1 404 ? -16.320 -0.727 19.723 1.00 96.69 404 PRO A N 1
ATOM 3076 C CA . PRO A 1 404 ? -16.326 0.058 18.494 1.00 96.69 404 PRO A CA 1
ATOM 3077 C C . PRO A 1 404 ? -15.473 1.319 18.636 1.00 96.69 404 PRO A C 1
ATOM 3079 O O . PRO A 1 404 ? -15.471 1.977 19.674 1.00 96.69 404 PRO A O 1
ATOM 3082 N N . VAL A 1 405 ? -14.760 1.679 17.574 1.00 97.94 405 VAL A N 1
ATOM 3083 C CA . VAL A 1 405 ? -13.973 2.914 17.511 1.00 97.94 405 VAL A CA 1
ATOM 3084 C C . VAL A 1 405 ? -14.255 3.581 16.176 1.00 97.94 405 VAL A C 1
ATOM 3086 O O . VAL A 1 405 ? -14.082 2.956 15.135 1.00 97.94 405 VAL A O 1
ATOM 3089 N N . ILE A 1 406 ? -14.693 4.834 16.206 1.00 97.75 406 ILE A N 1
ATOM 3090 C CA . ILE A 1 406 ? -15.080 5.604 15.019 1.00 97.75 406 ILE A CA 1
ATOM 3091 C C . ILE A 1 406 ? -14.201 6.854 14.854 1.00 97.75 406 ILE A C 1
ATOM 3093 O O . ILE A 1 406 ? -13.291 7.091 15.653 1.00 97.75 406 ILE A O 1
ATOM 3097 N N . GLY A 1 407 ? -14.460 7.657 13.818 1.00 97.75 407 GLY A N 1
ATOM 3098 C CA . GLY A 1 407 ? -13.759 8.922 13.577 1.00 97.75 407 GLY A CA 1
ATOM 3099 C C . GLY A 1 407 ? -12.637 8.794 12.552 1.00 97.75 407 GLY A C 1
ATOM 3100 O O . GLY A 1 407 ? -12.881 8.552 11.375 1.00 97.75 407 GLY A O 1
ATOM 3101 N N . GLY A 1 408 ? -11.398 8.967 12.990 1.00 96.50 408 GLY A N 1
ATOM 3102 C CA . GLY A 1 408 ? -10.180 8.803 12.201 1.00 96.50 408 GLY A CA 1
ATOM 3103 C C . GLY A 1 408 ? -9.198 7.831 12.858 1.00 96.50 408 GLY A C 1
ATOM 3104 O O . GLY A 1 408 ? -9.571 6.955 13.635 1.00 96.50 408 GLY A O 1
ATOM 3105 N N . HIS A 1 409 ? -7.913 7.980 12.541 1.00 94.50 409 HIS A N 1
ATOM 3106 C CA . HIS A 1 409 ? -6.845 7.065 12.953 1.00 94.50 409 HIS A CA 1
ATOM 3107 C C . HIS A 1 409 ? -5.703 7.746 13.736 1.00 94.50 409 HIS A C 1
ATOM 3109 O O . HIS A 1 409 ? -4.642 7.155 13.943 1.00 94.50 409 HIS A O 1
ATOM 3115 N N . SER A 1 410 ? -5.864 8.998 14.180 1.00 89.19 410 SER A N 1
ATOM 3116 C CA . SER A 1 410 ? -4.789 9.697 14.898 1.00 89.19 410 SER A CA 1
ATOM 3117 C C . SER A 1 410 ? -5.259 10.677 15.966 1.00 89.19 410 SER A C 1
ATOM 3119 O O . SER A 1 410 ? -6.020 11.601 15.672 1.00 89.19 410 SER A O 1
ATOM 3121 N N . GLY A 1 411 ? -4.713 10.534 17.179 1.00 91.50 411 GLY A N 1
ATOM 3122 C CA . GLY A 1 411 ? -4.932 11.465 18.289 1.00 91.50 411 GLY A CA 1
ATOM 3123 C C . GLY A 1 411 ? -6.419 11.662 18.573 1.00 91.50 411 GLY A C 1
ATOM 3124 O O . GLY A 1 411 ? -7.177 10.695 18.611 1.00 91.50 411 GLY A O 1
ATOM 3125 N N . ILE A 1 412 ? -6.842 12.921 18.687 1.00 95.56 412 ILE A N 1
ATOM 3126 C CA . ILE A 1 412 ? -8.231 13.297 18.987 1.00 95.56 412 ILE A CA 1
ATOM 3127 C C . ILE A 1 412 ? -9.259 12.808 17.959 1.00 95.56 412 ILE A C 1
ATOM 3129 O O . ILE A 1 412 ? -10.434 12.706 18.290 1.00 95.56 412 ILE A O 1
ATOM 3133 N N . THR A 1 413 ? -8.835 12.444 16.743 1.00 97.06 413 THR A N 1
ATOM 3134 C CA . THR A 1 413 ? -9.762 11.889 15.744 1.00 97.06 413 THR A CA 1
ATOM 3135 C C . THR A 1 413 ? -10.224 10.472 16.083 1.00 97.06 413 THR A C 1
ATOM 3137 O O . THR A 1 413 ? -11.203 10.006 15.522 1.00 97.06 413 THR A O 1
ATOM 3140 N N . ILE A 1 414 ? -9.550 9.760 16.988 1.00 98.00 414 ILE A N 1
ATOM 3141 C CA . ILE A 1 414 ? -9.963 8.420 17.416 1.00 98.00 414 ILE A CA 1
ATOM 3142 C C . ILE A 1 414 ? -11.065 8.576 18.470 1.00 98.00 414 ILE A C 1
ATOM 3144 O O . ILE A 1 414 ? -10.830 9.185 19.518 1.00 98.00 414 ILE A O 1
ATOM 3148 N N . VAL A 1 415 ? -12.252 8.023 18.217 1.00 98.38 415 VAL A N 1
ATOM 3149 C CA . VAL A 1 415 ? -13.421 8.137 19.103 1.00 98.38 415 VAL A CA 1
ATOM 3150 C C . VAL A 1 415 ? -13.873 6.736 19.543 1.00 98.38 415 VAL A C 1
ATOM 3152 O O . VAL A 1 415 ? -14.597 6.065 18.805 1.00 98.38 415 VAL A O 1
ATOM 3155 N N . PRO A 1 416 ? -13.414 6.241 20.709 1.00 98.19 416 PRO A N 1
ATOM 3156 C CA . PRO A 1 416 ? -13.861 4.965 21.262 1.00 98.19 416 PRO A CA 1
ATOM 3157 C C . PRO A 1 416 ? -15.293 5.059 21.789 1.00 98.19 416 PRO A C 1
ATOM 3159 O O . PRO A 1 416 ? -15.599 5.950 22.576 1.00 98.19 416 PRO A O 1
ATOM 3162 N N . ILE A 1 417 ? -16.152 4.125 21.385 1.00 98.00 417 ILE A N 1
ATOM 3163 C CA . ILE A 1 417 ? -17.558 4.060 21.802 1.00 98.00 417 ILE A CA 1
ATOM 3164 C C . ILE A 1 417 ? -17.674 3.037 22.932 1.00 98.00 417 ILE A C 1
ATOM 3166 O O . ILE A 1 417 ? -18.171 1.922 22.755 1.00 98.00 417 ILE A O 1
ATOM 3170 N N . ILE A 1 418 ? -17.117 3.396 24.092 1.00 98.06 418 ILE A N 1
ATOM 3171 C CA . ILE A 1 418 ? -17.041 2.516 25.266 1.00 98.06 418 ILE A CA 1
ATOM 3172 C C . ILE A 1 418 ? -18.447 2.155 25.763 1.00 98.06 418 ILE A C 1
ATOM 3174 O O . ILE A 1 418 ? -18.639 1.042 26.247 1.00 98.06 418 ILE A O 1
ATOM 3178 N N . SER A 1 419 ? -19.441 3.028 25.554 1.00 97.75 419 SER A N 1
ATOM 3179 C CA . SER A 1 419 ? -20.850 2.750 25.865 1.00 97.75 419 SER A CA 1
ATOM 3180 C C . SER A 1 419 ? -21.425 1.549 25.104 1.00 97.75 419 SER A C 1
ATOM 3182 O O . SER A 1 419 ? -22.401 0.949 25.543 1.00 97.75 419 SER A O 1
ATOM 3184 N N . GLN A 1 420 ? -20.807 1.173 23.980 1.00 96.75 420 GLN A N 1
ATOM 3185 C CA . GLN A 1 420 ? -21.185 0.018 23.163 1.00 96.75 420 GLN A CA 1
ATOM 3186 C C . GLN A 1 420 ? -20.166 -1.119 23.210 1.00 96.75 420 GLN A C 1
ATOM 3188 O O . GLN A 1 420 ? -20.219 -2.047 22.395 1.00 96.75 420 GLN A O 1
ATOM 3193 N N . CYS A 1 421 ? -19.226 -1.065 24.150 1.00 97.38 421 CYS A N 1
ATOM 3194 C CA . CYS A 1 421 ? -18.308 -2.163 24.376 1.00 97.38 421 CYS A CA 1
ATOM 3195 C C . CYS A 1 421 ? -19.076 -3.423 24.800 1.00 97.38 421 CYS A C 1
ATOM 3197 O O . CYS A 1 421 ? -20.006 -3.372 25.604 1.00 97.38 421 CYS A O 1
ATOM 3199 N N . LYS A 1 422 ? -18.679 -4.570 24.246 1.00 96.94 422 LYS A N 1
ATOM 3200 C CA . LYS A 1 422 ? -19.214 -5.886 24.601 1.00 96.94 422 LYS A CA 1
ATOM 3201 C C . LYS A 1 422 ? -18.094 -6.785 25.131 1.00 96.94 422 LYS A C 1
ATOM 3203 O O . LYS A 1 422 ? -17.114 -6.967 24.407 1.00 96.94 422 LYS A O 1
ATOM 3208 N N . PRO A 1 423 ? -18.241 -7.386 26.327 1.00 97.50 423 PRO A N 1
ATOM 3209 C CA . PRO A 1 423 ? -19.270 -7.084 27.331 1.00 97.50 423 PRO A CA 1
ATOM 3210 C C . PRO A 1 423 ? -19.170 -5.636 27.848 1.00 97.50 423 PRO A C 1
ATOM 3212 O O . PRO A 1 423 ? -18.133 -4.992 27.673 1.00 97.50 423 PRO A O 1
ATOM 3215 N N . ASP A 1 424 ? -20.251 -5.140 28.461 1.00 97.19 424 ASP A N 1
ATOM 3216 C CA . ASP A 1 424 ? -20.288 -3.799 29.062 1.00 97.19 424 ASP A CA 1
ATOM 3217 C C . ASP A 1 424 ? -19.267 -3.724 30.211 1.00 97.19 424 ASP A C 1
ATOM 3219 O O . ASP A 1 424 ? -19.388 -4.477 31.185 1.00 97.19 424 ASP A O 1
ATOM 3223 N N . PRO A 1 425 ? -18.243 -2.857 30.113 1.00 95.69 425 PRO A N 1
ATOM 3224 C CA . PRO A 1 425 ? -17.179 -2.799 31.095 1.00 95.69 425 PRO A CA 1
ATOM 3225 C C . PRO A 1 425 ? -17.584 -2.094 32.393 1.00 95.69 425 PRO A C 1
ATOM 3227 O O . PRO A 1 425 ? -16.849 -2.231 33.373 1.00 95.69 425 PRO A O 1
ATOM 3230 N N . GLN A 1 426 ? -18.717 -1.381 32.442 1.00 95.62 426 GLN A N 1
ATOM 3231 C CA . GLN A 1 426 ? -19.187 -0.653 33.631 1.00 95.62 426 GLN A CA 1
ATOM 3232 C C . GLN A 1 426 ? -18.077 0.199 34.276 1.00 95.62 426 GLN A C 1
ATOM 3234 O O . GLN A 1 426 ? -17.814 0.113 35.476 1.00 95.62 426 GLN A O 1
ATOM 3239 N N . LEU A 1 427 ? -17.349 0.951 33.447 1.00 95.81 427 LEU A N 1
ATOM 3240 C CA . LEU A 1 427 ? -16.275 1.842 33.891 1.00 95.81 427 LEU A CA 1
ATOM 3241 C C . LEU A 1 427 ? -16.855 3.125 34.495 1.00 95.81 427 LEU A C 1
ATOM 3243 O O . LEU A 1 427 ? -17.861 3.642 34.007 1.00 95.81 427 LEU A O 1
ATOM 3247 N N . SER A 1 428 ? -16.186 3.675 35.511 1.00 97.38 428 SER A N 1
ATOM 3248 C CA . SER A 1 428 ? -16.503 5.014 36.016 1.00 97.38 428 SER A CA 1
ATOM 3249 C C . SER A 1 428 ? -16.208 6.087 34.953 1.00 97.38 428 SER A C 1
ATOM 3251 O O . SER A 1 428 ? -15.395 5.856 34.051 1.00 97.38 428 SER A O 1
ATOM 3253 N N . PRO A 1 429 ? -16.801 7.290 35.047 1.00 97.38 429 PRO A N 1
ATOM 3254 C CA . PRO A 1 429 ? -16.487 8.395 34.139 1.00 97.38 429 PRO A CA 1
ATOM 3255 C C . PRO A 1 429 ? -14.986 8.731 34.055 1.00 97.38 429 PRO A C 1
ATOM 3257 O O . PRO A 1 429 ? -14.479 9.082 32.989 1.00 97.38 429 PRO A O 1
ATOM 3260 N N . GLU A 1 430 ? -14.255 8.604 35.161 1.00 96.31 430 GLU A N 1
ATOM 3261 C CA . GLU A 1 430 ? -12.807 8.821 35.246 1.00 96.31 430 GLU A CA 1
ATOM 3262 C C . GLU A 1 430 ? -12.042 7.721 34.504 1.00 96.31 430 GLU A C 1
ATOM 3264 O O . GLU A 1 430 ? -11.149 8.025 33.710 1.00 96.31 430 GLU A O 1
ATOM 3269 N N . GLN A 1 431 ? -12.433 6.457 34.695 1.00 97.06 431 GLN A N 1
ATOM 3270 C CA . GLN A 1 431 ? -11.856 5.317 33.976 1.00 97.06 431 GLN A CA 1
ATOM 3271 C C . GLN A 1 431 ? -12.124 5.409 32.469 1.00 97.06 431 GLN A C 1
ATOM 3273 O O . GLN A 1 431 ? -11.224 5.168 31.668 1.00 97.06 431 GLN A O 1
ATOM 3278 N N . VAL A 1 432 ? -13.329 5.824 32.062 1.00 98.19 432 VAL A N 1
ATOM 3279 C CA . VAL A 1 432 ? -13.677 6.064 30.652 1.00 98.19 432 VAL A CA 1
ATOM 3280 C C . VAL A 1 432 ? -12.741 7.104 30.030 1.00 98.19 432 VAL A C 1
ATOM 3282 O O . VAL A 1 432 ? -12.210 6.875 28.939 1.00 98.19 432 VAL A O 1
ATOM 3285 N N . LYS A 1 433 ? -12.488 8.224 30.719 1.00 97.12 433 LYS A N 1
ATOM 3286 C CA . LYS A 1 433 ? -11.559 9.267 30.248 1.00 97.12 433 LYS A CA 1
ATOM 3287 C C . LYS A 1 433 ? -10.119 8.757 30.164 1.00 97.12 433 LYS A C 1
ATOM 3289 O O . LYS A 1 433 ? -9.449 9.019 29.165 1.00 97.12 433 LYS A O 1
ATOM 3294 N N . LEU A 1 434 ? -9.663 8.014 31.174 1.00 96.25 434 LEU A N 1
ATOM 3295 C CA . LEU A 1 434 ? -8.321 7.429 31.215 1.00 96.25 434 LEU A CA 1
ATOM 3296 C C . LEU A 1 434 ? -8.098 6.454 30.053 1.00 96.25 434 LEU A C 1
ATOM 3298 O O . LEU A 1 434 ? -7.173 6.637 29.265 1.00 96.25 434 LEU A O 1
ATOM 3302 N N . VAL A 1 435 ? -8.986 5.472 29.889 1.00 97.06 435 VAL A N 1
ATOM 3303 C CA . VAL A 1 435 ? -8.899 4.477 28.810 1.00 97.06 435 VAL A CA 1
ATOM 3304 C C . VAL A 1 435 ? -8.997 5.150 27.438 1.00 97.06 435 VAL A C 1
ATOM 3306 O O . VAL A 1 435 ? -8.259 4.799 26.518 1.00 97.06 435 VAL A O 1
ATOM 3309 N N . THR A 1 436 ? -9.853 6.167 27.288 1.00 98.06 436 THR A N 1
ATOM 3310 C CA . THR A 1 436 ? -9.932 6.959 26.048 1.00 98.06 436 THR A CA 1
ATOM 3311 C C . THR A 1 436 ? -8.596 7.632 25.725 1.00 98.06 436 THR A C 1
ATOM 3313 O O . THR A 1 436 ? -8.156 7.599 24.572 1.00 98.06 436 THR A O 1
ATOM 3316 N N . HIS A 1 437 ? -7.930 8.216 26.726 1.00 96.25 437 HIS A N 1
ATOM 3317 C CA . HIS A 1 437 ? -6.607 8.817 26.569 1.00 96.25 437 HIS A CA 1
ATOM 3318 C C . HIS A 1 437 ? -5.553 7.774 26.162 1.00 96.25 437 HIS A C 1
ATOM 3320 O O . HIS A 1 437 ? -4.852 7.977 25.170 1.00 96.25 437 HIS A O 1
ATOM 3326 N N . GLU A 1 438 ? -5.487 6.629 26.849 1.00 95.56 438 GLU A N 1
ATOM 3327 C CA . GLU A 1 438 ? -4.548 5.545 26.519 1.00 95.56 438 GLU A CA 1
ATOM 3328 C C . GLU A 1 438 ? -4.734 5.038 25.077 1.00 95.56 438 GLU A C 1
ATOM 3330 O O . GLU A 1 438 ? -3.765 4.873 24.335 1.00 95.56 438 GLU A O 1
ATOM 3335 N N . ILE A 1 439 ? -5.981 4.859 24.622 1.00 95.50 439 ILE A N 1
ATOM 3336 C CA . ILE A 1 439 ? -6.271 4.422 23.246 1.00 95.50 439 ILE A CA 1
ATOM 3337 C C . ILE A 1 439 ? -5.737 5.429 22.214 1.00 95.50 439 ILE A C 1
ATOM 3339 O O . ILE A 1 439 ? -5.174 5.022 21.187 1.00 95.50 439 ILE A O 1
ATOM 3343 N N . ARG A 1 440 ? -5.915 6.732 22.470 1.00 95.06 440 ARG A N 1
ATOM 3344 C CA . ARG A 1 440 ? -5.480 7.821 21.579 1.00 95.06 440 ARG A CA 1
ATOM 3345 C C . ARG A 1 440 ? -3.956 7.946 21.520 1.00 95.06 440 ARG A C 1
ATOM 3347 O O . ARG A 1 440 ? -3.405 8.113 20.426 1.00 95.06 440 ARG A O 1
ATOM 3354 N N . GLU A 1 441 ? -3.284 7.797 22.659 1.00 91.12 441 GLU A N 1
ATOM 3355 C CA . GLU A 1 441 ? -1.843 8.039 22.800 1.00 91.12 441 GLU A CA 1
ATOM 3356 C C . GLU A 1 441 ? -0.959 6.798 22.618 1.00 91.12 441 GLU A C 1
ATOM 3358 O O . GLU A 1 441 ? 0.238 6.937 22.358 1.00 91.12 441 GLU A O 1
ATOM 3363 N N . ALA A 1 442 ? -1.529 5.589 22.583 1.00 90.06 442 ALA A N 1
ATOM 3364 C CA . ALA A 1 442 ? -0.796 4.331 22.394 1.00 90.06 442 ALA A CA 1
ATOM 3365 C C . ALA A 1 442 ? 0.224 4.353 21.235 1.00 90.06 442 ALA A C 1
ATO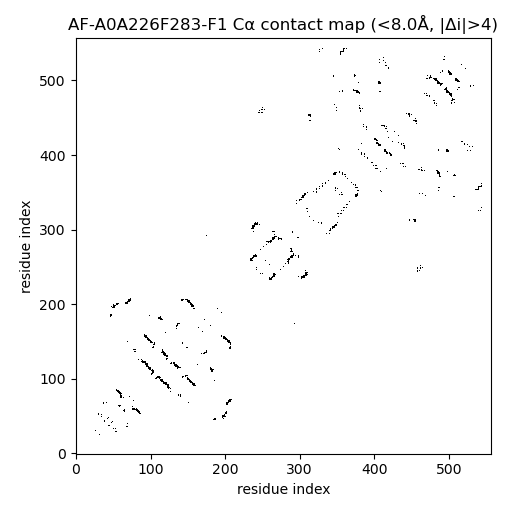M 3367 O O . ALA A 1 442 ? 1.296 3.747 21.288 1.00 90.06 442 ALA A O 1
ATOM 3368 N N . GLY A 1 443 ? -0.100 5.038 20.131 1.00 86.12 443 GLY A N 1
ATOM 3369 C CA . GLY A 1 443 ? 0.819 5.181 19.000 1.00 86.12 443 GLY A CA 1
ATOM 3370 C C . GLY A 1 443 ? 2.020 6.089 19.288 1.00 86.12 443 GLY A C 1
ATOM 3371 O O . GLY A 1 443 ? 3.109 5.843 18.768 1.00 86.12 443 GLY A O 1
ATOM 3372 N N . ALA A 1 444 ? 1.832 7.144 20.081 1.00 84.81 444 ALA A N 1
ATOM 3373 C CA . ALA A 1 444 ? 2.897 8.044 20.505 1.00 84.81 444 ALA A CA 1
ATOM 3374 C C . ALA A 1 444 ? 3.806 7.381 21.545 1.00 84.81 444 ALA A C 1
ATOM 3376 O O . ALA A 1 444 ? 5.026 7.430 21.385 1.00 84.81 444 ALA A O 1
ATOM 3377 N N . GLU A 1 445 ? 3.222 6.670 22.508 1.00 86.81 445 GLU A N 1
ATOM 3378 C CA . GLU A 1 445 ? 3.947 5.924 23.542 1.00 86.81 445 GLU A CA 1
ATOM 3379 C C . GLU A 1 445 ? 4.911 4.893 22.946 1.00 86.81 445 GLU A C 1
ATOM 3381 O O . GLU A 1 445 ? 6.083 4.854 23.315 1.00 86.81 445 GLU A O 1
ATOM 3386 N N . ILE A 1 446 ? 4.474 4.106 21.954 1.00 85.94 446 ILE A N 1
ATOM 3387 C CA . ILE A 1 446 ? 5.346 3.111 21.306 1.00 85.94 446 ILE A CA 1
ATOM 3388 C C . ILE A 1 446 ? 6.501 3.782 20.549 1.00 85.94 446 ILE A C 1
ATOM 3390 O O . ILE A 1 446 ? 7.623 3.278 20.565 1.00 85.94 446 ILE A O 1
ATOM 3394 N N . VAL A 1 447 ? 6.254 4.907 19.869 1.00 82.44 447 VAL A N 1
ATOM 3395 C CA . VAL A 1 447 ? 7.320 5.642 19.163 1.00 82.44 447 VAL A CA 1
ATOM 3396 C C . VAL A 1 447 ? 8.345 6.190 20.159 1.00 82.44 447 VAL A C 1
ATOM 3398 O O . VAL A 1 447 ? 9.546 6.084 19.907 1.00 82.44 447 VAL A O 1
ATOM 3401 N N . ALA A 1 448 ? 7.887 6.716 21.298 1.00 83.19 448 ALA A N 1
ATOM 3402 C CA . ALA A 1 448 ? 8.759 7.176 22.375 1.00 83.19 448 ALA A CA 1
ATOM 3403 C C . ALA A 1 448 ? 9.569 6.016 22.981 1.00 83.19 448 ALA A C 1
ATOM 3405 O O . ALA A 1 448 ? 10.793 6.104 23.087 1.00 83.19 448 ALA A O 1
ATOM 3406 N N . ALA A 1 449 ? 8.916 4.889 23.281 1.00 85.25 449 ALA A N 1
ATOM 3407 C CA . ALA A 1 449 ? 9.552 3.695 23.840 1.00 85.25 449 ALA A CA 1
ATOM 3408 C C . ALA A 1 449 ? 10.623 3.098 22.912 1.00 85.25 449 ALA A C 1
ATOM 3410 O O . ALA A 1 449 ? 11.629 2.569 23.381 1.00 85.25 449 ALA A O 1
ATOM 3411 N N . LYS A 1 450 ? 10.447 3.224 21.591 1.00 81.00 450 LYS A N 1
ATOM 3412 C CA . LYS A 1 450 ? 11.425 2.766 20.596 1.00 81.00 450 LYS A CA 1
ATOM 3413 C C . LYS A 1 450 ? 12.654 3.669 20.459 1.00 81.00 450 LYS A C 1
ATOM 3415 O O . LYS A 1 450 ? 13.537 3.321 19.682 1.00 81.00 450 LYS A O 1
ATOM 3420 N N . LYS A 1 451 ? 12.739 4.805 21.168 1.00 77.44 451 LYS A N 1
ATOM 3421 C CA . LYS A 1 451 ? 13.916 5.704 21.199 1.00 77.44 451 LYS A CA 1
ATOM 3422 C C . LYS A 1 451 ? 14.487 6.031 19.804 1.00 77.44 451 LYS A C 1
ATOM 3424 O O . LYS A 1 451 ? 15.695 6.103 19.614 1.00 77.44 451 LYS A O 1
ATOM 3429 N N . GLY A 1 452 ? 13.616 6.186 18.805 1.00 67.31 452 GLY A N 1
ATOM 3430 C CA . GLY A 1 452 ? 14.008 6.474 17.418 1.00 67.31 452 GLY A CA 1
ATOM 3431 C C . GLY A 1 452 ? 14.362 5.260 16.543 1.00 67.31 452 GLY A C 1
ATOM 3432 O O . GLY A 1 452 ? 14.492 5.431 15.333 1.00 67.31 452 GLY A O 1
ATOM 3433 N N . ALA A 1 453 ? 14.422 4.039 17.088 1.00 67.31 453 ALA A N 1
ATOM 3434 C CA . ALA A 1 453 ? 14.764 2.804 16.366 1.00 67.31 453 ALA A CA 1
ATOM 3435 C C . ALA A 1 453 ? 13.617 2.210 15.514 1.00 67.31 453 ALA A C 1
ATOM 3437 O O . ALA A 1 453 ? 13.696 1.074 15.050 1.00 67.31 453 ALA A O 1
ATOM 3438 N N . GLY A 1 454 ? 12.519 2.943 15.308 1.00 65.94 454 GLY A N 1
ATOM 3439 C CA . GLY A 1 454 ? 11.425 2.519 14.433 1.00 65.94 454 GLY A CA 1
ATOM 3440 C C . GLY A 1 454 ? 10.060 3.063 14.840 1.00 65.94 454 GLY A C 1
ATOM 3441 O O . GLY A 1 454 ? 9.936 3.882 15.746 1.00 65.94 454 GLY A O 1
ATOM 3442 N N . THR A 1 455 ? 9.014 2.578 14.168 1.00 72.38 455 THR A N 1
ATOM 3443 C CA . THR A 1 455 ? 7.614 2.956 14.424 1.00 72.38 455 THR A CA 1
ATOM 3444 C C . THR A 1 455 ? 6.769 1.756 14.871 1.00 72.38 455 THR A C 1
ATOM 3446 O O . THR A 1 455 ? 7.277 0.636 14.996 1.00 72.38 455 THR A O 1
ATOM 3449 N N . VAL A 1 456 ? 5.482 1.975 15.149 1.00 81.44 456 VAL A N 1
ATOM 3450 C CA . VAL A 1 456 ? 4.509 0.893 15.365 1.00 81.44 456 VAL A CA 1
ATOM 3451 C C . VAL A 1 456 ? 4.424 0.076 14.077 1.00 81.44 456 VAL A C 1
ATOM 3453 O O . VAL A 1 456 ? 4.211 0.642 13.016 1.00 81.44 456 VAL A O 1
ATOM 3456 N N . ALA A 1 457 ? 4.626 -1.236 14.150 1.00 89.31 457 ALA A N 1
ATOM 3457 C CA . ALA A 1 457 ? 4.733 -2.068 12.952 1.00 89.31 457 ALA A CA 1
ATOM 3458 C C . ALA A 1 457 ? 3.960 -3.379 13.103 1.00 89.31 457 ALA A C 1
ATOM 3460 O O . ALA A 1 457 ? 2.958 -3.583 12.427 1.00 89.31 457 ALA A O 1
ATOM 3461 N N . LEU A 1 458 ? 4.360 -4.215 14.064 1.00 94.75 458 LEU A N 1
ATOM 3462 C CA . LEU A 1 458 ? 3.797 -5.555 14.266 1.00 94.75 458 LEU A CA 1
ATOM 3463 C C . LEU A 1 458 ? 2.281 -5.544 14.518 1.00 94.75 458 LEU A C 1
ATOM 3465 O O . LEU A 1 458 ? 1.540 -6.280 13.876 1.00 94.75 458 LEU A O 1
ATOM 3469 N N . SER A 1 459 ? 1.798 -4.669 15.405 1.00 94.50 459 SER A N 1
ATOM 3470 C CA . SER A 1 459 ? 0.362 -4.564 15.691 1.00 94.50 459 SER A CA 1
ATOM 3471 C C . SER A 1 459 ? -0.441 -3.976 14.528 1.00 94.50 459 SER A C 1
ATOM 3473 O O . SER A 1 459 ? -1.599 -4.345 14.361 1.00 94.50 459 SER A O 1
ATOM 3475 N N . ILE A 1 460 ? 0.167 -3.122 13.693 1.00 94.81 460 ILE A N 1
ATOM 3476 C CA . ILE A 1 460 ? -0.459 -2.640 12.452 1.00 94.81 460 ILE A CA 1
ATOM 3477 C C . ILE A 1 460 ? -0.562 -3.778 11.435 1.00 94.81 460 ILE A C 1
ATOM 3479 O O . ILE A 1 460 ? -1.626 -3.966 10.857 1.00 94.81 460 ILE A O 1
ATOM 3483 N N . ALA A 1 461 ? 0.502 -4.564 11.250 1.00 97.31 461 ALA A N 1
ATOM 3484 C CA . ALA A 1 461 ? 0.488 -5.719 10.357 1.00 97.31 461 ALA A CA 1
ATOM 3485 C C . ALA A 1 461 ? -0.580 -6.744 10.770 1.00 97.31 461 ALA A C 1
ATOM 3487 O O . ALA A 1 461 ? -1.360 -7.185 9.932 1.00 97.31 461 ALA A O 1
ATOM 3488 N N . TRP A 1 462 ? -0.687 -7.051 12.066 1.00 97.69 462 TRP A N 1
ATOM 3489 C CA . TRP A 1 462 ? -1.746 -7.922 12.584 1.00 97.69 462 TRP A CA 1
ATOM 3490 C C . TRP A 1 462 ? -3.152 -7.339 12.365 1.00 97.69 462 TRP A C 1
ATOM 3492 O O . TRP A 1 462 ? -4.055 -8.046 11.924 1.00 97.69 462 TRP A O 1
ATOM 3502 N N . SER A 1 463 ? -3.333 -6.036 12.605 1.00 96.62 463 SER A N 1
ATOM 3503 C CA . SER A 1 463 ? -4.601 -5.333 12.364 1.00 96.62 463 SER A CA 1
ATOM 3504 C C . SER A 1 463 ? -5.028 -5.386 10.897 1.00 96.62 463 SER A C 1
ATOM 3506 O O . SER A 1 463 ? -6.180 -5.706 10.598 1.00 96.62 463 SER A O 1
ATOM 3508 N N . ALA A 1 464 ? -4.092 -5.114 9.985 1.00 98.12 464 ALA A N 1
ATOM 3509 C CA . ALA A 1 464 ? -4.324 -5.182 8.550 1.00 98.12 464 ALA A CA 1
ATOM 3510 C C . ALA A 1 464 ? -4.627 -6.610 8.098 1.00 98.12 464 ALA A C 1
ATOM 3512 O O . ALA A 1 464 ? -5.589 -6.811 7.367 1.00 98.12 464 ALA A O 1
ATOM 3513 N N . HIS A 1 465 ? -3.881 -7.603 8.586 1.00 98.38 465 HIS A N 1
ATOM 3514 C CA . HIS A 1 465 ? -4.163 -9.009 8.312 1.00 98.38 465 HIS A CA 1
ATOM 3515 C C . HIS A 1 465 ? -5.576 -9.408 8.752 1.00 98.38 465 HIS A C 1
ATOM 3517 O O . HIS A 1 465 ? -6.301 -9.988 7.953 1.00 98.38 465 HIS A O 1
ATOM 3523 N N . LYS A 1 466 ? -6.000 -9.047 9.974 1.00 97.88 466 LYS A N 1
ATOM 3524 C CA . LYS A 1 466 ? -7.354 -9.345 10.467 1.00 97.88 466 LYS A CA 1
ATOM 3525 C C . LYS A 1 466 ? -8.435 -8.733 9.572 1.00 97.88 466 LYS A C 1
ATOM 3527 O O . LYS A 1 466 ? -9.402 -9.405 9.235 1.00 97.88 466 LYS A O 1
ATOM 3532 N N . PHE A 1 467 ? -8.256 -7.474 9.168 1.00 98.56 467 PHE A N 1
ATOM 3533 C CA . PHE A 1 467 ? -9.193 -6.814 8.259 1.00 98.56 467 PHE A CA 1
ATOM 3534 C C . PHE A 1 467 ? -9.230 -7.504 6.889 1.00 98.56 467 PHE A C 1
ATOM 3536 O O . PHE A 1 467 ? -10.300 -7.755 6.344 1.00 98.56 467 PHE A O 1
ATOM 3543 N N . ILE A 1 468 ? -8.058 -7.826 6.335 1.00 98.56 468 ILE A N 1
ATOM 3544 C CA . ILE A 1 468 ? -7.936 -8.482 5.030 1.00 98.56 468 ILE A CA 1
ATOM 3545 C C . ILE A 1 468 ? -8.516 -9.898 5.072 1.00 98.56 468 ILE A C 1
ATOM 3547 O O . ILE A 1 468 ? -9.133 -10.301 4.099 1.00 98.56 468 ILE A O 1
ATOM 3551 N N . ASP A 1 469 ? -8.388 -10.637 6.174 1.00 98.25 469 ASP A N 1
ATOM 3552 C CA . ASP A 1 469 ? -9.037 -11.944 6.334 1.00 98.25 469 ASP A CA 1
ATOM 3553 C C . ASP A 1 469 ? -10.569 -11.832 6.280 1.00 98.25 469 ASP A C 1
ATOM 3555 O O . ASP A 1 469 ? -11.217 -12.561 5.530 1.00 98.25 469 ASP A O 1
ATOM 3559 N N . SER A 1 470 ? -11.153 -10.856 6.984 1.00 98.44 470 SER A N 1
ATOM 3560 C CA . SER A 1 470 ? -12.581 -10.536 6.861 1.00 98.44 470 SER A CA 1
ATOM 3561 C C . SER A 1 470 ? -12.966 -10.144 5.431 1.00 98.44 470 SER A C 1
ATOM 3563 O O . SER A 1 470 ? -13.978 -10.614 4.914 1.00 98.44 470 SER A O 1
ATOM 3565 N N . LEU A 1 471 ? -12.142 -9.341 4.756 1.00 98.50 471 LEU A N 1
ATOM 3566 C CA . LEU A 1 471 ? -12.373 -8.968 3.363 1.00 98.50 471 LEU A CA 1
ATOM 3567 C C . LEU A 1 471 ? -12.279 -10.171 2.412 1.00 98.50 471 LEU A C 1
ATOM 3569 O O . LEU A 1 471 ? -13.092 -10.278 1.505 1.00 98.50 471 LEU A O 1
ATOM 3573 N N . LEU A 1 472 ? -11.334 -11.088 2.622 1.00 98.12 472 LEU A N 1
ATOM 3574 C CA . LEU A 1 472 ? -11.186 -12.310 1.828 1.00 98.12 472 LEU A CA 1
ATOM 3575 C C . LEU A 1 472 ? -12.416 -13.206 1.959 1.00 98.12 472 LEU A C 1
ATOM 3577 O O . LEU A 1 472 ? -12.940 -13.667 0.953 1.00 98.12 472 LEU A O 1
ATOM 3581 N N . ARG A 1 473 ? -12.937 -13.382 3.177 1.00 97.81 473 ARG A N 1
ATOM 3582 C CA . ARG A 1 473 ? -14.202 -14.098 3.395 1.00 97.81 473 ARG A CA 1
ATOM 3583 C C . ARG A 1 473 ? -15.370 -13.442 2.646 1.00 97.81 473 ARG A C 1
ATOM 3585 O O . ARG A 1 473 ? -16.180 -14.140 2.042 1.00 97.81 473 ARG A O 1
ATOM 3592 N N . ALA A 1 474 ? -15.428 -12.110 2.627 1.00 97.44 474 ALA A N 1
ATOM 3593 C CA . ALA A 1 474 ? -16.451 -11.371 1.886 1.00 97.44 474 ALA A CA 1
ATOM 3594 C C . ALA A 1 474 ? -16.281 -11.502 0.359 1.00 97.44 474 ALA A C 1
ATOM 3596 O O . ALA A 1 474 ? -17.269 -11.621 -0.366 1.00 97.44 474 ALA A O 1
ATOM 3597 N N . VAL A 1 475 ? -15.033 -11.531 -0.125 1.00 95.31 475 VAL A N 1
ATOM 3598 C CA . VAL A 1 475 ? -14.665 -11.828 -1.522 1.00 95.31 475 VAL A CA 1
ATOM 3599 C C . VAL A 1 475 ? -15.103 -13.230 -1.938 1.00 95.31 475 VAL A C 1
ATOM 3601 O O . VAL A 1 475 ? -15.635 -13.385 -3.036 1.00 95.31 475 VAL A O 1
ATOM 3604 N N . ASP A 1 476 ? -14.991 -14.207 -1.040 1.00 94.62 476 ASP A N 1
ATOM 3605 C CA . ASP A 1 476 ? -15.474 -15.579 -1.242 1.00 94.62 476 ASP A CA 1
ATOM 3606 C C . ASP A 1 476 ? -17.014 -15.698 -1.164 1.00 94.62 476 ASP A C 1
ATOM 3608 O O . ASP A 1 476 ? -17.573 -16.775 -1.378 1.00 94.62 476 ASP A O 1
ATOM 3612 N N . GLY A 1 477 ? -17.724 -14.600 -0.877 1.00 94.00 477 GLY A N 1
ATOM 3613 C CA . GLY A 1 477 ? -19.187 -14.532 -0.867 1.00 94.00 477 GLY A CA 1
ATOM 3614 C C . GLY A 1 477 ? -19.846 -14.737 0.500 1.00 94.00 477 GLY A C 1
ATOM 3615 O O . GLY A 1 477 ? -21.078 -14.809 0.564 1.00 94.00 477 GLY A O 1
ATOM 3616 N N . GLU A 1 478 ? -19.078 -14.805 1.593 1.00 96.88 478 GLU A N 1
ATOM 3617 C CA . GLU A 1 478 ? -19.644 -14.790 2.946 1.00 96.88 478 GLU A CA 1
ATOM 3618 C C . GLU A 1 478 ? -20.351 -13.446 3.206 1.00 96.88 478 GLU A C 1
ATOM 3620 O O . GLU A 1 478 ? -19.805 -12.370 2.957 1.00 96.88 478 GLU A O 1
ATOM 3625 N N . LYS A 1 479 ? -21.595 -13.505 3.693 1.00 96.31 479 LYS A N 1
ATOM 3626 C CA . LYS A 1 479 ? -22.453 -12.330 3.917 1.00 96.31 479 LYS A CA 1
ATOM 3627 C C . LYS A 1 479 ? -22.423 -11.875 5.373 1.00 96.31 479 LYS A C 1
ATOM 3629 O O . LYS A 1 479 ? -22.186 -12.677 6.271 1.00 96.31 479 LYS A O 1
ATOM 3634 N N . GLY A 1 480 ? -22.754 -10.605 5.611 1.00 96.94 480 GLY A N 1
ATOM 3635 C CA . GLY A 1 480 ? -22.884 -10.054 6.964 1.00 96.94 480 GLY A CA 1
ATOM 3636 C C . GLY A 1 480 ? -21.551 -9.794 7.668 1.00 96.94 480 GLY A C 1
ATOM 3637 O O . GLY A 1 480 ? -21.519 -9.636 8.888 1.00 96.94 480 GLY A O 1
ATOM 3638 N N . ILE A 1 481 ? -20.447 -9.745 6.919 1.00 98.06 481 ILE A N 1
ATOM 3639 C CA . ILE A 1 481 ? -19.138 -9.397 7.466 1.00 98.06 481 ILE A CA 1
ATOM 3640 C C . ILE A 1 481 ? -19.087 -7.892 7.681 1.00 98.06 481 ILE A C 1
ATOM 3642 O O . ILE A 1 481 ? -19.133 -7.118 6.728 1.00 98.06 481 ILE A O 1
ATOM 3646 N N . VAL A 1 482 ? -18.964 -7.489 8.943 1.00 96.88 482 VAL A N 1
ATOM 3647 C CA . VAL A 1 482 ? -18.873 -6.085 9.340 1.00 96.88 482 VAL A CA 1
ATOM 3648 C C . VAL A 1 482 ? -17.503 -5.814 9.940 1.00 96.88 482 VAL A C 1
ATOM 3650 O O . VAL A 1 482 ? -17.090 -6.476 10.889 1.00 96.88 482 VAL A O 1
ATOM 3653 N N . GLU A 1 483 ? -16.825 -4.804 9.411 1.00 96.88 483 GLU A N 1
ATOM 3654 C CA . GLU A 1 483 ? -15.556 -4.296 9.929 1.00 96.88 483 GLU A CA 1
ATOM 3655 C C . GLU A 1 483 ? -15.617 -2.773 10.050 1.00 96.88 483 GLU A C 1
ATOM 3657 O O . GLU A 1 483 ? -16.455 -2.119 9.434 1.00 96.88 483 GLU A O 1
ATOM 3662 N N . THR A 1 484 ? -14.719 -2.183 10.837 1.00 96.12 484 THR A N 1
ATOM 3663 C CA . THR A 1 484 ? -14.553 -0.723 10.851 1.00 96.12 484 THR A CA 1
ATOM 3664 C C . THR A 1 484 ? -13.462 -0.329 9.863 1.00 96.12 484 THR A C 1
ATOM 3666 O O . THR A 1 484 ? -12.328 -0.802 9.975 1.00 96.12 484 THR A O 1
ATOM 3669 N N . ALA A 1 485 ? -13.787 0.570 8.934 1.00 97.44 485 ALA A N 1
ATOM 3670 C CA . ALA A 1 485 ? -12.844 1.112 7.960 1.00 97.44 485 ALA A CA 1
ATOM 3671 C C . ALA A 1 485 ? -13.023 2.622 7.801 1.00 97.44 485 ALA A C 1
ATOM 3673 O O . ALA A 1 485 ? -14.140 3.127 7.893 1.00 97.44 485 ALA A O 1
ATOM 3674 N N . TYR A 1 486 ? -11.928 3.329 7.518 1.00 98.44 486 TYR A N 1
ATOM 3675 C CA . TYR A 1 486 ? -11.949 4.741 7.142 1.00 98.44 486 TYR A CA 1
ATOM 3676 C C . TYR A 1 486 ? -12.206 4.869 5.641 1.00 98.44 486 TYR A C 1
ATOM 3678 O O . TYR A 1 486 ? -11.325 4.583 4.829 1.00 98.44 486 TYR A O 1
ATOM 3686 N N . VAL A 1 487 ? -13.420 5.261 5.270 1.00 97.62 487 VAL A N 1
ATOM 3687 C CA . VAL A 1 487 ? -13.903 5.229 3.882 1.00 97.62 487 VAL A CA 1
ATOM 3688 C C . VAL A 1 487 ? -14.469 6.576 3.471 1.00 97.62 487 VAL A C 1
ATOM 3690 O O . VAL A 1 487 ? -14.799 7.409 4.317 1.00 97.62 487 VAL A O 1
ATOM 3693 N N . LYS A 1 488 ? -14.582 6.792 2.159 1.00 96.25 488 LYS A N 1
ATOM 3694 C CA . LYS A 1 488 ? -15.321 7.929 1.618 1.00 96.25 488 LYS A CA 1
ATOM 3695 C C . LYS A 1 488 ? -16.822 7.714 1.829 1.00 96.25 488 LYS A C 1
ATOM 3697 O O . LYS A 1 488 ? -17.327 6.613 1.635 1.00 96.25 488 LYS A O 1
ATOM 3702 N N . GLY A 1 489 ? -17.519 8.764 2.237 1.00 87.25 489 GLY A N 1
ATOM 3703 C CA . GLY A 1 489 ? -18.960 8.762 2.455 1.00 87.25 489 GLY A CA 1
ATOM 3704 C C . GLY A 1 489 ? -19.384 9.955 3.301 1.00 87.25 489 GLY A C 1
ATOM 3705 O O . GLY A 1 489 ? -18.549 10.602 3.925 1.00 87.25 489 GLY A O 1
ATOM 3706 N N . SER A 1 490 ? -20.679 10.253 3.324 1.00 80.62 490 SER A N 1
ATOM 3707 C CA . SER A 1 490 ? -21.230 11.345 4.130 1.00 80.62 490 SER A CA 1
ATOM 3708 C C . SER A 1 490 ? -21.689 10.814 5.487 1.00 80.62 490 SER A C 1
ATOM 3710 O O . SER A 1 490 ? -22.835 10.398 5.648 1.00 80.62 490 SER A O 1
ATOM 3712 N N . VAL A 1 491 ? -20.781 10.811 6.463 1.00 82.25 491 VAL A N 1
ATOM 3713 C CA . VAL A 1 491 ? -21.057 10.437 7.859 1.00 82.25 491 VAL A CA 1
ATOM 3714 C C . VAL A 1 491 ? -20.518 11.544 8.759 1.00 82.25 491 VAL A C 1
ATOM 3716 O O . VAL A 1 491 ? -19.416 12.031 8.528 1.00 82.25 491 VAL A O 1
ATOM 3719 N N . ALA A 1 492 ? -21.289 11.948 9.775 1.00 79.44 492 ALA A N 1
ATOM 3720 C CA . ALA A 1 492 ? -20.891 12.998 10.722 1.00 79.44 492 ALA A CA 1
ATOM 3721 C C . ALA A 1 492 ? -20.446 14.316 10.045 1.00 79.44 492 ALA A C 1
ATOM 3723 O O . ALA A 1 492 ? -19.477 14.934 10.475 1.00 79.44 492 ALA A O 1
ATOM 3724 N N . GLU A 1 493 ? -21.124 14.710 8.958 1.00 86.75 493 GLU A N 1
ATOM 3725 C CA . GLU A 1 493 ? -20.878 15.963 8.214 1.00 86.75 493 GLU A CA 1
ATOM 3726 C C . GLU A 1 493 ? -19.490 16.082 7.553 1.00 86.75 493 GLU A C 1
ATOM 3728 O O . GLU A 1 493 ? -19.111 17.145 7.063 1.00 86.75 493 GLU A O 1
ATOM 3733 N N . VAL A 1 494 ? -18.739 14.981 7.465 1.00 93.31 494 VAL A N 1
ATOM 3734 C CA . VAL A 1 494 ? -17.459 14.914 6.749 1.00 93.31 494 VAL A CA 1
ATOM 3735 C C . VAL A 1 494 ? -17.512 13.896 5.613 1.00 93.31 494 VAL A C 1
ATOM 3737 O O . VAL A 1 494 ? -18.312 12.964 5.6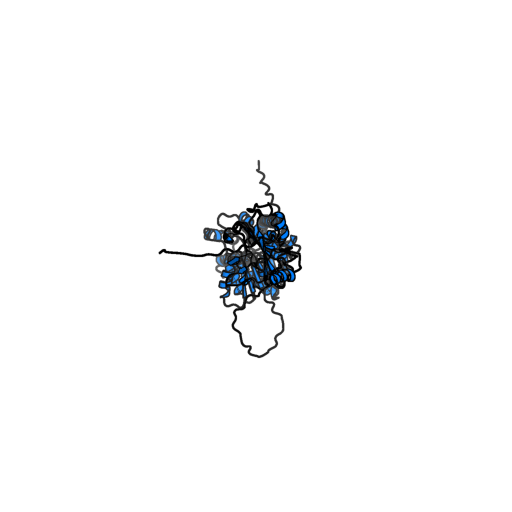24 1.00 93.31 494 VAL A O 1
ATOM 3740 N N . ASN A 1 495 ? -16.642 14.084 4.614 1.00 94.00 495 ASN A N 1
ATOM 3741 C CA . ASN A 1 495 ? -16.593 13.256 3.400 1.00 94.00 495 ASN A CA 1
ATOM 3742 C C . ASN A 1 495 ? -15.840 11.931 3.570 1.00 94.00 495 ASN A C 1
ATOM 3744 O O . ASN A 1 495 ? -15.850 11.104 2.657 1.00 94.00 495 ASN A O 1
ATOM 3748 N N . TYR A 1 496 ? -15.119 11.772 4.679 1.00 97.88 496 TYR A N 1
ATOM 3749 C CA . TYR A 1 496 ? -14.391 10.557 5.010 1.00 97.88 496 TYR A CA 1
ATOM 3750 C C . TYR A 1 496 ? -14.495 10.318 6.504 1.00 97.88 496 TYR A C 1
ATOM 3752 O O . TYR A 1 496 ? -14.286 11.239 7.295 1.00 97.88 496 TYR A O 1
ATOM 3760 N N . PHE A 1 497 ? -14.806 9.087 6.884 1.00 98.00 497 PHE A N 1
ATOM 3761 C CA . PHE A 1 497 ? -15.020 8.746 8.279 1.00 98.00 497 PHE A CA 1
ATOM 3762 C C . PHE A 1 497 ? -14.784 7.255 8.513 1.00 98.00 497 PHE A C 1
ATOM 3764 O O . PHE A 1 497 ? -14.993 6.425 7.628 1.00 98.00 497 PHE A O 1
ATOM 3771 N N . SER A 1 498 ? -14.310 6.920 9.710 1.00 97.94 498 SER A N 1
ATOM 3772 C CA . SER A 1 498 ? -14.144 5.553 10.185 1.00 97.94 498 SER A CA 1
ATOM 3773 C C . SER A 1 498 ? -15.404 5.141 10.914 1.00 97.94 498 SER A C 1
ATOM 3775 O O . SER A 1 498 ? -15.713 5.698 11.965 1.00 97.94 498 SER A O 1
ATOM 3777 N N . ASN A 1 499 ? -16.115 4.155 10.388 1.00 95.38 499 ASN A N 1
ATOM 3778 C CA . ASN A 1 499 ? -17.310 3.604 11.013 1.00 95.38 499 ASN A CA 1
ATOM 3779 C C . ASN A 1 499 ? -17.539 2.154 10.550 1.00 95.38 499 ASN A C 1
ATOM 3781 O O . ASN A 1 499 ? -16.820 1.681 9.665 1.00 95.38 499 ASN A O 1
ATOM 3785 N N . PRO A 1 500 ? -18.510 1.432 11.139 1.00 95.69 500 PRO A N 1
ATOM 3786 C CA . PRO A 1 500 ? -18.828 0.080 10.704 1.00 95.69 500 PRO A CA 1
ATOM 3787 C C . PRO A 1 500 ? -19.329 0.056 9.255 1.00 95.69 500 PRO A C 1
ATOM 3789 O O . PRO A 1 500 ? -20.238 0.802 8.879 1.00 95.69 500 PRO A O 1
ATOM 3792 N N . VAL A 1 501 ? -18.741 -0.822 8.451 1.00 97.06 501 VAL A N 1
ATOM 3793 C CA . VAL A 1 501 ? -19.092 -1.071 7.054 1.00 97.06 501 VAL A CA 1
ATOM 3794 C C . VAL A 1 501 ? -19.323 -2.561 6.844 1.00 97.06 501 VAL A C 1
ATOM 3796 O O . VAL A 1 501 ? -18.595 -3.395 7.380 1.00 97.06 501 VAL A O 1
ATOM 3799 N N . GLU A 1 502 ? -20.341 -2.895 6.063 1.00 98.00 502 GLU A N 1
ATOM 3800 C CA . GLU A 1 502 ? -20.555 -4.254 5.579 1.00 98.00 502 GLU A CA 1
ATOM 3801 C C . GLU A 1 502 ? -19.686 -4.481 4.337 1.00 98.00 502 GLU A C 1
ATOM 3803 O O . GLU A 1 502 ? -19.713 -3.684 3.390 1.00 98.00 502 GLU A O 1
ATOM 3808 N N . LEU A 1 503 ? -18.899 -5.554 4.362 1.00 98.44 503 LEU A N 1
ATOM 3809 C CA . LEU A 1 503 ? -18.025 -5.982 3.275 1.00 98.44 503 LEU A CA 1
ATOM 3810 C C . LEU A 1 503 ? -18.745 -6.999 2.381 1.00 98.44 503 LEU A C 1
ATOM 3812 O O . LEU A 1 503 ? -19.532 -7.819 2.851 1.00 98.44 503 LEU A O 1
ATOM 3816 N N . GLY A 1 504 ? -18.430 -6.972 1.090 1.00 97.38 504 GLY A N 1
ATOM 3817 C CA . GLY A 1 504 ? -18.874 -7.946 0.099 1.00 97.38 504 GLY A CA 1
ATOM 3818 C C . GLY A 1 504 ? -17.829 -8.165 -1.001 1.00 97.38 504 GLY A C 1
ATOM 3819 O O . GLY A 1 504 ? -16.702 -7.672 -0.891 1.00 97.38 504 GLY A O 1
ATOM 3820 N N . PRO A 1 505 ? -18.195 -8.861 -2.096 1.00 95.75 505 PRO A N 1
ATOM 3821 C CA . PRO A 1 505 ? -17.229 -9.306 -3.102 1.00 95.75 505 PRO A CA 1
ATOM 3822 C C . PRO A 1 505 ? -16.444 -8.208 -3.830 1.00 95.75 505 PRO A C 1
ATOM 3824 O O . PRO A 1 505 ? -15.362 -8.448 -4.370 1.00 95.75 505 PRO A O 1
ATOM 3827 N N . GLU A 1 506 ? -16.987 -6.993 -3.835 1.00 94.94 506 GLU A N 1
ATOM 3828 C CA . GLU A 1 506 ? -16.433 -5.829 -4.525 1.00 94.94 506 GLU A CA 1
ATOM 3829 C C . GLU A 1 506 ? -16.061 -4.687 -3.563 1.00 94.94 506 GLU A C 1
ATOM 3831 O O . GLU A 1 506 ? -15.963 -3.540 -3.992 1.00 94.94 506 GLU A O 1
ATOM 3836 N N . GLY A 1 507 ? -15.829 -4.989 -2.280 1.00 96.88 507 GLY A N 1
ATOM 3837 C CA . GLY A 1 507 ? -15.469 -4.008 -1.252 1.00 96.88 507 GLY A CA 1
ATOM 3838 C C . GLY A 1 507 ? -16.638 -3.686 -0.322 1.00 96.88 507 GLY A C 1
ATOM 3839 O O . GLY A 1 507 ? -17.361 -4.585 0.098 1.00 96.88 507 GLY A O 1
ATOM 3840 N N . VAL A 1 508 ? -16.821 -2.417 0.037 1.00 97.50 508 VAL A N 1
ATOM 3841 C CA . VAL A 1 508 ? -17.932 -1.978 0.894 1.00 97.50 508 VAL A CA 1
ATOM 3842 C C . VAL A 1 508 ? -19.251 -2.061 0.132 1.00 97.50 508 VAL A C 1
ATOM 3844 O O . VAL A 1 508 ? -19.417 -1.410 -0.898 1.00 97.50 508 VAL A O 1
ATOM 3847 N N . VAL A 1 509 ? -20.210 -2.812 0.677 1.00 95.69 509 VAL A N 1
ATOM 3848 C CA . VAL A 1 509 ? -21.583 -2.881 0.148 1.00 95.69 509 VAL A CA 1
ATOM 3849 C C . VAL A 1 509 ? -22.522 -1.920 0.864 1.00 95.69 509 VAL A C 1
ATOM 3851 O O . VAL A 1 509 ? -23.464 -1.410 0.261 1.00 95.69 509 VAL A O 1
ATOM 3854 N N . LYS A 1 510 ? -22.269 -1.651 2.150 1.00 95.19 510 LYS A N 1
ATOM 3855 C CA . LYS A 1 510 ? -23.120 -0.780 2.960 1.00 95.19 510 LYS A CA 1
ATOM 3856 C C . LYS A 1 510 ? -22.321 -0.067 4.040 1.00 95.19 510 LYS A C 1
ATOM 3858 O O . LYS A 1 510 ? -21.603 -0.692 4.814 1.00 95.19 510 LYS A O 1
ATOM 3863 N N . ASN A 1 511 ? -22.501 1.246 4.131 1.00 93.62 511 ASN A N 1
ATOM 3864 C CA . ASN A 1 511 ? -22.044 2.035 5.267 1.00 93.62 511 ASN A CA 1
ATOM 3865 C C . ASN A 1 511 ? -23.135 2.006 6.357 1.00 93.62 511 ASN A C 1
ATOM 3867 O O . ASN A 1 511 ? -24.287 2.340 6.078 1.00 93.62 511 ASN A O 1
ATOM 3871 N N . LEU A 1 512 ? -22.798 1.567 7.575 1.00 94.62 512 LEU A N 1
ATOM 3872 C CA . LEU A 1 512 ? -23.769 1.413 8.670 1.00 94.62 512 LEU A CA 1
ATOM 3873 C C . LEU A 1 512 ? -23.952 2.690 9.509 1.00 94.62 512 LEU A C 1
ATOM 3875 O O . LEU A 1 512 ? -24.737 2.690 10.453 1.00 94.62 512 LEU A O 1
ATOM 3879 N N . GLY A 1 513 ? -23.265 3.776 9.149 1.00 92.50 513 GLY A N 1
ATOM 3880 C CA . GLY A 1 513 ? -23.394 5.083 9.781 1.00 92.50 513 GLY A CA 1
ATOM 3881 C C . GLY A 1 513 ? -22.823 5.145 11.196 1.00 92.50 513 GLY A C 1
ATOM 3882 O O . GLY A 1 513 ? -21.943 4.369 11.581 1.00 92.50 513 GLY A O 1
ATOM 3883 N N . LEU A 1 514 ? -23.308 6.125 11.963 1.00 93.44 514 LEU A N 1
ATOM 3884 C CA . LEU A 1 514 ? -22.892 6.324 13.346 1.00 93.44 514 LEU A CA 1
ATOM 3885 C C . LEU A 1 514 ? -23.623 5.357 14.287 1.00 93.44 514 LEU A C 1
ATOM 3887 O O . LEU A 1 514 ? -24.846 5.221 14.197 1.00 93.44 514 LEU A O 1
ATOM 3891 N N . PRO A 1 515 ? -22.906 4.736 15.236 1.00 92.81 515 PRO A N 1
ATOM 3892 C CA . PRO A 1 515 ? -23.545 4.061 16.354 1.00 92.81 515 PRO A CA 1
ATOM 3893 C C . PRO A 1 515 ? -24.257 5.082 17.262 1.00 92.81 515 PRO A C 1
ATOM 3895 O O . PRO A 1 515 ? -23.980 6.279 17.206 1.00 92.81 515 PRO A O 1
ATOM 3898 N N . GLN A 1 516 ? -25.164 4.621 18.130 1.00 94.88 516 GLN A N 1
ATOM 3899 C CA . GLN A 1 516 ? -25.698 5.463 19.209 1.00 94.88 516 GLN A CA 1
ATOM 3900 C C . GLN A 1 516 ? -24.575 5.957 20.136 1.00 94.88 516 GLN A C 1
ATOM 3902 O O . GLN A 1 516 ? -23.743 5.166 20.575 1.00 94.88 516 GLN A O 1
ATOM 3907 N N . LEU A 1 517 ? -24.571 7.253 20.444 1.00 97.19 517 LEU A N 1
ATOM 3908 C CA . LEU A 1 517 ? -23.527 7.900 21.242 1.00 97.19 517 LEU A CA 1
ATOM 3909 C C . LEU A 1 517 ? -24.113 8.469 22.534 1.00 97.19 517 LEU A C 1
ATOM 3911 O O . LEU A 1 517 ? -25.180 9.094 22.506 1.00 97.19 517 LEU A O 1
ATOM 3915 N N . ASN A 1 518 ? -23.390 8.324 23.643 1.00 98.00 518 ASN A N 1
ATOM 3916 C CA . ASN A 1 518 ? -23.663 9.091 24.860 1.00 98.00 518 ASN A CA 1
ATOM 3917 C C . ASN A 1 518 ? -23.084 10.519 24.765 1.00 98.00 518 ASN A C 1
ATOM 3919 O O . ASN A 1 518 ? -22.426 10.877 23.789 1.00 98.00 518 ASN A O 1
ATOM 3923 N N . ASP A 1 519 ? -23.322 11.361 25.772 1.00 98.25 519 ASP A N 1
ATOM 3924 C CA . ASP A 1 519 ? -22.925 12.776 25.707 1.00 98.25 519 ASP A CA 1
ATOM 3925 C C . ASP A 1 519 ? -21.406 12.997 25.715 1.00 98.25 519 ASP A C 1
ATOM 3927 O O . ASP A 1 519 ? -20.918 13.915 25.057 1.00 98.25 519 ASP A O 1
ATOM 3931 N N . TYR A 1 520 ? -20.645 12.123 26.380 1.00 98.19 520 TYR A N 1
ATOM 3932 C CA . TYR A 1 520 ? -19.183 12.163 26.326 1.00 98.19 520 TYR A CA 1
ATOM 3933 C C . TYR A 1 520 ? -18.669 11.785 24.930 1.00 98.19 520 TYR A C 1
ATOM 3935 O O . TYR A 1 520 ? -17.834 12.474 24.358 1.00 98.19 520 TYR A O 1
ATOM 3943 N N . GLU A 1 521 ? -19.207 10.733 24.321 1.00 98.50 521 GLU A N 1
ATOM 3944 C CA . GLU A 1 521 ? -18.825 10.299 22.973 1.00 98.50 521 GLU A CA 1
ATOM 3945 C C . GLU A 1 521 ? -19.212 11.334 21.907 1.00 98.50 521 GLU A C 1
ATOM 3947 O O . GLU A 1 521 ? -18.446 11.562 20.970 1.00 98.50 521 GLU A O 1
ATOM 3952 N N . LYS A 1 522 ? -20.348 12.027 22.078 1.00 98.25 522 LYS A N 1
ATOM 3953 C CA . LYS A 1 522 ? -20.711 13.190 21.252 1.00 98.25 522 LYS A CA 1
ATOM 3954 C C . LYS A 1 522 ? -19.698 14.324 21.401 1.00 98.25 522 LYS A C 1
ATOM 3956 O O . LYS A 1 522 ? -19.321 14.914 20.394 1.00 98.25 522 LYS A O 1
ATOM 3961 N N . SER A 1 523 ? -19.221 14.619 22.615 1.00 98.19 523 SER A N 1
ATOM 3962 C CA . SER A 1 523 ? -18.197 15.656 22.797 1.00 98.19 523 SER A CA 1
ATOM 3963 C C . SER A 1 523 ? -16.883 15.267 22.112 1.00 98.19 523 SER A C 1
ATOM 3965 O O . SER A 1 523 ? -16.293 16.083 21.412 1.00 98.19 523 SER A O 1
ATOM 3967 N N . LEU A 1 524 ? -16.467 13.998 22.219 1.00 98.31 524 LEU A N 1
ATOM 3968 C CA . LEU A 1 524 ? -15.298 13.485 21.497 1.00 98.31 524 LEU A CA 1
ATOM 3969 C C . LEU A 1 524 ? -15.463 13.575 19.974 1.00 98.31 524 LEU A C 1
ATOM 3971 O O . LEU A 1 524 ? -14.491 13.857 19.273 1.00 98.31 524 LEU A O 1
ATOM 3975 N N . LEU A 1 525 ? -16.670 13.320 19.459 1.00 97.56 525 LEU A N 1
ATOM 3976 C CA . LEU A 1 525 ? -16.982 13.451 18.038 1.00 97.56 525 LEU A CA 1
ATOM 3977 C C . LEU A 1 525 ? -16.914 14.914 17.575 1.00 97.56 525 LEU A C 1
ATOM 3979 O O . LEU A 1 525 ? -16.329 15.188 16.527 1.00 97.56 525 LEU A O 1
ATOM 3983 N N . ASN A 1 526 ? -17.435 15.847 18.373 1.00 97.06 526 ASN A N 1
ATOM 3984 C CA . ASN A 1 526 ? -17.375 17.281 18.084 1.00 97.06 526 ASN A CA 1
ATOM 3985 C C . ASN A 1 526 ? -15.926 17.788 17.999 1.00 97.06 526 ASN A C 1
ATOM 3987 O O . ASN A 1 526 ? -15.611 18.567 17.104 1.00 97.06 526 ASN A O 1
ATOM 3991 N N . ASP A 1 527 ? -15.029 17.291 18.857 1.00 96.50 527 ASP A N 1
ATOM 3992 C CA . ASP A 1 527 ? -13.593 17.604 18.786 1.00 96.50 527 ASP A CA 1
ATOM 3993 C C . ASP A 1 527 ? -12.905 16.930 17.584 1.00 96.50 527 ASP A C 1
ATOM 3995 O O . ASP A 1 527 ? -11.956 17.460 16.999 1.00 96.50 527 ASP A O 1
ATOM 3999 N N . CYS A 1 528 ? -13.373 15.738 17.200 1.00 97.12 528 CYS A N 1
ATOM 4000 C CA . CYS A 1 528 ? -12.827 14.963 16.088 1.00 97.12 528 CYS A CA 1
ATOM 4001 C C . CYS A 1 528 ? -13.060 15.646 14.732 1.00 97.12 528 CYS A C 1
ATOM 4003 O O . CYS A 1 528 ? -12.140 15.692 13.910 1.00 97.12 528 CYS A O 1
ATOM 4005 N N . ILE A 1 529 ? -14.270 16.157 14.478 1.00 96.88 529 ILE A N 1
ATOM 4006 C CA . ILE A 1 529 ? -14.697 16.648 13.155 1.00 96.88 529 ILE A CA 1
ATOM 4007 C C . ILE A 1 529 ? -13.783 17.763 12.597 1.00 96.88 529 ILE A C 1
ATOM 4009 O O . ILE A 1 529 ? -13.335 17.627 11.450 1.00 96.88 529 ILE A O 1
ATOM 4013 N N . PRO A 1 530 ? -13.427 18.829 13.346 1.00 96.38 530 PRO A N 1
ATOM 4014 C CA . PRO A 1 530 ? -12.552 19.888 12.838 1.00 96.38 530 PRO A CA 1
ATOM 4015 C C . PRO A 1 530 ? -11.153 19.384 12.466 1.00 96.38 530 PRO A C 1
ATOM 4017 O O . PRO A 1 530 ? -10.645 19.687 11.383 1.00 96.38 530 PRO A O 1
ATOM 4020 N N . ALA A 1 531 ? -10.546 18.563 13.328 1.00 95.31 531 ALA A N 1
ATOM 4021 C CA . ALA A 1 531 ? -9.224 17.993 13.080 1.00 95.31 531 ALA A CA 1
ATOM 4022 C C . ALA A 1 531 ? -9.235 17.058 11.865 1.00 95.31 531 ALA A C 1
ATOM 4024 O O . ALA A 1 531 ? -8.356 17.117 11.002 1.00 95.31 531 ALA A O 1
ATOM 4025 N N . LEU A 1 532 ? -10.270 16.224 11.750 1.00 96.00 532 LEU A N 1
ATOM 4026 C CA . LEU A 1 532 ? -10.432 15.322 10.618 1.00 96.00 532 LEU A CA 1
ATOM 4027 C C . LEU A 1 532 ? -10.634 16.091 9.306 1.00 96.00 532 LEU A C 1
ATOM 4029 O O . LEU A 1 532 ? -10.001 15.766 8.303 1.00 96.00 532 LEU A O 1
ATOM 4033 N N . THR A 1 533 ? -11.423 17.167 9.331 1.00 96.44 533 THR A N 1
ATOM 4034 C CA . THR A 1 533 ? -11.632 18.063 8.183 1.00 96.44 533 THR A CA 1
ATOM 4035 C C . THR A 1 533 ? -10.314 18.650 7.676 1.00 96.44 533 THR A C 1
ATOM 4037 O O . THR A 1 533 ? -10.073 18.677 6.467 1.00 96.44 533 THR A O 1
ATOM 4040 N N . GLN A 1 534 ? -9.422 19.076 8.576 1.00 95.56 534 GLN A N 1
ATOM 4041 C CA . GLN A 1 534 ? -8.094 19.568 8.199 1.00 95.56 534 GLN A CA 1
ATOM 4042 C C . GLN A 1 534 ? -7.262 18.480 7.503 1.00 95.56 534 GLN A C 1
ATOM 4044 O O . GLN A 1 534 ? -6.656 18.736 6.459 1.00 95.56 534 GLN A O 1
ATOM 4049 N N . HIS A 1 535 ? -7.259 17.258 8.040 1.00 95.94 535 HIS A N 1
ATOM 4050 C CA . HIS A 1 535 ? -6.536 16.132 7.446 1.00 95.94 535 HIS A CA 1
ATOM 4051 C C . HIS A 1 535 ? -7.081 15.732 6.071 1.00 95.94 535 HIS A C 1
ATOM 4053 O O . HIS A 1 535 ? -6.286 15.438 5.173 1.00 95.94 535 HIS A O 1
ATOM 4059 N N . ILE A 1 536 ? -8.404 15.761 5.896 1.00 96.75 536 ILE A N 1
ATOM 4060 C CA . ILE A 1 536 ? -9.066 15.487 4.617 1.00 96.75 536 ILE A CA 1
ATOM 4061 C C . ILE A 1 536 ? -8.636 16.516 3.573 1.00 96.75 536 ILE A C 1
ATOM 4063 O O . ILE A 1 536 ? -8.132 16.135 2.516 1.00 96.75 536 ILE A O 1
ATOM 4067 N N . ARG A 1 537 ? -8.732 17.812 3.901 1.00 95.88 537 ARG A N 1
ATOM 4068 C CA . ARG A 1 537 ? -8.317 18.903 3.003 1.00 95.88 537 ARG A CA 1
ATOM 4069 C C . ARG A 1 537 ? -6.844 18.800 2.612 1.00 95.88 537 ARG A C 1
ATOM 4071 O O . ARG A 1 537 ? -6.505 19.032 1.455 1.00 95.88 537 ARG A O 1
ATOM 4078 N N . ALA A 1 538 ? -5.969 18.430 3.550 1.00 95.06 538 ALA A N 1
ATOM 4079 C CA . ALA A 1 538 ? -4.553 18.210 3.256 1.00 95.06 538 ALA A CA 1
ATOM 4080 C C . ALA A 1 538 ? -4.343 17.061 2.251 1.00 95.06 538 ALA A C 1
ATOM 4082 O O . ALA A 1 538 ? -3.534 17.188 1.331 1.00 95.06 538 ALA A O 1
ATOM 4083 N N . GLY A 1 539 ? -5.092 15.964 2.405 1.00 96.75 539 GLY A N 1
ATOM 4084 C CA . GLY A 1 539 ? -5.090 14.825 1.486 1.00 96.75 539 GLY A CA 1
ATOM 4085 C C . GLY A 1 539 ? -5.551 15.190 0.076 1.00 96.75 539 GLY A C 1
ATOM 4086 O O . GLY A 1 539 ? -4.819 14.978 -0.889 1.00 96.75 539 GLY A O 1
ATOM 4087 N N . GLU A 1 540 ? -6.736 15.791 -0.035 1.00 96.19 540 GLU A N 1
ATOM 4088 C CA . GLU A 1 540 ? -7.321 16.219 -1.313 1.00 96.19 540 GLU A CA 1
ATOM 4089 C C . GLU A 1 540 ? -6.439 17.269 -2.012 1.00 96.19 540 GLU A C 1
ATOM 4091 O O . GLU A 1 540 ? -6.155 17.160 -3.206 1.00 96.19 540 GLU A O 1
ATOM 4096 N N . GLY A 1 541 ? -5.920 18.248 -1.264 1.00 95.00 541 GLY A N 1
ATOM 4097 C CA . GLY A 1 541 ? -5.034 19.286 -1.795 1.00 95.00 541 GLY A CA 1
ATOM 4098 C C . GLY A 1 541 ? -3.722 18.734 -2.361 1.00 95.00 541 GLY A C 1
ATOM 4099 O O . GLY A 1 541 ? -3.258 19.195 -3.407 1.00 95.00 541 GLY A O 1
ATOM 4100 N N . ALA A 1 542 ? -3.149 17.701 -1.734 1.00 94.38 542 ALA A N 1
ATOM 4101 C CA . ALA A 1 542 ? -1.901 17.078 -2.182 1.00 94.38 542 ALA A CA 1
ATOM 4102 C C . ALA A 1 542 ? -2.024 16.329 -3.527 1.00 94.38 542 ALA A C 1
ATOM 4104 O O . ALA A 1 542 ? -1.010 16.039 -4.172 1.00 94.38 542 ALA A O 1
ATOM 4105 N N . ALA A 1 543 ? -3.246 16.035 -3.985 1.00 90.12 543 ALA A N 1
ATOM 4106 C CA . ALA A 1 543 ? -3.466 15.418 -5.291 1.00 90.12 543 ALA A CA 1
ATOM 4107 C C . ALA A 1 543 ? -3.151 16.375 -6.453 1.00 90.12 543 ALA A C 1
ATOM 4109 O O . ALA A 1 543 ? -2.803 15.923 -7.546 1.00 90.12 543 ALA A O 1
ATOM 4110 N N . THR A 1 544 ? -3.219 17.691 -6.224 1.00 81.19 544 THR A N 1
ATOM 4111 C CA . THR A 1 544 ? -2.858 18.704 -7.225 1.00 81.19 544 THR A CA 1
ATOM 4112 C C . THR A 1 544 ? -1.336 18.793 -7.408 1.00 81.19 544 THR A C 1
ATOM 4114 O O . THR A 1 544 ? -0.569 18.546 -6.478 1.00 81.19 544 THR A O 1
ATOM 4117 N N . ASP A 1 545 ? -0.866 19.082 -8.626 1.00 60.38 545 ASP A N 1
ATOM 4118 C CA . ASP A 1 545 ? 0.560 19.351 -8.906 1.00 60.38 545 ASP A CA 1
ATOM 4119 C C . ASP A 1 545 ? 0.952 20.813 -8.592 1.00 60.38 545 ASP A C 1
ATOM 4121 O O . ASP A 1 545 ? 2.127 21.177 -8.625 1.00 60.38 545 ASP A O 1
ATOM 4125 N N . SER A 1 546 ? -0.018 21.649 -8.214 1.00 42.09 546 SER A N 1
ATOM 4126 C CA . SER A 1 546 ? 0.199 22.983 -7.657 1.00 42.09 546 SER A CA 1
ATOM 4127 C C . SER A 1 546 ? 0.649 22.884 -6.199 1.00 42.09 546 SER A C 1
ATOM 4129 O O . SER A 1 546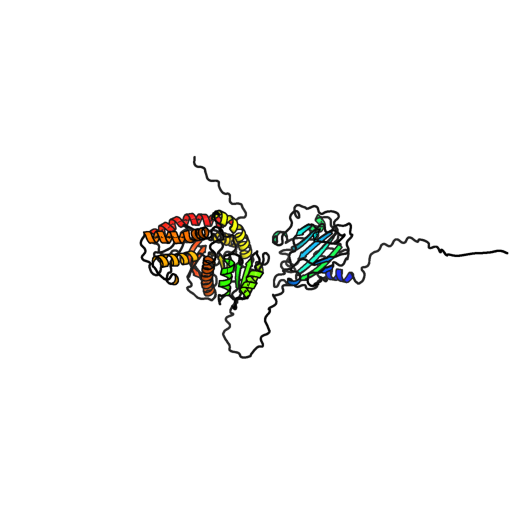 ? -0.019 22.252 -5.381 1.00 42.09 546 SER A O 1
ATOM 4131 N N . ARG A 1 547 ? 1.774 23.529 -5.853 1.00 34.66 547 ARG A N 1
ATOM 4132 C CA . ARG A 1 547 ? 2.201 23.694 -4.453 1.00 34.66 547 ARG A CA 1
ATOM 4133 C C . ARG A 1 547 ? 1.013 24.238 -3.644 1.00 34.66 547 ARG A C 1
ATOM 4135 O O . ARG A 1 547 ? 0.408 25.211 -4.095 1.00 34.66 547 ARG A O 1
ATOM 4142 N N . PRO A 1 548 ? 0.674 23.673 -2.475 1.00 35.56 548 PRO A N 1
ATOM 4143 C CA . PRO A 1 548 ? -0.300 24.314 -1.611 1.00 35.56 548 PRO A CA 1
ATOM 4144 C C . PRO A 1 548 ? 0.257 25.684 -1.217 1.00 35.56 548 PRO A C 1
ATOM 4146 O O . PRO A 1 548 ? 1.337 25.773 -0.630 1.00 35.56 548 PRO A O 1
ATOM 4149 N N . ASN A 1 549 ? -0.467 26.749 -1.565 1.00 31.53 549 ASN A N 1
ATOM 4150 C CA . ASN A 1 549 ? -0.275 28.055 -0.953 1.00 31.53 549 ASN A CA 1
ATOM 4151 C C . ASN A 1 549 ? -0.588 27.889 0.535 1.00 31.53 549 ASN A C 1
ATOM 4153 O O . ASN A 1 549 ? -1.747 27.896 0.948 1.00 31.53 549 ASN A O 1
ATOM 4157 N N . LEU A 1 550 ? 0.453 27.679 1.337 1.00 37.00 550 LEU A N 1
ATOM 4158 C CA . LEU A 1 550 ? 0.379 27.900 2.768 1.00 37.00 550 LEU A CA 1
ATOM 4159 C C . LEU A 1 550 ? 0.184 29.403 2.940 1.00 37.00 550 LEU A C 1
ATOM 4161 O O . LEU A 1 550 ? 1.113 30.181 2.734 1.00 37.00 550 LEU A O 1
ATOM 4165 N N . VAL A 1 551 ? -1.045 29.805 3.247 1.00 33.34 551 VAL A N 1
ATOM 4166 C CA . VAL A 1 551 ? -1.329 31.144 3.757 1.00 33.34 551 VAL A CA 1
ATOM 4167 C C . VAL A 1 551 ? -0.493 31.298 5.034 1.00 33.34 551 VAL A C 1
ATOM 4169 O O . VAL A 1 551 ? -0.668 30.490 5.952 1.00 33.34 551 VAL A O 1
ATOM 4172 N N . PRO A 1 552 ? 0.450 32.252 5.115 1.00 34.75 552 PRO A N 1
ATOM 4173 C CA . PRO A 1 552 ? 1.133 32.536 6.365 1.00 34.75 552 PRO A CA 1
ATOM 4174 C C . PRO A 1 552 ? 0.098 33.072 7.350 1.00 34.75 552 PRO A C 1
ATOM 4176 O O . PRO A 1 552 ? -0.712 33.926 6.991 1.00 34.75 552 PRO A O 1
ATOM 4179 N N . ASN A 1 553 ? 0.119 32.547 8.573 1.00 34.22 553 ASN A N 1
ATOM 4180 C CA . ASN A 1 553 ? -0.692 33.030 9.682 1.00 34.22 553 ASN A CA 1
ATOM 4181 C C . ASN A 1 553 ? -0.704 34.561 9.721 1.00 34.22 553 ASN A C 1
ATOM 4183 O O . ASN A 1 553 ? 0.352 35.196 9.761 1.00 34.22 553 ASN A O 1
ATOM 4187 N N . ALA A 1 554 ? -1.909 35.127 9.767 1.00 32.16 554 ALA A N 1
ATOM 4188 C CA . ALA A 1 554 ? -2.116 36.473 10.257 1.00 32.16 554 ALA A CA 1
ATOM 4189 C C . ALA A 1 554 ? -1.505 36.558 11.663 1.00 32.16 554 ALA A C 1
ATOM 4191 O O . ALA A 1 554 ? -1.949 35.878 12.591 1.00 32.16 554 ALA A O 1
ATOM 4192 N N . MET A 1 555 ? -0.453 37.362 11.799 1.00 30.56 555 MET A N 1
ATOM 4193 C CA . MET A 1 555 ? -0.079 37.910 13.090 1.00 30.56 555 MET A CA 1
ATOM 4194 C C . MET A 1 555 ? -1.219 38.822 13.527 1.00 30.56 555 MET A C 1
ATOM 4196 O O . MET A 1 555 ? -1.523 39.814 12.872 1.00 30.56 555 MET A O 1
ATOM 4200 N N . VAL A 1 556 ? -1.848 38.435 14.629 1.00 34.81 556 VAL A N 1
ATOM 4201 C CA . VAL A 1 556 ? -2.590 39.338 15.497 1.00 34.81 556 VAL A CA 1
ATOM 4202 C C . VAL A 1 556 ? -1.608 40.401 15.986 1.00 34.81 556 VAL A C 1
ATOM 4204 O O . VAL A 1 556 ? -0.714 40.082 16.767 1.00 34.81 556 VAL A O 1
ATOM 4207 N N . LEU A 1 557 ? -1.778 41.626 15.492 1.00 30.55 557 LEU A N 1
ATOM 4208 C CA . LEU A 1 557 ? -1.812 42.865 16.270 1.00 30.55 557 LEU A CA 1
ATOM 4209 C C . LEU A 1 557 ? -2.821 43.804 15.610 1.00 30.55 557 LEU A C 1
ATOM 4211 O O . LEU A 1 557 ? -2.707 44.004 14.379 1.00 30.55 557 LEU A O 1
#

InterPro domains:
  IPR001236 Lactate/malate dehydrogenase, N-terminal [PF00056] (235-377)
  IPR008914 Phosphatidylethanolamine-binding protein [PF01161] (84-163)
  IPR010097 Malate dehydrogenase, type 1 [TIGR01772] (236-541)
  IPR010097 Malate dehydrogenase, type 1 [cd01337] (236-540)
  IPR015955 Lactate dehydrogenase/glycoside hydrolase, family 4, C-terminal [G3DSA:3.90.110.10] (380-546)
  IPR015955 Lactate dehydrogenase/glycoside hydrolase, family 4, C-terminal [SSF56327] (380-540)
  IPR022383 Lactate/malate dehydrogenase, C-terminal [PF02866] (381-539)
  IPR035810 Phosphatidylethanolamine-binding protein, eukaryotic [cd00866] (55-206)
  IPR036291 NAD(P)-binding domain superfamily [SSF51735] (236-375)
  IPR036610 PEBP-like superfamily [G3DSA:3.90.280.10] (32-214)
  IPR036610 PEBP-like superfamily [SSF49777] (34-208)

Nearest PDB structures (foldseek):
  2dfd-assembly1_A  TM=9.857E-01  e=6.986E-39  Homo sapiens
  1mld-assembly1_B  TM=9.855E-01  e=3.424E-37  Sus scrofa
  1smk-assembly4_G  TM=9.815E-01  e=1.678E-35  Citrullus lanatus
  8j5d-assembly1_C  TM=9.718E-01  e=1.148E-33  Arabidopsis thaliana
  5zi2-assembly1_B  TM=9.221E-01  e=1.351E-28  Saccharomyces cerevisiae

Foldseek 3Di:
DDDDDDDDDDDDDDDDDDDDDPPPPDDDPVQVVLQVLCVVVVVDPPAPPDAQTKAWWFAAPPRDTFDSAAEDELVRQVDGTPDTDTQFDQQWWKKKWKKWQQVLANPPPPQGIFTQWIWTRQGRNPSPSVPTDTLEDHHTDDHDAPRFWIKTKMFMFIAPDHDDDDPLSPHRHYNLNRVSGTPDGPVVVCVVRVRPHTHYMTIYIYHDDDPDDPDPDDDDDDDDDDDDPPPLPQAEEFEAQLVDLQNLLLQLLLQPDQLHQEYEYEDQPDQQVSQVVSCPPPHNYHYDYDHSVRVLVRLPPHQEYEYPDADFDFPPQDLLNRCVRGLVVLLVNLLCCLPRPLQHQYEYLRPPLLQSQLLSQLSNVVSVRHDQQRGWYLQCLLQLLLLVLLCVVQVHDSVQKGWDWKAGRAALRTQTQLVPIPPNSPDDPVSVVVSVNCSRCVQVVVSVVCVRVGGDHNSSSVSSSVVVSLQSCQLVPDFDRKDWTFTADCALNDRTMTDIFTHHNRGGPDDPGDDDHDPVSVVSSVSRVVVSNVSSCNNSVSSDPDDPPPDPDPDDD

Secondary structure (DSSP, 8-state):
-------------------------PPPTTTHHHHHHHHHTTHHHHT-S----EE-EEE-GGG-B--TT-B--GGGGSS--SEEE----TT-EEEEEEEETTSSSTT-TTS-BEEEEEEEEEETTT--GGGSEEEE--PPP-PPTTS-PEEEEEEEEEESSS----GGGSSPBPTT-HHHHTTB-HHHHHHHTT--S-SEEEEEEE-PPPP------PPPPP-------------EEEEETTTSTTHHHHHHHHHT-TT--EEEEE-SS-HHHHHHHHHTS-SS-EEEEE-TT-HHHHHTT-SEEEE--SPPPPTT--HHHHHHHHHHHHHHHHHHHHHH-TTSEEEE-SSPHHHHHHHHHHHHHHTT---GGGEEE--THHHHHHHHHHHHHHT--GGG-B--EEE-SSGGGEEE-GGG-BS-----HHHHHHHHHHHHHHHHHHHHHTTTS--S-HHHHHHHHHHHHHHHHHHTT---EEEEEEEEEEETTEEEEEEEEEEETTEEEEE--PPP--HHHHHHHHHHHHHHHHHHHHHHHHTSSSPP---------

Mean predicted aligned error: 16.93 Å

pLDDT: mean 85.72, std 19.63, range [26.83, 98.88]

Organism: Folsomia candida (NCBI:txid158441)